Protein AF-0000000083165173 (afdb_homodimer)

Organism: Aspergillus parasiticus (NCBI:txid5067)

Solvent-accessible surface area (backbone atoms only — not comparable to full-atom values): 37902 Å² total; per-residue (Å²): 128,80,76,74,56,54,58,57,53,42,34,51,52,38,44,52,26,43,47,49,41,51,52,52,32,55,74,69,73,43,81,71,60,41,57,46,56,83,42,57,54,66,58,96,63,47,79,84,40,49,71,45,32,52,30,40,51,50,36,34,44,40,23,52,50,49,29,41,43,54,44,14,32,54,49,36,54,54,46,55,51,60,52,63,46,56,47,40,32,52,36,40,40,60,62,34,36,41,48,75,49,42,47,85,90,44,68,39,42,54,70,59,40,44,51,46,16,23,69,74,49,70,48,56,57,44,65,74,61,47,50,54,39,51,54,42,26,32,72,73,57,34,34,42,61,91,43,94,66,25,39,24,50,15,23,34,27,42,43,48,54,72,32,64,30,56,38,19,37,48,44,40,38,47,63,67,41,39,48,9,46,67,26,28,59,57,21,41,64,76,41,57,61,60,52,48,38,37,61,14,1,40,20,61,59,67,70,46,74,49,34,48,68,58,56,37,58,74,36,68,71,49,32,50,28,49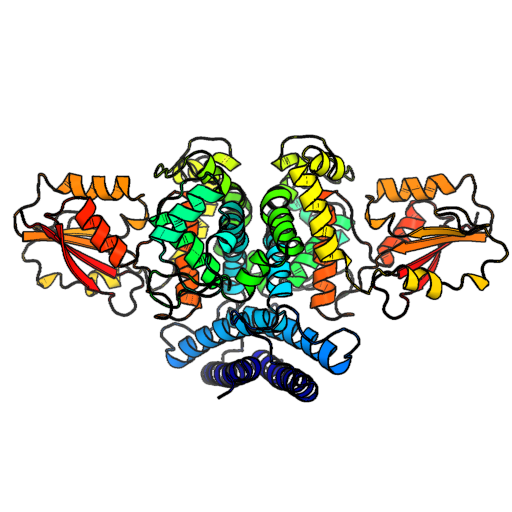,55,36,20,47,52,57,68,57,71,45,78,31,70,42,64,65,41,59,68,69,51,43,74,59,82,75,48,61,99,38,48,79,39,96,43,61,12,66,56,34,36,44,39,67,67,51,57,54,71,28,16,68,68,55,40,27,46,56,57,44,67,44,54,88,74,57,46,82,65,16,29,42,36,36,37,32,62,56,49,74,61,89,87,74,55,59,58,61,62,52,44,51,52,39,49,51,26,52,45,29,35,24,45,35,24,15,36,69,31,35,64,69,51,51,50,48,44,36,41,70,42,36,74,36,36,36,74,73,49,70,50,61,35,84,77,33,67,40,22,42,38,33,27,32,33,53,122,127,79,78,72,57,53,57,57,53,41,33,51,52,39,44,52,26,42,48,50,41,52,52,51,32,54,75,70,73,44,81,70,60,42,58,46,56,83,40,55,53,64,58,96,64,47,79,86,40,49,69,46,31,53,29,40,52,50,35,32,43,38,23,51,50,48,28,41,42,53,44,13,31,54,49,36,55,53,46,54,50,59,52,64,46,56,45,42,31,53,35,41,39,60,62,34,37,42,50,76,51,43,47,85,92,42,68,39,42,55,69,59,39,44,52,45,15,23,70,73,47,71,46,56,59,44,66,73,61,47,51,53,38,49,56,42,26,33,72,72,55,34,34,41,60,92,43,94,66,24,38,25,50,14,22,35,27,42,43,47,54,71,32,66,30,56,37,21,36,49,46,40,38,45,63,67,41,40,49,10,45,66,26,26,60,56,20,41,63,75,41,55,62,60,52,48,39,37,60,14,1,39,22,60,60,68,70,50,76,50,34,49,68,58,55,37,58,74,35,70,70,49,33,50,27,49,55,36,21,49,53,57,69,58,70,45,80,30,72,42,64,64,43,60,67,69,50,43,75,59,81,76,49,62,99,36,48,80,39,95,41,59,13,64,54,33,35,42,38,66,68,51,57,54,72,28,17,68,70,56,39,28,47,56,56,45,68,43,53,88,74,58,48,81,66,17,29,41,37,36,38,32,62,56,50,73,60,89,85,75,55,60,60,60,60,51,44,51,53,39,50,51,27,51,47,28,33,24,44,34,26,16,36,69,35,34,64,67,51,51,50,47,45,37,38,70,41,35,75,38,37,36,75,71,48,70,49,62,35,86,78,34,66,41,22,42,38,32,29,30,34,52,124

Secondary structure (DSSP, 8-state):
-----HHHHHHHHHHHHHHHHHHHHHHTT-PPP--STTS-SS-S--TTSHHHHHHHHHHHHHHHHHHHHHH-HHHHHHHHHHGGGHHHHHHHHHHTTHHHHS-TTS-EEHHHHHHHHHHHHS----HHHHHHHHHHHHHTTSSEEEETTEEE--HHHHHHHH-HHHHHHHIIIIIIIHHHHHTHHHHHHHSTT---TTSSHHHHHHT----HHHHHHTSHHHHHHHHHHHHHHH--GGG-HHHHHHHS-GGGS-S----SS-BTTEEEEES-GGGS-HHHHHHHHHHTGGGPPTT-EEEEEE-EEPPTTSS-HHHHHHHHHHHHHHHHHHS---EEHHHHHHHHHHH-TTEEEEEEE--TT-SSEEEEEEE--/-----HHHHHHHHHHHHHHHHHHHHHHHT-PPP--STTS-SS-S--TTSHHHHHHHHHHHHHHHHHHHHHH-HHHHHHHHHHGGGHHHHHHHHHHTTHHHHS-TTS-EEHHHHHHHHHHHHS----HHHHHHHHHHHHHTTSSEEEETTEEE--HHHHHHHH-HHHHHHHIIIIIIIHHHHHTHHHHHHHSTT---TTSSHHHHHHT----HHHHHHTSHHHHHHHHHHHHHHH--GGG-HHHHHHHS-GGGS-S----SS-BTTEEEEES-GGGS-HHHHHHHHHHTGGGPPTT-EEEEEE-EEPPTTSS-HHHHHHHHHHHHHHHHHHS---EEHHHHHHHHHHH-TTEEEEEEE--TT-SSEEEEEEE--

InterPro domains:
  IPR029063 S-adenosyl-L-methionine-dependent methyltransferase superfamily [G3DSA:3.40.50.150] (169-261)
  IPR029063 S-adenosyl-L-methionine-dependent methyltransferase superfamily [G3DSA:3.40.50.150] (262-369)
  IPR029063 S-adenosyl-L-methionine-dependent methyltransferase superfamily [SSF53335] (174-367)
  IPR036388 Winged helix-like DNA-binding domain superfamily [G3DSA:1.10.10.10] (68-160)
  IPR036390 Winged helix DNA-binding domain superfamily [SSF46785] (69-163)

Foldseek 3Di:
DPPPPLLVVLVVLLVVLVVVLVVVCVVVVADQDDQALPHDLDHPDDVVNPSNVVSVLSNVVSVVVNVLVVLPDVSSVVVVVVCLCLLVLVQVCLQLVLLVQADSPDKDFLVSSQVSSCVVNVDHDDSVRSVVSVVSNVVVPAWDCPDVRITHGTNVSNCCVVQVLVSLLSCCCSPQQVQLVVCQVVLCVVPPPDFFQQSASNCVSVVHRDGQQCVQPVDPVSVVSVVSNCCVVPPDPQADCVCVVPVDPVVVVPQFDPDCATGDLEGEAEAPQQQGALVVLLVVVLVCVVPHDAFRKYKYWFAAQDDPPPDRPVLNVVQVVVQVSSCSRGNGGHHHPVRVQVSQVVSPVQWAWDDKDAGPSHRIMITMTGGHD/DPPPPLLVVLVVLLVVLVVVLVVVCVVVVADQDDQALPHDLDHPDDVVNPSNVVSVLSNVVSVVVNVLVVLPDVSSVVVVVVCLCLLVLVQVCLQLVLLVQADSPDKDFLVSSQVSSCVVNVDHDDSVRSVVSVVSNVVVPAWDCPDVRITHGTNVSNCCVVQVLVSLLSCCCSPQQVQLVVCQVVLCVVPPPDFFQQSASNCVSVVHRDGQQCVQPVDPVSVVSVVSNCCVVPPDPQADCVCVVPVDPVVVVPCFDPDCATGDLEGEAEAPQQQGGLVVLLVVLLVCVVPHDAFRKYKYWFAAQDDPPPDRPVLNVVQVVVQVSSCSRGNGGHHHPVRVQVSQVVSPVQWAWDDKDAGPSHRIMITMTGGHD

Radius of gyration: 27.86 Å; Cα contacts (8 Å, |Δi|>4): 1342; chains: 2; bounding box: 59×90×69 Å

pLDDT: mean 90.45, std 11.88, range [34.06, 98.81]

Nearest PDB structures (foldseek):
  7v6j-assembly1_A  TM=5.572E-01  e=6.951E-11  Ligusticum chuanxiong
  4e70-assembly1_A  TM=5.667E-01  e=2.837E-10  Linum nodiflorum
  4ems-assembly1_A  TM=5.651E-01  e=2.165E-10  Linum nodiflorum
  7v6j-assembly1_B  TM=5.379E-01  e=5.731E-10  Ligusticum chuanxiong
  7vb8-assembly1_A  TM=5.378E-01  e=7.928E-10  Sorghum bicolor

Structure (mmCIF, N/CA/C/O backbone):
data_AF-0000000083165173-model_v1
#
loop_
_entity.id
_entity.type
_entity.pdbx_description
1 polymer O-methyltransferase
#
loop_
_atom_site.group_PDB
_atom_site.id
_atom_site.type_symbol
_atom_site.label_atom_id
_atom_site.label_alt_id
_atom_site.label_comp_id
_atom_site.label_asym_id
_atom_site.label_entity_id
_atom_site.label_seq_id
_atom_site.pdbx_PDB_ins_code
_atom_site.Cartn_x
_atom_site.Cartn_y
_atom_site.Cartn_z
_atom_site.occupancy
_atom_site.B_iso_or_equiv
_atom_site.auth_seq_id
_atom_site.auth_comp_id
_atom_site.auth_asym_id
_atom_site.auth_atom_id
_atom_site.pdbx_PDB_model_num
ATOM 1 N N . MET A 1 1 ? -6.891 24.484 -27 1 34.59 1 MET A N 1
ATOM 2 C CA . MET A 1 1 ? -5.727 23.656 -27.312 1 34.59 1 MET A CA 1
ATOM 3 C C . MET A 1 1 ? -5.75 22.359 -26.5 1 34.59 1 MET A C 1
ATOM 5 O O . MET A 1 1 ? -6.145 22.359 -25.344 1 34.59 1 MET A O 1
ATOM 9 N N . ALA A 1 2 ? -5.707 21.344 -27.234 1 49.31 2 ALA A N 1
ATOM 10 C CA . ALA A 1 2 ? -5.832 20.016 -26.609 1 49.31 2 ALA A CA 1
ATOM 11 C C . ALA A 1 2 ? -4.824 19.844 -25.484 1 49.31 2 ALA A C 1
ATOM 13 O O . ALA A 1 2 ? -3.684 20.312 -25.594 1 49.31 2 ALA A O 1
ATOM 14 N N . SER A 1 3 ? -5.215 19.562 -24.234 1 66.25 3 SER A N 1
ATOM 15 C CA . SER A 1 3 ? -4.301 19.297 -23.125 1 66.25 3 SER A CA 1
ATOM 16 C C . SER A 1 3 ? -3.123 18.438 -23.578 1 66.25 3 SER A C 1
ATOM 18 O O . SER A 1 3 ? -3.295 17.484 -24.359 1 66.25 3 SER A O 1
ATOM 20 N N . PRO A 1 4 ? -1.885 19 -23.359 1 78.62 4 PRO A N 1
ATOM 21 C CA . PRO A 1 4 ? -0.711 18.234 -23.812 1 78.62 4 PRO A CA 1
ATOM 22 C C . PRO A 1 4 ? -0.745 16.781 -23.359 1 78.62 4 PRO A C 1
ATOM 24 O O . PRO A 1 4 ? -1.356 16.453 -22.328 1 78.62 4 PRO A O 1
ATOM 27 N N . ASN A 1 5 ? -0.344 15.977 -24.25 1 92.75 5 ASN A N 1
ATOM 28 C CA . ASN A 1 5 ? -0.153 14.57 -23.922 1 92.75 5 ASN A CA 1
ATOM 29 C C . ASN A 1 5 ? 0.734 14.398 -22.688 1 92.75 5 ASN A C 1
ATOM 31 O O . ASN A 1 5 ? 1.945 14.617 -22.766 1 92.75 5 ASN A O 1
ATOM 35 N N . ARG A 1 6 ? 0.114 14.102 -21.594 1 95.5 6 ARG A N 1
ATOM 36 C CA . ARG A 1 6 ? 0.8 14.062 -20.312 1 95.5 6 ARG A CA 1
ATOM 37 C C . ARG A 1 6 ? 1.888 12.992 -20.297 1 95.5 6 ARG A C 1
ATOM 39 O O . ARG A 1 6 ? 2.918 13.156 -19.641 1 95.5 6 ARG A O 1
ATOM 46 N N . LEU A 1 7 ? 1.731 11.891 -21.078 1 96.69 7 LEU A N 1
ATOM 47 C CA . LEU A 1 7 ? 2.773 10.875 -21.203 1 96.69 7 LEU A CA 1
ATOM 48 C C . LEU A 1 7 ? 4.066 11.484 -21.734 1 96.69 7 LEU A C 1
ATOM 50 O O . LEU A 1 7 ? 5.145 11.227 -21.188 1 96.69 7 LEU A O 1
ATOM 54 N N . THR A 1 8 ? 3.922 12.289 -22.719 1 96.44 8 THR A N 1
ATOM 55 C CA . THR A 1 8 ? 5.082 12.914 -23.344 1 96.44 8 THR A CA 1
ATOM 56 C C . THR A 1 8 ? 5.734 13.922 -22.406 1 96.44 8 THR A C 1
ATOM 58 O O . THR A 1 8 ? 6.961 13.992 -22.312 1 96.44 8 THR A O 1
ATOM 61 N N . VAL A 1 9 ? 4.902 14.672 -21.75 1 97.62 9 VAL A N 1
ATOM 62 C CA . VAL A 1 9 ? 5.418 15.664 -20.812 1 97.62 9 VAL A CA 1
ATOM 63 C C . VAL A 1 9 ? 6.234 14.969 -19.719 1 97.62 9 VAL A C 1
ATOM 65 O O . VAL A 1 9 ? 7.352 15.391 -19.406 1 97.62 9 VAL A O 1
ATOM 68 N N . LEU A 1 10 ? 5.68 13.922 -19.156 1 98.38 10 LEU A N 1
ATOM 69 C CA . LEU A 1 10 ? 6.359 13.188 -18.078 1 98.38 10 LEU A CA 1
ATOM 70 C C . LEU A 1 10 ? 7.629 12.531 -18.609 1 98.38 10 LEU A C 1
ATOM 72 O O . LEU A 1 10 ? 8.648 12.492 -17.906 1 98.38 10 LEU A O 1
ATOM 76 N N . SER A 1 11 ? 7.566 11.977 -19.812 1 98.38 11 SER A N 1
ATOM 77 C CA . SER A 1 11 ? 8.75 11.391 -20.438 1 98.38 11 SER A CA 1
ATOM 78 C C . SER A 1 11 ? 9.875 12.414 -20.547 1 98.38 11 SER A C 1
ATOM 80 O O . SER A 1 11 ? 11.031 12.094 -20.25 1 98.38 11 SER A O 1
ATOM 82 N N . ASN A 1 12 ? 9.547 13.641 -20.938 1 98.31 12 ASN A N 1
ATOM 83 C CA . ASN A 1 12 ? 10.539 14.695 -21.062 1 98.31 12 ASN A CA 1
ATOM 84 C C . ASN A 1 12 ? 11.125 15.094 -19.719 1 98.31 12 ASN A C 1
ATOM 86 O O . ASN A 1 12 ? 12.336 15.312 -19.594 1 98.31 12 ASN A O 1
ATOM 90 N N . VAL A 1 13 ? 10.273 15.211 -18.719 1 98.56 13 VAL A N 1
ATOM 91 C CA . VAL A 1 13 ? 10.727 15.539 -17.359 1 98.56 13 VAL A CA 1
ATOM 92 C C . VAL A 1 13 ? 11.68 14.461 -16.859 1 98.56 13 VAL A C 1
ATOM 94 O O . VAL A 1 13 ? 12.734 14.766 -16.297 1 98.56 13 VAL A O 1
ATOM 97 N N . ILE A 1 14 ? 11.344 13.219 -17.094 1 98.81 14 ILE A N 1
ATOM 98 C CA . ILE A 1 14 ? 12.141 12.086 -16.625 1 98.81 14 ILE A CA 1
ATOM 99 C C . ILE A 1 14 ? 13.5 12.086 -17.328 1 98.81 14 ILE A C 1
ATOM 101 O O . ILE A 1 14 ? 14.531 11.898 -16.688 1 98.81 14 ILE A O 1
ATOM 105 N N . ALA A 1 15 ? 13.516 12.359 -18.641 1 98.69 15 ALA A N 1
ATOM 106 C CA . ALA A 1 15 ? 14.766 12.43 -19.375 1 98.69 15 ALA A CA 1
ATOM 107 C C . ALA A 1 15 ? 15.664 13.539 -18.828 1 98.69 15 ALA A C 1
ATOM 109 O O . ALA A 1 15 ? 16.859 13.336 -18.625 1 98.69 15 ALA A O 1
ATOM 110 N N . GLU A 1 16 ? 15.102 14.633 -18.594 1 98.62 16 GLU A N 1
ATOM 111 C CA . GLU A 1 16 ? 15.844 15.789 -18.094 1 98.62 16 GLU A CA 1
ATOM 112 C C . GLU A 1 16 ? 16.391 15.531 -16.703 1 98.62 16 GLU A C 1
ATOM 114 O O . GLU A 1 16 ? 17.578 15.758 -16.453 1 98.62 16 GLU A O 1
ATOM 119 N N . LYS A 1 17 ? 15.516 15.062 -15.781 1 98.56 17 LYS A N 1
ATOM 120 C CA . LYS A 1 17 ? 15.914 14.953 -14.383 1 98.56 17 LYS A CA 1
ATOM 121 C C . LYS A 1 17 ? 16.891 13.797 -14.18 1 98.56 17 LYS A C 1
ATOM 123 O O . LYS A 1 17 ? 17.797 13.875 -13.352 1 98.56 17 LYS A O 1
ATOM 128 N N . THR A 1 18 ? 16.734 12.703 -14.945 1 98.25 18 THR A N 1
ATOM 129 C CA . THR A 1 18 ? 17.703 11.617 -14.859 1 98.25 18 THR A CA 1
ATOM 130 C C . THR A 1 18 ? 19.094 12.078 -15.297 1 98.25 18 THR A C 1
ATOM 132 O O . THR A 1 18 ? 20.094 11.656 -14.727 1 98.25 18 THR A O 1
ATOM 135 N N . LYS A 1 19 ? 19.109 12.961 -16.297 1 97.94 19 LYS A N 1
ATOM 136 C CA . LYS A 1 19 ? 20.391 13.492 -16.75 1 97.94 19 LYS A CA 1
ATOM 137 C C . LYS A 1 19 ? 21.047 14.367 -15.68 1 97.94 19 LYS A C 1
ATOM 139 O O . LYS A 1 19 ? 22.234 14.25 -15.414 1 97.94 19 LYS A O 1
ATOM 144 N N . VAL A 1 20 ? 20.281 15.227 -15.062 1 98.25 20 VAL A N 1
ATOM 145 C CA . VAL A 1 20 ? 20.781 16.109 -14.016 1 98.25 20 VAL A CA 1
ATOM 146 C C . VAL A 1 20 ? 21.359 15.281 -12.875 1 98.25 20 VAL A C 1
ATOM 148 O O . VAL A 1 20 ? 22.469 15.562 -12.391 1 98.25 20 VAL A O 1
ATOM 151 N N . ILE A 1 21 ? 20.672 14.258 -12.461 1 97.88 21 ILE A N 1
ATOM 152 C CA . ILE A 1 21 ? 21.078 13.414 -11.344 1 97.88 21 ILE A CA 1
ATOM 153 C C . ILE A 1 21 ? 22.328 12.633 -11.719 1 97.88 21 ILE A C 1
ATOM 155 O O . ILE A 1 21 ? 23.297 12.602 -10.953 1 97.88 21 ILE A O 1
ATOM 159 N N . SER A 1 22 ? 22.312 12.047 -12.914 1 97.06 22 SER A N 1
ATOM 160 C CA . SER A 1 22 ? 23.438 11.25 -13.359 1 97.06 22 SER A CA 1
ATOM 161 C C . SER A 1 22 ? 24.703 12.102 -13.5 1 97.06 22 SER A C 1
ATOM 163 O O . SER A 1 22 ? 25.781 11.68 -13.102 1 97.06 22 SER A O 1
ATOM 165 N N . ASP A 1 23 ? 24.562 13.289 -14.062 1 97.06 23 ASP A N 1
ATOM 166 C CA . ASP A 1 23 ? 25.688 14.195 -14.219 1 97.06 23 ASP A CA 1
ATOM 167 C C . ASP A 1 23 ? 26.25 14.609 -12.859 1 97.06 23 ASP A C 1
ATOM 169 O O . ASP A 1 23 ? 27.469 14.664 -12.68 1 97.06 23 ASP A O 1
ATOM 173 N N . PHE A 1 24 ? 25.438 14.922 -11.938 1 97.5 24 PHE A N 1
ATOM 174 C CA . PHE A 1 24 ? 25.859 15.32 -10.602 1 97.5 24 PHE A CA 1
ATOM 175 C C . PHE A 1 24 ? 26.641 14.195 -9.922 1 97.5 24 PHE A C 1
ATOM 177 O O . PHE A 1 24 ? 27.734 14.414 -9.391 1 97.5 24 PHE A O 1
ATOM 184 N N . LEU A 1 25 ? 26.031 12.992 -9.961 1 96.06 25 LEU A N 1
ATOM 185 C CA . LEU A 1 25 ? 26.688 11.852 -9.312 1 96.06 25 LEU A CA 1
ATOM 186 C C . LEU A 1 25 ? 28.031 11.555 -9.961 1 96.06 25 LEU A C 1
ATOM 188 O O . LEU A 1 25 ? 29 11.258 -9.266 1 96.06 25 LEU A O 1
ATOM 192 N N . ALA A 1 26 ? 28.078 11.656 -11.25 1 95.31 26 ALA A N 1
ATOM 193 C CA . ALA A 1 26 ? 29.344 11.469 -11.969 1 95.31 26 ALA A CA 1
ATOM 194 C C . ALA A 1 26 ? 30.375 12.508 -11.547 1 95.31 26 ALA A C 1
ATOM 196 O O . ALA A 1 26 ? 31.562 12.188 -11.398 1 95.31 26 ALA A O 1
ATOM 197 N N . SER A 1 27 ? 29.922 13.695 -11.352 1 96.56 27 SER A N 1
ATOM 198 C CA . SER A 1 27 ? 30.828 14.773 -10.969 1 96.56 27 SER A CA 1
ATOM 199 C C . SER A 1 27 ? 31.406 14.539 -9.578 1 96.56 27 SER A C 1
ATOM 201 O O . SER A 1 27 ? 32.5 15.031 -9.266 1 96.56 27 SER A O 1
ATOM 203 N N . LYS A 1 28 ? 30.719 13.766 -8.773 1 94.62 28 LYS A N 1
ATOM 204 C CA . LYS A 1 28 ? 31.172 13.469 -7.422 1 94.62 28 LYS A CA 1
ATOM 205 C C . LYS A 1 28 ? 31.875 12.117 -7.371 1 94.62 28 LYS A C 1
ATOM 207 O O . LYS A 1 28 ? 32.344 11.695 -6.312 1 94.62 28 LYS A O 1
ATOM 212 N N . GLY A 1 29 ? 31.875 11.391 -8.5 1 93.94 29 GLY A N 1
ATOM 213 C CA . GLY A 1 29 ? 32.5 10.07 -8.547 1 93.94 29 GLY A CA 1
ATOM 214 C C . GLY A 1 29 ? 31.688 9.023 -7.793 1 93.94 29 GLY A C 1
ATOM 215 O O . GLY A 1 29 ? 32.281 8.07 -7.254 1 93.94 29 GLY A O 1
ATOM 216 N N . VAL A 1 30 ? 30.422 9.25 -7.699 1 93.5 30 VAL A N 1
ATOM 217 C CA . VAL A 1 30 ? 29.547 8.344 -6.973 1 93.5 30 VAL A CA 1
ATOM 218 C C . VAL A 1 30 ? 28.734 7.504 -7.961 1 93.5 30 VAL A C 1
ATOM 220 O O . VAL A 1 30 ? 28.281 8.016 -8.984 1 93.5 30 VAL A O 1
ATOM 223 N N . GLU A 1 31 ? 28.578 6.262 -7.703 1 92.19 31 GLU A N 1
ATOM 224 C CA . GLU A 1 31 ? 27.797 5.371 -8.555 1 92.19 31 GLU A CA 1
ATOM 225 C C . GLU A 1 31 ? 26.312 5.734 -8.508 1 92.19 31 GLU A C 1
ATOM 227 O O . GLU A 1 31 ? 25.797 6.125 -7.457 1 92.19 31 GLU A O 1
ATOM 232 N N . PRO A 1 32 ? 25.625 5.566 -9.609 1 93.19 32 PRO A N 1
ATOM 233 C CA . PRO A 1 32 ? 24.172 5.777 -9.609 1 93.19 32 PRO A CA 1
ATOM 234 C C . PRO A 1 32 ? 23.438 4.773 -8.719 1 93.19 32 PRO A C 1
ATOM 236 O O . PRO A 1 32 ? 23.984 3.725 -8.375 1 93.19 32 PRO A O 1
ATOM 239 N N . PRO A 1 33 ? 22.234 5.172 -8.367 1 93.69 33 PRO A N 1
ATOM 240 C CA . PRO A 1 33 ? 21.453 4.262 -7.516 1 93.69 33 PRO A CA 1
ATOM 241 C C . PRO A 1 33 ? 21.156 2.932 -8.195 1 93.69 33 PRO A C 1
ATOM 243 O O . PRO A 1 33 ? 20.891 2.898 -9.406 1 93.69 33 PRO A O 1
ATOM 246 N N . SER A 1 34 ? 21.188 1.872 -7.465 1 94.94 34 SER A N 1
ATOM 247 C CA . SER A 1 34 ? 20.891 0.529 -7.949 1 94.94 34 SER A CA 1
ATOM 248 C C . SER A 1 34 ? 20.438 -0.379 -6.812 1 94.94 34 SER A C 1
ATOM 250 O O . SER A 1 34 ? 20.609 -0.045 -5.637 1 94.94 34 SER A O 1
ATOM 252 N N . PHE A 1 35 ? 19.875 -1.49 -7.18 1 95.69 35 PHE A N 1
ATOM 253 C CA . PHE A 1 35 ? 19.5 -2.502 -6.195 1 95.69 35 PHE A CA 1
ATOM 254 C C . PHE A 1 35 ? 20.5 -3.664 -6.215 1 95.69 35 PHE A C 1
ATOM 256 O O . PHE A 1 35 ? 20.203 -4.734 -5.672 1 95.69 35 PHE A O 1
ATOM 263 N N . ASP A 1 36 ? 21.609 -3.375 -6.871 1 94.81 36 ASP A N 1
ATOM 264 C CA . ASP A 1 36 ? 22.672 -4.363 -6.781 1 94.81 36 ASP A CA 1
ATOM 265 C C . ASP A 1 36 ? 23.141 -4.539 -5.34 1 94.81 36 ASP A C 1
ATOM 267 O O . ASP A 1 36 ? 23.266 -3.562 -4.594 1 94.81 36 ASP A O 1
ATOM 271 N N . VAL A 1 37 ? 23.469 -5.715 -5.004 1 96.06 37 VAL A N 1
ATOM 272 C CA . VAL A 1 37 ? 23.719 -6.086 -3.615 1 96.06 37 VAL A CA 1
ATOM 273 C C . VAL A 1 37 ? 24.828 -5.207 -3.041 1 96.06 37 VAL A C 1
ATOM 275 O O . VAL A 1 37 ? 24.828 -4.883 -1.852 1 96.06 37 VAL A O 1
ATOM 278 N N . ASP A 1 38 ? 25.734 -4.727 -3.857 1 94 38 ASP A N 1
ATOM 279 C CA . ASP A 1 38 ? 26.875 -3.955 -3.375 1 94 38 ASP A CA 1
ATOM 280 C C . ASP A 1 38 ? 26.703 -2.467 -3.664 1 94 38 ASP A C 1
ATOM 282 O O . ASP A 1 38 ? 27.641 -1.678 -3.49 1 94 38 ASP A O 1
ATOM 286 N N . GLY A 1 39 ? 25.516 -2.088 -4.168 1 92.75 39 GLY A N 1
ATOM 287 C CA . GLY A 1 39 ? 25.25 -0.682 -4.414 1 92.75 39 GLY A CA 1
ATOM 288 C C . GLY A 1 39 ? 25.141 0.14 -3.146 1 92.75 39 GLY A C 1
ATOM 289 O O . GLY A 1 39 ? 25.141 -0.41 -2.041 1 92.75 39 GLY A O 1
ATOM 290 N N . GLN A 1 40 ? 25 1.401 -3.316 1 91.75 40 GLN A N 1
ATOM 291 C CA . GLN A 1 40 ? 24.891 2.312 -2.182 1 91.75 40 GLN A CA 1
ATOM 292 C C . GLN A 1 40 ? 23.516 2.205 -1.525 1 91.75 40 GLN A C 1
ATOM 294 O O . GLN A 1 40 ? 22.5 2.1 -2.213 1 91.75 40 GLN A O 1
ATOM 299 N N . ALA A 1 41 ? 23.531 2.26 -0.192 1 91.75 41 ALA A N 1
ATOM 300 C CA . ALA A 1 41 ? 22.281 2.186 0.549 1 91.75 41 ALA A CA 1
ATOM 301 C C . ALA A 1 41 ? 21.547 3.525 0.529 1 91.75 41 ALA A C 1
ATOM 303 O O . ALA A 1 41 ? 20.328 3.574 0.341 1 91.75 41 ALA A O 1
ATOM 304 N N . ASP A 1 42 ? 22.344 4.602 0.705 1 88.62 42 ASP A N 1
ATOM 305 C CA . ASP A 1 42 ? 21.797 5.953 0.693 1 88.62 42 ASP A CA 1
ATOM 306 C C . ASP A 1 42 ? 21.891 6.57 -0.7 1 88.62 42 ASP A C 1
ATOM 308 O O . ASP A 1 42 ? 22.812 6.285 -1.452 1 88.62 42 ASP A O 1
ATOM 312 N N . TYR A 1 43 ? 20.859 7.414 -0.9 1 88.19 43 TYR A N 1
ATOM 313 C CA . TYR A 1 43 ? 20.969 8.211 -2.115 1 88.19 43 TYR A CA 1
ATOM 314 C C . TYR A 1 43 ? 22.047 9.289 -1.97 1 88.19 43 TYR A C 1
ATOM 316 O O . TYR A 1 43 ? 22.062 10.023 -0.983 1 88.19 43 TYR A O 1
ATOM 324 N N . ALA A 1 44 ? 23.125 9.344 -2.658 1 89.81 44 ALA A N 1
ATOM 325 C CA . ALA A 1 44 ? 24.266 10.234 -2.516 1 89.81 44 ALA A CA 1
ATOM 326 C C . ALA A 1 44 ? 23.906 11.656 -2.939 1 89.81 44 ALA A C 1
ATOM 328 O O . ALA A 1 44 ? 24.703 12.328 -3.611 1 89.81 44 ALA A O 1
ATOM 329 N N . ILE A 1 45 ? 22.719 12.125 -2.678 1 93.19 45 ILE A N 1
ATOM 330 C CA . ILE A 1 45 ? 22.234 13.477 -2.908 1 93.19 45 ILE A CA 1
ATOM 331 C C . ILE A 1 45 ? 21.5 13.984 -1.668 1 93.19 45 ILE A C 1
ATOM 333 O O . ILE A 1 45 ? 20.578 13.328 -1.175 1 93.19 45 ILE A O 1
ATOM 337 N N . SER A 1 46 ? 21.953 15.109 -1.113 1 86.69 46 SER A N 1
ATOM 338 C CA . SER A 1 46 ? 21.312 15.695 0.06 1 86.69 46 SER A CA 1
ATOM 339 C C . SER A 1 46 ? 20.609 17 -0.293 1 86.69 46 SER A C 1
ATOM 341 O O . SER A 1 46 ? 20.734 17.5 -1.418 1 86.69 46 SER A O 1
ATOM 343 N N . ALA A 1 47 ? 19.875 17.547 0.64 1 82.44 47 ALA A N 1
ATOM 344 C CA . ALA A 1 47 ? 19.156 18.797 0.437 1 82.44 47 ALA A CA 1
ATOM 345 C C . ALA A 1 47 ? 20.109 19.953 0.145 1 82.44 47 ALA A C 1
ATOM 347 O O . ALA A 1 47 ? 19.719 20.953 -0.448 1 82.44 47 ALA A O 1
ATOM 348 N N . ASP A 1 48 ? 21.344 19.766 0.532 1 85.12 48 ASP A N 1
ATOM 349 C CA . ASP A 1 48 ? 22.359 20.781 0.287 1 85.12 48 ASP A CA 1
ATOM 350 C C . ASP A 1 48 ? 22.75 20.828 -1.188 1 85.12 48 ASP A C 1
ATOM 352 O O . ASP A 1 48 ? 23.312 21.812 -1.659 1 85.12 48 ASP A O 1
ATOM 356 N N . ASP A 1 49 ? 22.5 19.688 -1.902 1 92.19 49 ASP A N 1
ATOM 357 C CA . ASP A 1 49 ? 22.734 19.609 -3.342 1 92.19 49 ASP A CA 1
ATOM 358 C C . ASP A 1 49 ? 21.516 20.094 -4.121 1 92.19 49 ASP A C 1
ATOM 360 O O . ASP A 1 49 ? 20.875 19.312 -4.828 1 92.19 49 ASP A O 1
ATOM 364 N N . LYS A 1 50 ? 21.25 21.359 -3.994 1 89.19 50 LYS A N 1
ATOM 365 C CA . LYS A 1 50 ? 19.969 21.969 -4.316 1 89.19 50 LYS A CA 1
ATOM 366 C C . LYS A 1 50 ? 19.438 21.469 -5.656 1 89.19 50 LYS A C 1
ATOM 368 O O . LYS A 1 50 ? 18.406 20.781 -5.703 1 89.19 50 LYS A O 1
ATOM 373 N N . GLU A 1 51 ? 20.234 21.688 -6.77 1 95.62 51 GLU A N 1
ATOM 374 C CA . GLU A 1 51 ? 19.734 21.344 -8.102 1 95.62 51 GLU A CA 1
ATOM 375 C C . GLU A 1 51 ? 19.484 19.844 -8.227 1 95.62 51 GLU A C 1
ATOM 377 O O . GLU A 1 51 ? 18.422 19.422 -8.703 1 95.62 51 GLU A O 1
ATOM 382 N N . ALA A 1 52 ? 20.438 19.047 -7.77 1 97 52 ALA A N 1
ATOM 383 C CA . ALA A 1 52 ? 20.312 17.594 -7.848 1 97 52 ALA A CA 1
ATOM 384 C C . ALA A 1 52 ? 19.188 17.078 -6.949 1 97 52 ALA A C 1
ATOM 386 O O . ALA A 1 52 ? 18.469 16.156 -7.312 1 97 52 ALA A O 1
ATOM 387 N N . TYR A 1 53 ? 19.094 17.703 -5.816 1 94.25 53 TYR A N 1
ATOM 388 C CA . TYR A 1 53 ? 18.062 17.312 -4.867 1 94.25 53 TYR A CA 1
ATOM 389 C C . TYR A 1 53 ? 16.672 17.609 -5.422 1 94.25 53 TYR A C 1
ATOM 391 O O . TYR A 1 53 ? 15.789 16.75 -5.352 1 94.25 53 TYR A O 1
ATOM 399 N N . GLU A 1 54 ? 16.484 18.766 -5.988 1 95.12 54 GLU A N 1
ATOM 400 C CA . GLU A 1 54 ? 15.211 19.125 -6.594 1 95.12 54 GLU A CA 1
ATOM 401 C C . GLU A 1 54 ? 14.883 18.203 -7.773 1 95.12 54 GLU A C 1
ATOM 403 O O . GLU A 1 54 ? 13.734 17.812 -7.965 1 95.12 54 GLU A O 1
ATOM 408 N N . ALA A 1 55 ? 15.898 17.922 -8.539 1 98.06 55 ALA A N 1
ATOM 409 C CA . ALA A 1 55 ? 15.711 17 -9.656 1 98.06 55 ALA A CA 1
ATOM 410 C C . ALA A 1 55 ? 15.25 15.625 -9.172 1 98.06 55 ALA A C 1
ATOM 412 O O . ALA A 1 55 ? 14.383 15 -9.797 1 98.06 55 ALA A O 1
ATOM 413 N N . ARG A 1 56 ? 15.82 15.18 -8.094 1 97.31 56 ARG A N 1
ATOM 414 C CA . ARG A 1 56 ? 15.445 13.891 -7.52 1 97.31 56 ARG A CA 1
ATOM 415 C C . ARG A 1 56 ? 13.984 13.891 -7.086 1 97.31 56 ARG A C 1
ATOM 417 O O . ARG A 1 56 ? 13.242 12.953 -7.375 1 97.31 56 ARG A O 1
ATOM 424 N N . LEU A 1 57 ? 13.547 14.961 -6.449 1 95.88 57 LEU A N 1
ATOM 425 C CA . LEU A 1 57 ? 12.164 15.055 -6.004 1 95.88 57 LEU A CA 1
ATOM 426 C C . LEU A 1 57 ? 11.211 15.078 -7.191 1 95.88 57 LEU A C 1
ATOM 428 O O . LEU A 1 57 ? 10.156 14.438 -7.156 1 95.88 57 LEU A O 1
ATOM 432 N N . GLU A 1 58 ? 11.562 15.773 -8.227 1 97.81 58 GLU A N 1
ATOM 433 C CA . GLU A 1 58 ? 10.734 15.828 -9.422 1 97.81 58 GLU A CA 1
ATOM 434 C C . GLU A 1 58 ? 10.68 14.477 -10.117 1 97.81 58 GLU A C 1
ATOM 436 O O . GLU A 1 58 ? 9.648 14.102 -10.68 1 97.81 58 GLU A O 1
ATOM 441 N N . LEU A 1 59 ? 11.844 13.797 -10.102 1 98.44 59 LEU A N 1
ATOM 442 C CA . LEU A 1 59 ? 11.898 12.469 -10.703 1 98.44 59 LEU A CA 1
ATOM 443 C C . LEU A 1 59 ? 10.977 11.5 -9.969 1 98.44 59 LEU A C 1
ATOM 445 O O . LEU A 1 59 ? 10.266 10.711 -10.594 1 98.44 59 LEU A O 1
ATOM 449 N N . ILE A 1 60 ? 10.953 11.578 -8.633 1 97.69 60 ILE A N 1
ATOM 450 C CA . ILE A 1 60 ? 10.086 10.742 -7.816 1 97.69 60 ILE A CA 1
ATOM 451 C C . ILE A 1 60 ? 8.625 11.016 -8.172 1 97.69 60 ILE A C 1
ATOM 453 O O . ILE A 1 60 ? 7.855 10.094 -8.438 1 97.69 60 ILE A O 1
ATOM 457 N N . ALA A 1 61 ? 8.289 12.281 -8.25 1 97.81 61 ALA A N 1
ATOM 458 C CA . ALA A 1 61 ? 6.914 12.664 -8.562 1 97.81 61 ALA A CA 1
ATOM 459 C C . ALA A 1 61 ? 6.523 12.219 -9.969 1 97.81 61 ALA A C 1
ATOM 461 O O . ALA A 1 61 ? 5.441 11.656 -10.164 1 97.81 61 ALA A O 1
ATOM 462 N N . ALA A 1 62 ? 7.398 12.422 -10.914 1 98.56 62 ALA A N 1
ATOM 463 C CA . ALA A 1 62 ? 7.109 12.117 -12.312 1 98.56 62 ALA A CA 1
ATOM 464 C C . ALA A 1 62 ? 6.973 10.617 -12.523 1 98.56 62 ALA A C 1
ATOM 466 O O . ALA A 1 62 ? 6.086 10.164 -13.25 1 98.56 62 ALA A O 1
ATOM 467 N N . SER A 1 63 ? 7.867 9.82 -11.953 1 98.56 63 SER A N 1
ATOM 468 C CA . SER A 1 63 ? 7.824 8.367 -12.125 1 98.56 63 SER A CA 1
ATOM 469 C C . SER A 1 63 ? 6.574 7.773 -11.477 1 98.56 63 SER A C 1
ATOM 471 O O . SER A 1 63 ? 5.961 6.859 -12.031 1 98.56 63 SER A O 1
ATOM 473 N N . LYS A 1 64 ? 6.176 8.312 -10.305 1 98.06 64 LYS A N 1
ATOM 474 C CA . LYS A 1 64 ? 4.953 7.859 -9.648 1 98.06 64 LYS A CA 1
ATOM 475 C C . LYS A 1 64 ? 3.727 8.164 -10.508 1 98.06 64 LYS A C 1
ATOM 477 O O . LYS A 1 64 ? 2.844 7.316 -10.656 1 98.06 64 LYS A O 1
ATOM 482 N N . GLU A 1 65 ? 3.68 9.367 -11.023 1 97.94 65 GLU A N 1
ATOM 483 C CA . GLU A 1 65 ? 2.551 9.742 -11.867 1 97.94 65 GLU A CA 1
ATOM 484 C C . GLU A 1 65 ? 2.516 8.914 -13.148 1 97.94 65 GLU A C 1
ATOM 486 O O . GLU A 1 65 ? 1.448 8.477 -13.578 1 97.94 65 GLU A O 1
ATOM 491 N N . LEU A 1 66 ? 3.678 8.727 -13.773 1 98.44 66 LEU A N 1
ATOM 492 C CA . LEU A 1 66 ? 3.738 7.957 -15.008 1 98.44 66 LEU A CA 1
ATOM 493 C C . LEU A 1 66 ? 3.256 6.527 -14.781 1 98.44 66 LEU A C 1
ATOM 495 O O . LEU A 1 66 ? 2.557 5.961 -15.625 1 98.44 66 LEU A O 1
ATOM 499 N N . TYR A 1 67 ? 3.648 5.941 -13.688 1 98.12 67 TYR A N 1
ATOM 500 C CA . TYR A 1 67 ? 3.199 4.598 -13.336 1 98.12 67 TYR A CA 1
ATOM 501 C C . TYR A 1 67 ? 1.677 4.531 -13.281 1 98.12 67 TYR A C 1
ATOM 503 O O . TYR A 1 67 ? 1.066 3.621 -13.844 1 98.12 67 TYR A O 1
ATOM 511 N N . ALA A 1 68 ? 1.06 5.52 -12.633 1 97.25 68 ALA A N 1
ATOM 512 C CA . ALA A 1 68 ? -0.396 5.57 -12.531 1 97.25 68 ALA A CA 1
ATOM 513 C C . ALA A 1 68 ? -1.038 5.75 -13.906 1 97.25 68 ALA A C 1
ATOM 515 O O . ALA A 1 68 ? -2.008 5.062 -14.234 1 97.25 68 ALA A O 1
ATOM 516 N N . LEU A 1 69 ? -0.46 6.609 -14.695 1 96.75 69 LEU A N 1
ATOM 517 C CA . LEU A 1 69 ? -1.021 6.906 -16.016 1 96.75 69 LEU A CA 1
ATOM 518 C C . LEU A 1 69 ? -0.871 5.711 -16.953 1 96.75 69 LEU A C 1
ATOM 520 O O . LEU A 1 69 ? -1.724 5.48 -17.812 1 96.75 69 LEU A O 1
ATOM 524 N N . SER A 1 70 ? 0.232 4.996 -16.75 1 96.62 70 SER A N 1
ATOM 525 C CA . SER A 1 70 ? 0.467 3.824 -17.594 1 96.62 70 SER A CA 1
ATOM 526 C C . SER A 1 70 ? -0.583 2.746 -17.344 1 96.62 70 SER A C 1
ATOM 528 O O . SER A 1 70 ? -0.862 1.927 -18.219 1 96.62 70 SER A O 1
ATOM 530 N N . HIS A 1 71 ? -1.154 2.729 -16.188 1 94.38 71 HIS A N 1
ATOM 531 C CA . HIS A 1 71 ? -2.248 1.815 -15.875 1 94.38 71 HIS A CA 1
ATOM 532 C C . HIS A 1 71 ? -3.58 2.355 -16.375 1 94.38 71 HIS A C 1
ATOM 534 O O . HIS A 1 71 ? -4.391 1.607 -16.938 1 94.38 71 HIS A O 1
ATOM 540 N N . GLY A 1 72 ? -3.727 3.707 -16.312 1 94.62 72 GLY A N 1
ATOM 541 C CA . GLY A 1 72 ? -5.035 4.312 -16.516 1 94.62 72 GLY A CA 1
ATOM 542 C C . GLY A 1 72 ? -5.906 4.281 -15.273 1 94.62 72 GLY A C 1
ATOM 543 O O . GLY A 1 72 ? -5.609 3.564 -14.32 1 94.62 72 GLY A O 1
ATOM 544 N N . PRO A 1 73 ? -6.973 5.051 -15.266 1 95.44 73 PRO A N 1
ATOM 545 C CA . PRO A 1 73 ? -7.762 5.27 -14.047 1 95.44 73 PRO A CA 1
ATOM 546 C C . PRO A 1 73 ? 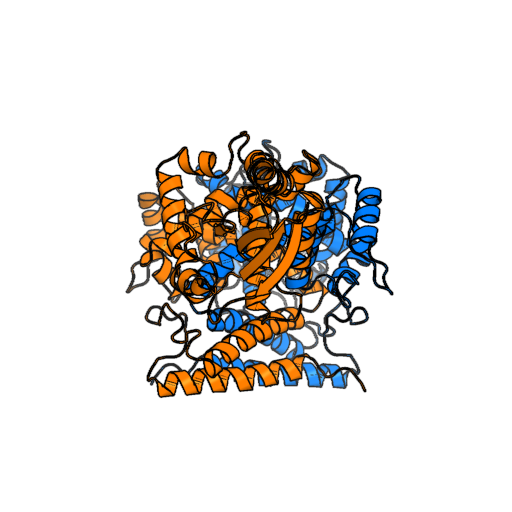-8.336 3.977 -13.477 1 95.44 73 PRO A C 1
ATOM 548 O O . PRO A 1 73 ? -8.227 3.729 -12.273 1 95.44 73 PRO A O 1
ATOM 551 N N . LYS A 1 74 ? -8.906 3.061 -14.258 1 94.19 74 LYS A N 1
ATOM 552 C CA . LYS A 1 74 ? -9.523 1.841 -13.742 1 94.19 74 LYS A CA 1
ATOM 553 C C . LYS A 1 74 ? -8.477 0.908 -13.141 1 94.19 74 LYS A C 1
ATOM 555 O O . LYS A 1 74 ? -8.617 0.469 -12 1 94.19 74 LYS A O 1
ATOM 560 N N . ASP A 1 75 ? -7.426 0.708 -13.906 1 93.12 75 ASP A N 1
ATOM 561 C CA . ASP A 1 75 ? -6.398 -0.214 -13.422 1 93.12 75 ASP A CA 1
ATOM 562 C C . ASP A 1 75 ? -5.605 0.395 -12.266 1 93.12 75 ASP A C 1
ATOM 564 O O . ASP A 1 75 ? -5.074 -0.329 -11.43 1 93.12 75 ASP A O 1
ATOM 568 N N . HIS A 1 76 ? -5.555 1.755 -12.281 1 95.88 76 HIS A N 1
ATOM 569 C CA . HIS A 1 76 ? -4.957 2.41 -11.125 1 95.88 76 HIS A CA 1
ATOM 570 C C . HIS A 1 76 ? -5.695 2.045 -9.844 1 95.88 76 HIS A C 1
ATOM 572 O O . HIS A 1 76 ? -5.07 1.699 -8.836 1 95.88 76 HIS A O 1
ATOM 578 N N . ILE A 1 77 ? -7.043 2.061 -9.883 1 96.06 77 ILE A N 1
ATOM 579 C CA . ILE A 1 77 ? -7.859 1.709 -8.727 1 96.06 77 ILE A CA 1
ATOM 580 C C . ILE A 1 77 ? -7.613 0.25 -8.352 1 96.06 77 ILE A C 1
ATOM 582 O O . ILE A 1 77 ? -7.352 -0.06 -7.188 1 96.06 77 ILE A O 1
ATOM 586 N N . ARG A 1 78 ? -7.617 -0.623 -9.328 1 93.62 78 ARG A N 1
ATOM 587 C CA . ARG A 1 78 ? -7.422 -2.049 -9.086 1 93.62 78 ARG A CA 1
ATOM 588 C C . ARG A 1 78 ? -6.066 -2.314 -8.438 1 93.62 78 ARG A C 1
ATOM 590 O O . ARG A 1 78 ? -5.973 -3.07 -7.469 1 93.62 78 ARG A O 1
ATOM 597 N N . ASN A 1 79 ? -5.113 -1.648 -8.953 1 93.38 79 ASN A N 1
ATOM 598 C CA . ASN A 1 79 ? -3.752 -1.931 -8.516 1 93.38 79 ASN A CA 1
ATOM 599 C C . ASN A 1 79 ? -3.488 -1.378 -7.117 1 93.38 79 ASN A C 1
ATOM 601 O O . ASN A 1 79 ? -2.723 -1.963 -6.348 1 93.38 79 ASN A O 1
ATOM 605 N N . LEU A 1 80 ? -4.07 -0.236 -6.805 1 96.19 80 LEU A N 1
ATOM 606 C CA . LEU A 1 80 ? -3.916 0.266 -5.441 1 96.19 80 LEU A CA 1
ATOM 607 C C . LEU A 1 80 ? -4.504 -0.713 -4.434 1 96.19 80 LEU A C 1
ATOM 609 O O . LEU A 1 80 ? -3.959 -0.887 -3.34 1 96.19 80 LEU A O 1
ATOM 613 N N . CYS A 1 81 ? -5.566 -1.39 -4.805 1 95.81 81 CYS A N 1
ATOM 614 C CA . CYS A 1 81 ? -6.152 -2.422 -3.959 1 95.81 81 CYS A CA 1
ATOM 615 C C . CYS A 1 81 ? -5.234 -3.631 -3.854 1 95.81 81 CYS A C 1
ATOM 617 O O . CYS A 1 81 ? -5.004 -4.148 -2.76 1 95.81 81 CYS A O 1
ATOM 619 N N . TRP A 1 82 ? -4.664 -4.066 -4.973 1 93.81 82 TRP A N 1
ATOM 620 C CA . TRP A 1 82 ? -3.707 -5.172 -4.961 1 93.81 82 TRP A CA 1
ATOM 621 C C . TRP A 1 82 ? -2.496 -4.832 -4.098 1 93.81 82 TRP A C 1
ATOM 623 O O . TRP A 1 82 ? -1.99 -5.688 -3.367 1 93.81 82 TRP A O 1
ATOM 633 N N . ASP A 1 83 ? -2.074 -3.574 -4.16 1 95 83 ASP A N 1
ATOM 634 C CA . ASP A 1 83 ? -0.891 -3.127 -3.434 1 95 83 ASP A CA 1
ATOM 635 C C . ASP A 1 83 ? -1.119 -3.186 -1.926 1 95 83 ASP A C 1
ATOM 637 O O . ASP A 1 83 ? -0.166 -3.125 -1.146 1 95 83 ASP A O 1
ATOM 641 N N . ALA A 1 84 ? -2.375 -3.322 -1.516 1 95.88 84 ALA A N 1
ATOM 642 C CA . ALA A 1 84 ? -2.682 -3.477 -0.096 1 95.88 84 ALA A CA 1
ATOM 643 C C . ALA A 1 84 ? -2.012 -4.723 0.477 1 95.88 84 ALA A C 1
ATOM 645 O O . ALA A 1 84 ? -1.866 -4.852 1.695 1 95.88 84 ALA A O 1
ATOM 646 N N . MET A 1 85 ? -1.516 -5.609 -0.348 1 96.06 85 MET A N 1
ATOM 647 C CA . MET A 1 85 ? -0.893 -6.852 0.094 1 96.06 85 MET A CA 1
ATOM 648 C C . MET A 1 85 ? 0.621 -6.695 0.201 1 96.06 85 MET A C 1
ATOM 650 O O . MET A 1 85 ? 1.302 -7.566 0.746 1 96.06 85 MET A O 1
ATOM 654 N N . ASP A 1 86 ? 1.178 -5.629 -0.336 1 97.25 86 ASP A N 1
ATOM 655 C CA . ASP A 1 86 ? 2.627 -5.477 -0.406 1 97.25 86 ASP A CA 1
ATOM 656 C C . ASP A 1 86 ? 3.262 -5.609 0.977 1 97.25 86 ASP A C 1
ATOM 658 O O . ASP A 1 86 ? 4.273 -6.293 1.139 1 97.25 86 ASP A O 1
ATOM 662 N N . PRO A 1 87 ? 2.613 -5.031 2.041 1 97.81 87 PRO A N 1
ATOM 663 C CA . PRO A 1 87 ? 3.246 -5.168 3.355 1 97.81 87 PRO A CA 1
ATOM 664 C C . PRO A 1 87 ? 3.229 -6.605 3.871 1 97.81 87 PRO A C 1
ATOM 666 O O . PRO A 1 87 ? 3.953 -6.938 4.812 1 97.81 87 PRO A O 1
ATOM 669 N N . LEU A 1 88 ? 2.393 -7.445 3.293 1 98.19 88 LEU A N 1
ATOM 670 C CA . LEU A 1 88 ? 2.242 -8.812 3.785 1 98.19 88 LEU A CA 1
ATOM 671 C C . LEU A 1 88 ? 3.539 -9.594 3.611 1 98.19 88 LEU A C 1
ATOM 673 O O . LEU A 1 88 ? 4.047 -10.18 4.57 1 98.19 88 LEU A O 1
ATOM 677 N N . SER A 1 89 ? 4.078 -9.57 2.398 1 98.25 89 SER A N 1
ATOM 678 C CA . SER A 1 89 ? 5.316 -10.312 2.184 1 98.25 89 SER A CA 1
ATOM 679 C C . SER A 1 89 ? 6.48 -9.68 2.938 1 98.25 89 SER A C 1
ATOM 681 O O . SER A 1 89 ? 7.375 -10.383 3.41 1 98.25 89 SER A O 1
ATOM 683 N N . LEU A 1 90 ? 6.492 -8.344 3.051 1 98.62 90 LEU A N 1
ATOM 684 C CA . LEU A 1 90 ? 7.523 -7.672 3.828 1 98.62 90 LEU A CA 1
ATOM 685 C C . LEU A 1 90 ? 7.441 -8.062 5.301 1 98.62 90 LEU A C 1
ATOM 687 O O . LEU A 1 90 ? 8.469 -8.336 5.93 1 98.62 90 LEU A O 1
ATOM 691 N N . HIS A 1 91 ? 6.258 -8.125 5.824 1 98.62 91 HIS A N 1
ATOM 692 C CA . HIS A 1 91 ? 6.02 -8.57 7.191 1 98.62 91 HIS A CA 1
ATOM 693 C C . HIS A 1 91 ? 6.516 -10 7.398 1 98.62 91 HIS A C 1
ATOM 695 O O . HIS A 1 91 ? 7.156 -10.297 8.414 1 98.62 91 HIS A O 1
ATOM 701 N N . ALA A 1 92 ? 6.242 -10.828 6.473 1 98.69 92 ALA A N 1
ATOM 702 C CA . ALA A 1 92 ? 6.621 -12.234 6.574 1 98.69 92 ALA A CA 1
ATOM 703 C C . ALA A 1 92 ? 8.141 -12.398 6.551 1 98.69 92 ALA A C 1
ATOM 705 O O . ALA A 1 92 ? 8.703 -13.102 7.391 1 98.69 92 ALA A O 1
ATOM 706 N N . ILE A 1 93 ? 8.789 -11.727 5.562 1 98.62 93 ILE A N 1
ATOM 707 C CA . ILE A 1 93 ? 10.234 -11.93 5.469 1 98.62 93 ILE A CA 1
ATOM 708 C C . ILE A 1 93 ? 10.922 -11.336 6.699 1 98.62 93 ILE A C 1
ATOM 710 O O . ILE A 1 93 ? 11.961 -11.836 7.141 1 98.62 93 ILE A O 1
ATOM 714 N N . TRP A 1 94 ? 10.344 -10.273 7.273 1 98.56 94 TRP A N 1
ATOM 715 C CA . TRP A 1 94 ? 10.852 -9.695 8.516 1 98.56 94 TRP A CA 1
ATOM 716 C C . TRP A 1 94 ? 10.641 -10.656 9.688 1 98.56 94 TRP A C 1
ATOM 718 O O . TRP A 1 94 ? 11.57 -10.914 10.461 1 98.56 94 TRP A O 1
ATOM 728 N N . THR A 1 95 ? 9.461 -11.266 9.805 1 98.44 95 THR A N 1
ATOM 729 C CA . THR A 1 95 ? 9.086 -12.148 10.906 1 98.44 95 THR A CA 1
ATOM 730 C C . THR A 1 95 ? 9.906 -13.438 10.859 1 98.44 95 THR A C 1
ATOM 732 O O . THR A 1 95 ? 10.359 -13.93 11.898 1 98.44 95 THR A O 1
ATOM 735 N N . PHE A 1 96 ? 10.117 -13.922 9.656 1 98.38 96 PHE A N 1
ATOM 736 C CA . PHE A 1 96 ? 10.789 -15.203 9.516 1 98.38 96 PHE A CA 1
ATOM 737 C C . PHE A 1 96 ? 12.305 -15.016 9.445 1 98.38 96 PHE A C 1
ATOM 739 O O . PHE A 1 96 ? 13.047 -15.984 9.297 1 98.38 96 PHE A O 1
ATOM 746 N N . ARG A 1 97 ? 12.75 -13.758 9.453 1 98.44 97 ARG A N 1
ATOM 747 C CA . ARG A 1 97 ? 14.156 -13.375 9.516 1 98.44 97 ARG A CA 1
ATOM 748 C C . ARG A 1 97 ? 14.898 -13.82 8.266 1 98.44 97 ARG A C 1
ATOM 750 O O . ARG A 1 97 ? 16 -14.352 8.352 1 98.44 97 ARG A O 1
ATOM 757 N N . VAL A 1 98 ? 14.266 -13.617 7.152 1 98.81 98 VAL A N 1
ATOM 758 C CA . VAL A 1 98 ? 14.82 -14.047 5.875 1 98.81 98 VAL A CA 1
ATOM 759 C C . VAL A 1 98 ? 16.109 -13.281 5.586 1 98.81 98 VAL A C 1
ATOM 761 O O . VAL A 1 98 ? 17.094 -13.852 5.121 1 98.81 98 VAL A O 1
ATOM 764 N N . PRO A 1 99 ? 16.172 -11.906 5.844 1 98.75 99 PRO A N 1
ATOM 765 C CA . PRO A 1 99 ? 17.438 -11.195 5.59 1 98.75 99 PRO A CA 1
ATOM 766 C C . PRO A 1 99 ? 18.609 -11.789 6.352 1 98.75 99 PRO A C 1
ATOM 768 O O . PRO A 1 99 ? 19.734 -11.836 5.832 1 98.75 99 PRO A O 1
ATOM 771 N N . GLN A 1 100 ? 18.406 -12.305 7.492 1 98.38 100 GLN A N 1
ATOM 772 C CA . GLN A 1 100 ? 19.453 -12.883 8.32 1 98.38 100 GLN A CA 1
ATOM 773 C C . GLN A 1 100 ? 19.812 -14.289 7.848 1 98.38 100 GLN A C 1
ATOM 775 O O . GLN A 1 100 ? 20.938 -14.758 8.078 1 98.38 100 GLN A O 1
ATOM 780 N N . ALA A 1 101 ? 18.891 -14.914 7.207 1 98.75 101 ALA A N 1
ATOM 781 C CA . ALA A 1 101 ? 19.078 -16.297 6.801 1 98.75 101 ALA A CA 1
ATOM 782 C C . ALA A 1 101 ? 19.812 -16.391 5.461 1 98.75 101 ALA A C 1
ATOM 784 O O . ALA A 1 101 ? 20.469 -17.391 5.164 1 98.75 101 ALA A O 1
ATOM 785 N N . VAL A 1 102 ? 19.641 -15.383 4.59 1 98.81 102 VAL A N 1
ATOM 786 C CA . VAL A 1 102 ? 20.297 -15.375 3.285 1 98.81 102 VAL A CA 1
ATOM 787 C C . VAL A 1 102 ? 21.75 -14.93 3.436 1 98.81 102 VAL A C 1
ATOM 789 O O . VAL A 1 102 ? 22.031 -13.898 4.055 1 98.81 102 VAL A O 1
ATOM 792 N N . PRO A 1 103 ? 22.672 -15.688 2.926 1 97.81 103 PRO A N 1
ATOM 793 C CA . PRO A 1 103 ? 24.062 -15.266 3.01 1 97.81 103 PRO A CA 1
ATOM 794 C C . PRO A 1 103 ? 24.359 -14.016 2.184 1 97.81 103 PRO A C 1
ATOM 796 O O . PRO A 1 103 ? 23.797 -13.844 1.095 1 97.81 103 PRO A O 1
ATOM 799 N N . LEU A 1 104 ? 25.172 -13.125 2.625 1 94.62 104 LEU A N 1
ATOM 800 C CA . LEU A 1 104 ? 25.453 -11.828 2.008 1 94.62 104 LEU A CA 1
ATOM 801 C C . LEU A 1 104 ? 26.125 -12.008 0.651 1 94.62 104 LEU A C 1
ATOM 803 O O . LEU A 1 104 ? 25.812 -11.289 -0.301 1 94.62 104 LEU A O 1
ATOM 807 N N . ASN A 1 105 ? 27.031 -12.961 0.51 1 90.19 105 ASN A N 1
ATOM 808 C CA . ASN A 1 105 ? 27.859 -13.031 -0.686 1 90.19 105 ASN A CA 1
ATOM 809 C C . ASN A 1 105 ? 27.562 -14.281 -1.505 1 90.19 105 ASN A C 1
ATOM 811 O O . ASN A 1 105 ? 28.422 -14.75 -2.266 1 90.19 105 ASN A O 1
ATOM 815 N N . SER A 1 106 ? 26.422 -14.844 -1.263 1 96 106 SER A N 1
ATOM 816 C CA . SER A 1 106 ? 26.078 -16.047 -2.018 1 96 106 SER A CA 1
ATOM 817 C C . SER A 1 106 ? 24.578 -16.281 -2.053 1 96 106 SER A C 1
ATOM 819 O O . SER A 1 106 ? 23.812 -15.484 -1.505 1 96 106 SER A O 1
ATOM 821 N N . LYS A 1 107 ? 24.188 -17.219 -2.846 1 98.12 107 LYS A N 1
ATOM 822 C CA . LYS A 1 107 ? 22.781 -17.625 -2.951 1 98.12 107 LYS A CA 1
ATOM 823 C C . LYS A 1 107 ? 22.5 -18.828 -2.045 1 98.12 107 LYS A C 1
ATOM 825 O O . LYS A 1 107 ? 23.422 -19.5 -1.59 1 98.12 107 LYS A O 1
ATOM 830 N N . ILE A 1 108 ? 21.344 -19.078 -1.744 1 98.69 108 ILE A N 1
ATOM 831 C CA . ILE A 1 108 ? 20.875 -20.188 -0.931 1 98.69 108 ILE A CA 1
ATOM 832 C C . ILE A 1 108 ? 19.609 -20.797 -1.555 1 98.69 108 ILE A C 1
ATOM 834 O O . ILE A 1 108 ? 18.781 -20.078 -2.098 1 98.69 108 ILE A O 1
ATOM 838 N N . SER A 1 109 ? 19.469 -22.062 -1.521 1 98.38 109 SER A N 1
ATOM 839 C CA . SER A 1 109 ? 18.266 -22.703 -2.061 1 98.38 109 SER A CA 1
ATOM 840 C C . SER A 1 109 ? 17.031 -22.391 -1.221 1 98.38 109 SER A C 1
ATOM 842 O O . SER A 1 109 ? 17.156 -22.109 -0.025 1 98.38 109 SER A O 1
ATOM 844 N N . TYR A 1 110 ? 15.898 -22.453 -1.781 1 97.31 110 TYR A N 1
ATOM 845 C CA . TYR A 1 110 ? 14.664 -22.234 -1.038 1 97.31 110 TYR A CA 1
ATOM 846 C C . TYR A 1 110 ? 14.523 -23.234 0.099 1 97.31 110 TYR A C 1
ATOM 848 O O . TYR A 1 110 ? 14.055 -22.891 1.185 1 97.31 110 TYR A O 1
ATOM 856 N N . GLU A 1 111 ? 14.93 -24.5 -0.12 1 97.5 111 GLU A N 1
ATOM 857 C CA . GLU A 1 111 ? 14.852 -25.547 0.896 1 97.5 111 GLU A CA 1
ATOM 858 C C . GLU A 1 111 ? 15.719 -25.203 2.107 1 97.5 111 GLU A C 1
ATOM 860 O O . GLU A 1 111 ? 15.234 -25.219 3.242 1 97.5 111 GLU A O 1
ATOM 865 N N . ASP A 1 112 ? 16.938 -24.844 1.837 1 98.62 112 ASP A N 1
ATOM 866 C CA . ASP A 1 112 ? 17.859 -24.484 2.914 1 98.62 112 ASP A CA 1
ATOM 867 C C . ASP A 1 112 ? 17.422 -23.203 3.619 1 98.62 112 ASP A C 1
ATOM 869 O O . ASP A 1 112 ? 17.547 -23.078 4.84 1 98.62 112 ASP A O 1
ATOM 873 N N . LEU A 1 113 ? 16.953 -22.312 2.838 1 98.75 113 LEU A N 1
ATOM 874 C CA . LEU A 1 113 ? 16.5 -21.031 3.379 1 98.75 113 LEU A CA 1
ATOM 875 C C . LEU A 1 113 ? 15.312 -21.234 4.32 1 98.75 113 LEU A C 1
ATOM 877 O O . LEU A 1 113 ? 15.281 -20.656 5.41 1 98.75 113 LEU A O 1
ATOM 881 N N . ALA A 1 114 ? 14.352 -22.016 3.887 1 98.12 114 ALA A N 1
ATOM 882 C CA . ALA A 1 114 ? 13.18 -22.297 4.715 1 98.12 114 ALA A CA 1
ATOM 883 C C . ALA A 1 114 ? 13.586 -22.922 6.043 1 98.12 114 ALA A C 1
ATOM 885 O O . ALA A 1 114 ? 13.055 -22.578 7.094 1 98.12 114 ALA A O 1
ATOM 886 N N . GLU A 1 115 ? 14.508 -23.844 5.996 1 98.31 115 GLU A N 1
ATOM 887 C CA . GLU A 1 115 ? 15 -24.516 7.199 1 98.31 115 GLU A CA 1
ATOM 888 C C . GLU A 1 115 ? 15.688 -23.516 8.133 1 98.31 115 GLU A C 1
ATOM 890 O O . GLU A 1 115 ? 15.43 -23.516 9.344 1 98.31 115 GLU A O 1
ATOM 895 N N . LYS A 1 116 ? 16.531 -22.75 7.578 1 98.5 116 LYS A N 1
ATOM 896 C CA . LYS A 1 116 ? 17.25 -21.766 8.383 1 98.5 116 LYS A CA 1
ATOM 897 C C . LYS A 1 116 ? 16.281 -20.766 9.016 1 98.5 116 LYS A C 1
ATOM 899 O O . LYS A 1 116 ? 16.453 -20.375 10.172 1 98.5 116 LYS A O 1
ATOM 904 N N . CYS A 1 117 ? 15.32 -20.328 8.266 1 98.5 117 CYS A N 1
ATOM 905 C CA . CYS A 1 117 ? 14.32 -19.391 8.781 1 98.5 117 CYS A CA 1
ATOM 906 C C . CYS A 1 117 ? 13.523 -20.031 9.914 1 98.5 117 CYS A C 1
ATOM 908 O O . CYS A 1 117 ? 13.18 -19.359 10.891 1 98.5 117 CYS A O 1
ATOM 910 N N . HIS A 1 118 ? 13.234 -21.328 9.758 1 98.25 118 HIS A N 1
ATOM 911 C CA . HIS A 1 118 ? 12.562 -22.031 10.836 1 98.25 118 HIS A CA 1
ATOM 912 C C . HIS A 1 118 ? 13.398 -22.016 12.109 1 98.25 118 HIS A C 1
ATOM 914 O O . HIS A 1 118 ? 12.875 -21.797 13.203 1 98.25 118 HIS A O 1
ATOM 920 N N . GLN A 1 119 ? 14.633 -22.188 11.977 1 98.19 119 GLN A N 1
ATOM 921 C CA . GLN A 1 119 ? 15.539 -22.203 13.117 1 98.19 119 GLN A CA 1
ATOM 922 C C . GLN A 1 119 ? 15.625 -20.812 13.766 1 98.19 119 GLN A C 1
ATOM 924 O O . GLN A 1 119 ? 15.648 -20.703 14.992 1 98.19 119 GLN A O 1
ATOM 929 N N . LEU A 1 120 ? 15.648 -19.797 12.984 1 97.69 120 LEU A N 1
ATOM 930 C CA . LEU A 1 120 ? 15.852 -18.438 13.469 1 97.69 120 LEU A CA 1
ATOM 931 C C . LEU A 1 120 ? 14.57 -17.891 14.094 1 97.69 120 LEU A C 1
ATOM 933 O O . LEU A 1 120 ? 14.617 -17.219 15.125 1 97.69 120 LEU A O 1
ATOM 937 N N . SER A 1 121 ? 13.438 -18.172 13.5 1 96.56 121 SER A N 1
ATOM 938 C CA . SER A 1 121 ? 12.188 -17.531 13.906 1 96.56 121 SER A CA 1
ATOM 939 C C . SER A 1 121 ? 11.375 -18.453 14.812 1 96.56 121 SER A C 1
ATOM 941 O O . SER A 1 121 ? 10.461 -18 15.508 1 96.56 121 SER A O 1
ATOM 943 N N . GLY A 1 122 ? 11.586 -19.766 14.703 1 96.62 122 GLY A N 1
ATOM 944 C CA . GLY A 1 122 ? 10.805 -20.75 15.43 1 96.62 122 GLY A CA 1
ATOM 945 C C . GLY A 1 122 ? 9.477 -21.062 14.773 1 96.62 122 GLY A C 1
ATOM 946 O O . GLY A 1 122 ? 8.672 -21.828 15.312 1 96.62 122 GLY A O 1
ATOM 947 N N . ILE A 1 123 ? 9.25 -20.547 13.562 1 95.62 123 ILE A N 1
ATOM 948 C CA . ILE A 1 123 ? 7.992 -20.734 12.859 1 95.62 123 ILE A CA 1
ATOM 949 C C . ILE A 1 123 ? 8.219 -21.609 11.633 1 95.62 123 ILE A C 1
ATOM 951 O O . ILE A 1 123 ? 9.016 -21.266 10.758 1 95.62 123 ILE A O 1
ATOM 955 N N . PHE A 1 124 ? 7.531 -22.719 11.586 1 96.75 124 PHE A N 1
ATOM 956 C CA . PHE A 1 124 ? 7.621 -23.594 10.43 1 96.75 124 PHE A CA 1
ATOM 957 C C . PHE A 1 124 ? 6.73 -23.109 9.297 1 96.75 124 PHE A C 1
ATOM 959 O O . PHE A 1 124 ? 5.527 -22.906 9.484 1 96.75 124 PHE A O 1
ATOM 966 N N . VAL A 1 125 ? 7.312 -22.891 8.148 1 94.69 125 VAL A N 1
ATOM 967 C CA . VAL A 1 125 ? 6.602 -22.516 6.93 1 94.69 125 VAL A CA 1
ATOM 968 C C . VAL A 1 125 ? 6.898 -23.516 5.828 1 94.69 125 VAL A C 1
ATOM 970 O O . VAL A 1 125 ? 8.055 -23.719 5.445 1 94.69 125 VAL A O 1
ATOM 973 N N . PRO A 1 126 ? 5.859 -24.156 5.32 1 92.25 126 PRO A N 1
ATOM 974 C CA . PRO A 1 126 ? 6.09 -25.094 4.219 1 92.25 126 PRO A CA 1
ATOM 975 C C . PRO A 1 126 ? 6.75 -24.438 3.01 1 92.25 126 PRO A C 1
ATOM 977 O O . PRO A 1 126 ? 6.461 -23.281 2.699 1 92.25 126 PRO A O 1
ATOM 980 N N . LEU A 1 127 ? 7.52 -25.266 2.305 1 91.69 127 LEU A N 1
ATOM 981 C CA . LEU A 1 127 ? 8.336 -24.766 1.201 1 91.69 127 LEU A CA 1
ATOM 982 C C . LEU A 1 127 ? 7.465 -24.078 0.152 1 91.69 127 LEU A C 1
ATOM 984 O O . LEU A 1 127 ? 7.832 -23.016 -0.365 1 91.69 127 LEU A O 1
ATOM 988 N N . PHE A 1 128 ? 6.34 -24.641 -0.177 1 88 128 PHE A N 1
ATOM 989 C CA . PHE A 1 128 ? 5.434 -24.094 -1.177 1 88 128 PHE A CA 1
ATOM 990 C C . PHE A 1 128 ? 4.992 -22.688 -0.792 1 88 128 PHE A C 1
ATOM 992 O O . PHE A 1 128 ? 5.051 -21.766 -1.611 1 88 128 PHE A O 1
ATOM 999 N N . THR A 1 129 ? 4.602 -22.516 0.459 1 92.25 129 THR A N 1
ATOM 1000 C CA . THR A 1 129 ? 4.172 -21.234 0.99 1 92.25 129 THR A CA 1
ATOM 1001 C C . THR A 1 129 ? 5.348 -20.266 1.071 1 92.25 129 THR A C 1
ATOM 1003 O O . THR A 1 129 ? 5.211 -19.078 0.744 1 92.25 129 THR A O 1
ATOM 1006 N N . PHE A 1 130 ? 6.461 -20.781 1.464 1 95.38 130 PHE A N 1
ATOM 1007 C CA . PHE A 1 130 ? 7.668 -19.984 1.624 1 95.38 130 PHE A CA 1
ATOM 1008 C C . PHE A 1 130 ? 8.102 -19.375 0.293 1 95.38 130 PHE A C 1
ATOM 1010 O O . PHE A 1 130 ? 8.406 -18.188 0.216 1 95.38 130 PHE A O 1
ATOM 1017 N N . ARG A 1 131 ? 8.07 -20.094 -0.759 1 94.25 131 ARG A N 1
ATOM 1018 C CA . ARG A 1 131 ? 8.461 -19.641 -2.09 1 94.25 131 ARG A CA 1
ATOM 1019 C C . ARG A 1 131 ? 7.547 -18.516 -2.568 1 94.25 131 ARG A C 1
ATOM 1021 O O . ARG A 1 131 ? 8.016 -17.531 -3.143 1 94.25 131 ARG A O 1
ATOM 1028 N N . ARG A 1 132 ? 6.301 -18.703 -2.344 1 92.94 132 ARG A N 1
ATOM 1029 C CA . ARG A 1 132 ? 5.32 -17.703 -2.77 1 92.94 132 ARG A CA 1
ATOM 1030 C C . ARG A 1 132 ? 5.574 -16.359 -2.094 1 92.94 132 ARG A C 1
ATOM 1032 O O . ARG A 1 132 ? 5.504 -15.312 -2.738 1 92.94 132 ARG A O 1
ATOM 1039 N N . ILE A 1 133 ? 5.852 -16.406 -0.811 1 96.94 133 ILE A N 1
ATOM 1040 C CA . ILE A 1 133 ? 6.105 -15.195 -0.04 1 96.94 133 ILE A CA 1
ATOM 1041 C C . ILE A 1 133 ? 7.352 -14.492 -0.576 1 96.94 133 ILE A C 1
ATOM 1043 O O . ILE A 1 133 ? 7.328 -13.289 -0.838 1 96.94 133 ILE A O 1
ATOM 1047 N N . ILE A 1 134 ? 8.406 -15.242 -0.799 1 98 134 ILE A N 1
ATOM 1048 C CA . ILE A 1 134 ? 9.68 -14.68 -1.228 1 98 134 ILE A CA 1
ATOM 1049 C C . ILE A 1 134 ? 9.547 -14.102 -2.637 1 98 134 ILE A C 1
ATOM 1051 O O . ILE A 1 134 ? 10.031 -13.008 -2.918 1 98 134 ILE A O 1
ATOM 1055 N N . ARG A 1 135 ? 8.867 -14.82 -3.479 1 96.75 135 ARG A N 1
ATOM 1056 C CA . ARG A 1 135 ? 8.742 -14.375 -4.863 1 96.75 135 ARG A CA 1
ATOM 1057 C C . ARG A 1 135 ? 7.879 -13.125 -4.961 1 96.75 135 ARG A C 1
ATOM 1059 O O . ARG A 1 135 ? 8.117 -12.266 -5.809 1 96.75 135 ARG A O 1
ATOM 1066 N N . HIS A 1 136 ? 6.848 -13.055 -4.137 1 97.06 136 HIS A N 1
ATOM 1067 C CA . HIS A 1 136 ? 6.121 -11.789 -4.078 1 97.06 136 HIS A CA 1
ATOM 1068 C C . HIS A 1 136 ? 7.016 -10.664 -3.578 1 97.06 136 HIS A C 1
ATOM 1070 O O . HIS A 1 136 ? 6.977 -9.547 -4.109 1 97.06 136 HIS A O 1
ATOM 1076 N N . ALA A 1 137 ? 7.855 -10.922 -2.504 1 98.38 137 ALA A N 1
ATOM 1077 C CA . ALA A 1 137 ? 8.789 -9.922 -1.988 1 98.38 137 ALA A CA 1
ATOM 1078 C C . ALA A 1 137 ? 9.758 -9.461 -3.074 1 98.38 137 ALA A C 1
ATOM 1080 O O . ALA A 1 137 ? 10.133 -8.289 -3.123 1 98.38 137 ALA A O 1
ATOM 1081 N N . ILE A 1 138 ? 10.109 -10.375 -3.967 1 97.88 138 ILE A N 1
ATOM 1082 C CA . ILE A 1 138 ? 11.031 -10.062 -5.055 1 97.88 138 ILE A CA 1
ATOM 1083 C C . ILE A 1 138 ? 10.375 -9.07 -6.016 1 97.88 138 ILE A C 1
ATOM 1085 O O . ILE A 1 138 ? 11.031 -8.156 -6.516 1 97.88 138 ILE A O 1
ATOM 1089 N N . THR A 1 139 ? 9.062 -9.211 -6.25 1 96.75 139 THR A N 1
ATOM 1090 C CA . THR A 1 139 ? 8.375 -8.258 -7.117 1 96.75 139 THR A CA 1
ATOM 1091 C C . THR A 1 139 ? 8.391 -6.863 -6.508 1 96.75 139 THR A C 1
ATOM 1093 O O . THR A 1 139 ? 8.156 -5.871 -7.203 1 96.75 139 THR A O 1
ATOM 1096 N N . ASN A 1 140 ? 8.602 -6.762 -5.18 1 97.56 140 ASN A N 1
ATOM 1097 C CA . ASN A 1 140 ? 8.719 -5.492 -4.473 1 97.56 140 ASN A CA 1
ATOM 1098 C C . ASN A 1 140 ? 10.18 -5.102 -4.258 1 97.56 140 ASN A C 1
ATOM 1100 O O . ASN A 1 140 ? 10.477 -4.23 -3.438 1 97.56 140 ASN A O 1
ATOM 1104 N N . ARG A 1 141 ? 11.062 -5.824 -4.824 1 97.44 141 ARG A N 1
ATOM 1105 C CA . ARG A 1 141 ? 12.484 -5.492 -4.91 1 97.44 141 ARG A CA 1
ATOM 1106 C C . ARG A 1 141 ? 13.195 -5.812 -3.602 1 97.44 141 ARG A C 1
ATOM 1108 O O . ARG A 1 141 ? 14.117 -5.098 -3.199 1 97.44 141 ARG A O 1
ATOM 1115 N N . PHE A 1 142 ? 12.781 -6.902 -2.957 1 98.5 142 PHE A N 1
ATOM 1116 C CA . PHE A 1 142 ? 13.539 -7.527 -1.884 1 98.5 142 PHE A CA 1
ATOM 1117 C C . PHE A 1 142 ? 14.109 -8.867 -2.334 1 98.5 142 PHE A C 1
ATOM 1119 O O . PHE A 1 142 ? 13.367 -9.758 -2.754 1 98.5 142 PHE A O 1
ATOM 1126 N N . PHE A 1 143 ? 15.406 -9.039 -2.246 1 98.56 143 PHE A N 1
ATOM 1127 C CA . PHE A 1 143 ? 16.109 -10.234 -2.688 1 98.56 143 PHE A CA 1
ATOM 1128 C C . PHE A 1 143 ? 16.047 -10.375 -4.203 1 98.56 143 PHE A C 1
ATOM 1130 O O . PHE A 1 143 ? 15.508 -9.5 -4.891 1 98.56 143 PHE A O 1
ATOM 1137 N N . CYS A 1 144 ? 16.688 -11.289 -4.734 1 97.44 144 CYS A N 1
ATOM 1138 C CA . CYS A 1 144 ? 16.594 -11.727 -6.125 1 97.44 144 CYS A CA 1
ATOM 1139 C C . CYS A 1 144 ? 16.734 -13.242 -6.23 1 97.44 144 CYS A C 1
ATOM 1141 O O . CYS A 1 144 ? 17.078 -13.906 -5.25 1 97.44 144 CYS A O 1
ATOM 1143 N N . GLU A 1 145 ? 16.297 -13.75 -7.27 1 96.81 145 GLU A N 1
ATOM 1144 C CA . GLU A 1 145 ? 16.469 -15.156 -7.629 1 96.81 145 GLU A CA 1
ATOM 1145 C C . GLU A 1 145 ? 17.406 -15.312 -8.828 1 96.81 145 GLU A C 1
ATOM 1147 O O . GLU A 1 145 ? 16.953 -15.539 -9.945 1 96.81 145 GLU A O 1
ATOM 1152 N N . PRO A 1 146 ? 18.719 -15.219 -8.578 1 95.75 146 PRO A N 1
ATOM 1153 C CA . PRO A 1 146 ? 19.688 -15.219 -9.68 1 95.75 146 PRO A CA 1
ATOM 1154 C C . PRO A 1 146 ? 19.688 -16.531 -10.469 1 95.75 146 PRO A C 1
ATOM 1156 O O . PRO A 1 146 ? 20.078 -16.547 -11.633 1 95.75 146 PRO A O 1
ATOM 1159 N N . GLU A 1 147 ? 19.328 -17.578 -9.766 1 95.25 147 GLU A N 1
ATOM 1160 C CA . GLU A 1 147 ? 19.109 -18.906 -10.305 1 95.25 147 GLU A CA 1
ATOM 1161 C C . GLU A 1 147 ? 17.797 -19.5 -9.797 1 95.25 147 GLU A C 1
ATOM 1163 O O . GLU A 1 147 ? 17.438 -19.312 -8.633 1 95.25 147 GLU A O 1
ATOM 1168 N N . LEU A 1 148 ? 17.109 -20.125 -10.781 1 93.62 148 LEU A N 1
ATOM 1169 C CA . LEU A 1 148 ? 15.836 -20.688 -10.383 1 93.62 148 LEU A CA 1
ATOM 1170 C C . LEU A 1 148 ? 15.992 -21.562 -9.141 1 93.62 148 LEU A C 1
ATOM 1172 O O . LEU A 1 148 ? 16.844 -22.453 -9.109 1 93.62 148 LEU A O 1
ATOM 1176 N N . GLY A 1 149 ? 15.273 -21.203 -8.094 1 94.69 149 GLY A N 1
ATOM 1177 C CA . GLY A 1 149 ? 15.281 -22 -6.879 1 94.69 149 GLY A CA 1
ATOM 1178 C C . GLY A 1 149 ? 16.234 -21.484 -5.824 1 94.69 149 GLY A C 1
ATOM 1179 O O . GLY A 1 149 ? 16.312 -22.031 -4.719 1 94.69 149 GLY A O 1
ATOM 1180 N N . PHE A 1 150 ? 16.953 -20.391 -6.176 1 98 150 PHE A N 1
ATOM 1181 C CA . PHE A 1 150 ? 17.922 -19.859 -5.23 1 98 150 PHE A CA 1
ATOM 1182 C C . PHE A 1 150 ? 17.672 -18.391 -4.965 1 98 150 PHE A C 1
ATOM 1184 O O . PHE A 1 150 ? 17.328 -17.641 -5.879 1 98 150 PHE A O 1
ATOM 1191 N N . VAL A 1 151 ? 17.875 -17.969 -3.744 1 98.56 151 VAL A N 1
ATOM 1192 C CA . VAL A 1 151 ? 17.609 -16.609 -3.305 1 98.56 151 VAL A CA 1
ATOM 1193 C C . VAL A 1 151 ? 18.938 -15.938 -2.91 1 98.56 151 VAL A C 1
ATOM 1195 O O . VAL A 1 151 ? 19.812 -16.578 -2.33 1 98.56 151 VAL A O 1
ATOM 1198 N N . ALA A 1 152 ? 19.094 -14.75 -3.281 1 98.75 152 ALA A N 1
ATOM 1199 C CA . ALA A 1 152 ? 20.219 -13.938 -2.871 1 98.75 152 ALA A CA 1
ATOM 1200 C C . ALA A 1 152 ? 19.781 -12.539 -2.453 1 98.75 152 ALA A C 1
ATOM 1202 O O . ALA A 1 152 ? 18.641 -12.133 -2.738 1 98.75 152 ALA A O 1
ATOM 1203 N N . HIS A 1 153 ? 20.672 -11.875 -1.746 1 98.62 153 HIS A N 1
ATOM 1204 C CA . HIS A 1 153 ? 20.391 -10.492 -1.356 1 98.62 153 HIS A CA 1
ATOM 1205 C C . HIS A 1 153 ? 20.422 -9.562 -2.562 1 98.62 153 HIS A C 1
ATOM 1207 O O . HIS A 1 153 ? 21.25 -9.742 -3.463 1 98.62 153 HIS A O 1
ATOM 1213 N N . ASN A 1 154 ? 19.562 -8.688 -2.65 1 97.75 154 ASN A N 1
ATOM 1214 C CA . ASN A 1 154 ? 19.828 -7.426 -3.334 1 97.75 154 ASN A CA 1
ATOM 1215 C C . ASN A 1 154 ? 20.125 -6.301 -2.346 1 97.75 154 ASN A C 1
ATOM 1217 O O . ASN A 1 154 ? 20.297 -6.547 -1.152 1 97.75 154 ASN A O 1
ATOM 1221 N N . ARG A 1 155 ? 20.141 -5.09 -2.773 1 97.12 155 ARG A N 1
ATOM 1222 C CA . ARG A 1 155 ? 20.578 -4.031 -1.875 1 97.12 155 ARG A CA 1
ATOM 1223 C C . ARG A 1 155 ? 19.547 -3.75 -0.8 1 97.12 155 ARG A C 1
ATOM 1225 O O . ARG A 1 155 ? 19.891 -3.482 0.353 1 97.12 155 ARG A O 1
ATOM 1232 N N . ALA A 1 156 ? 18.281 -3.781 -1.158 1 97.81 156 ALA A N 1
ATOM 1233 C CA . ALA A 1 156 ? 17.219 -3.514 -0.199 1 97.81 156 ALA A CA 1
ATOM 1234 C C . ALA A 1 156 ? 17.203 -4.555 0.917 1 97.81 156 ALA A C 1
ATOM 1236 O O . ALA A 1 156 ? 17.125 -4.207 2.098 1 97.81 156 ALA A O 1
ATOM 1237 N N . SER A 1 157 ? 17.281 -5.844 0.529 1 98.56 157 SER A N 1
ATOM 1238 C CA . SER A 1 157 ? 17.297 -6.887 1.548 1 98.56 157 SER A CA 1
ATOM 1239 C C . SER A 1 157 ? 18.578 -6.84 2.373 1 98.56 157 SER A C 1
ATOM 1241 O O . SER A 1 157 ? 18.562 -7.141 3.568 1 98.56 157 SER A O 1
ATOM 1243 N N . ARG A 1 158 ? 19.641 -6.457 1.757 1 98.25 158 ARG A N 1
ATOM 1244 C CA . ARG A 1 158 ? 20.891 -6.293 2.5 1 98.25 158 ARG A CA 1
ATOM 1245 C C . ARG A 1 158 ? 20.781 -5.164 3.52 1 98.25 158 ARG A C 1
ATOM 1247 O O . ARG A 1 158 ? 21.312 -5.266 4.629 1 98.25 158 ARG A O 1
ATOM 1254 N N . VAL A 1 159 ? 20.156 -4.102 3.164 1 97 159 VAL A N 1
ATOM 1255 C CA . VAL A 1 159 ? 19.922 -2.988 4.082 1 97 159 VAL A CA 1
ATOM 1256 C C . VAL A 1 159 ? 19.172 -3.475 5.312 1 97 159 VAL A C 1
ATOM 1258 O O . VAL A 1 159 ? 19.484 -3.09 6.438 1 97 159 VAL A O 1
ATOM 1261 N N . LEU A 1 160 ? 18.203 -4.344 5.152 1 97.44 160 LEU A N 1
ATOM 1262 C CA . LEU A 1 160 ? 17.422 -4.875 6.266 1 97.44 160 LEU A CA 1
ATOM 1263 C C . LEU A 1 160 ? 18.297 -5.715 7.188 1 97.44 160 LEU A C 1
ATOM 1265 O O . LEU A 1 160 ? 18.047 -5.809 8.391 1 97.44 160 LEU A O 1
ATOM 1269 N N . LEU A 1 161 ? 19.281 -6.297 6.574 1 97.31 161 LEU A N 1
ATOM 1270 C CA . LEU A 1 161 ? 20.234 -7.09 7.344 1 97.31 161 LEU A CA 1
ATOM 1271 C C . LEU A 1 161 ? 21.188 -6.188 8.117 1 97.31 161 LEU A C 1
ATOM 1273 O O . LEU A 1 161 ? 21.469 -6.438 9.297 1 97.31 161 LEU A O 1
ATOM 1277 N N . GLU A 1 162 ? 21.594 -5.078 7.512 1 96.06 162 GLU A N 1
ATOM 1278 C CA . GLU A 1 162 ? 22.703 -4.281 8.031 1 96.06 162 GLU A CA 1
ATOM 1279 C C . GLU A 1 162 ? 22.188 -3.148 8.922 1 96.06 162 GLU A C 1
ATOM 1281 O O . GLU A 1 162 ? 22.906 -2.701 9.828 1 96.06 162 GLU A O 1
ATOM 1286 N N . GLU A 1 163 ? 21.047 -2.641 8.656 1 94.62 163 GLU A N 1
ATOM 1287 C CA . GLU A 1 163 ? 20.562 -1.441 9.336 1 94.62 163 GLU A CA 1
ATOM 1288 C C . GLU A 1 163 ? 19.469 -1.781 10.344 1 94.62 163 GLU A C 1
ATOM 1290 O O . GLU A 1 163 ? 18.297 -1.86 9.984 1 94.62 163 GLU A O 1
ATOM 1295 N N . GLU A 1 164 ? 19.844 -1.745 11.539 1 95.25 164 GLU A N 1
ATOM 1296 C CA . GLU A 1 164 ? 18.938 -2.148 12.602 1 95.25 164 GLU A CA 1
ATOM 1297 C C . GLU A 1 164 ? 17.734 -1.203 12.695 1 95.25 164 GLU A C 1
ATOM 1299 O O . GLU A 1 164 ? 16.625 -1.628 13.023 1 95.25 164 GLU A O 1
ATOM 1304 N N . THR A 1 165 ? 17.922 0.076 12.43 1 93.94 165 THR A N 1
ATOM 1305 C CA . THR A 1 165 ? 16.859 1.054 12.562 1 93.94 165 THR A CA 1
ATOM 1306 C C . THR A 1 165 ? 15.797 0.839 11.477 1 93.94 165 THR A C 1
ATOM 1308 O O . THR A 1 165 ? 14.602 1 11.734 1 93.94 165 THR A O 1
ATOM 1311 N N . LEU A 1 166 ? 16.234 0.447 10.305 1 95.12 166 LEU A N 1
ATOM 1312 C CA . LEU A 1 166 ? 15.273 0.187 9.234 1 95.12 166 LEU A CA 1
ATOM 1313 C C . LEU A 1 166 ? 14.578 -1.152 9.438 1 95.12 166 LEU A C 1
ATOM 1315 O O . LEU A 1 166 ? 13.398 -1.306 9.094 1 95.12 166 LEU A O 1
ATOM 1319 N N . ASP A 1 167 ? 15.367 -2.115 9.992 1 96.94 167 ASP A N 1
ATOM 1320 C CA . ASP A 1 167 ? 14.734 -3.363 10.406 1 96.94 167 ASP A CA 1
ATOM 1321 C C . ASP A 1 167 ? 13.625 -3.102 11.422 1 96.94 167 ASP A C 1
ATOM 1323 O O . ASP A 1 167 ? 12.523 -3.652 11.305 1 96.94 167 ASP A O 1
ATOM 1327 N N . ALA A 1 168 ? 13.859 -2.262 12.391 1 96.56 168 ALA A N 1
ATOM 1328 C CA . ALA A 1 168 ? 12.883 -1.88 13.398 1 96.56 168 ALA A CA 1
ATOM 1329 C C . ALA A 1 168 ? 11.703 -1.135 12.781 1 96.56 168 ALA A C 1
ATOM 1331 O O . ALA A 1 168 ? 10.562 -1.311 13.195 1 96.56 168 ALA A O 1
ATOM 1332 N N . TRP A 1 169 ? 12.023 -0.317 11.789 1 95.81 169 TRP A N 1
ATOM 1333 C CA . TRP A 1 169 ? 11 0.435 11.078 1 95.81 169 TRP A CA 1
ATOM 1334 C C . TRP A 1 169 ? 9.992 -0.505 10.414 1 95.81 169 TRP A C 1
ATOM 1336 O O . TRP A 1 169 ? 8.781 -0.312 10.531 1 95.81 169 TRP A O 1
ATOM 1346 N N . VAL A 1 170 ? 10.516 -1.532 9.781 1 97.62 170 VAL A N 1
ATOM 1347 C CA . VAL A 1 170 ? 9.648 -2.514 9.141 1 97.62 170 VAL A CA 1
ATOM 1348 C C . VAL A 1 170 ? 8.789 -3.205 10.188 1 97.62 170 VAL A C 1
ATOM 1350 O O . VAL A 1 170 ? 7.578 -3.359 10.008 1 97.62 170 VAL A O 1
ATOM 1353 N N . GLY A 1 171 ? 9.359 -3.578 11.297 1 97.12 171 GLY A N 1
ATOM 1354 C CA . GLY A 1 171 ? 8.609 -4.195 12.383 1 97.12 171 GLY A CA 1
ATOM 1355 C C . GLY A 1 171 ? 7.527 -3.287 12.945 1 97.12 171 GLY A C 1
ATOM 1356 O O . GLY A 1 171 ? 6.406 -3.732 13.195 1 97.12 171 GLY A O 1
ATOM 1357 N N . LEU A 1 172 ? 7.875 -2.049 13.109 1 96.12 172 LEU A N 1
ATOM 1358 C CA . LEU A 1 172 ? 6.926 -1.091 13.664 1 96.12 172 LEU A CA 1
ATOM 1359 C C . LEU A 1 172 ? 5.719 -0.925 12.75 1 96.12 172 LEU A C 1
ATOM 1361 O O . LEU A 1 172 ? 4.574 -0.993 13.203 1 96.12 172 LEU A O 1
ATOM 1365 N N . PHE A 1 173 ? 5.949 -0.796 11.477 1 96.69 173 PHE A N 1
ATOM 1366 C CA . PHE A 1 173 ? 4.867 -0.494 10.547 1 96.69 173 PHE A CA 1
ATOM 1367 C C . PHE A 1 173 ? 4.086 -1.755 10.195 1 96.69 173 PHE A C 1
ATOM 1369 O O . PHE A 1 173 ? 2.854 -1.762 10.242 1 96.69 173 PHE A O 1
ATOM 1376 N N . CYS A 1 174 ? 4.805 -2.848 9.891 1 97.12 174 CYS A N 1
ATOM 1377 C CA . CYS A 1 174 ? 4.152 -4.02 9.32 1 97.12 174 CYS A CA 1
ATOM 1378 C C . CYS A 1 174 ? 3.641 -4.945 10.422 1 97.12 174 CYS A C 1
ATOM 1380 O O . CYS A 1 174 ? 2.709 -5.719 10.203 1 97.12 174 CYS A O 1
ATOM 1382 N N . ASN A 1 175 ? 4.254 -4.875 11.555 1 96.12 175 ASN A N 1
ATOM 1383 C CA . ASN A 1 175 ? 3.838 -5.758 12.641 1 96.12 175 ASN A CA 1
ATOM 1384 C C . ASN A 1 175 ? 3.008 -5.016 13.68 1 96.12 175 ASN A C 1
ATOM 1386 O O . ASN A 1 175 ? 1.938 -5.484 14.078 1 96.12 175 ASN A O 1
ATOM 1390 N N . ASP A 1 176 ? 3.432 -3.865 14.125 1 95.88 176 ASP A N 1
ATOM 1391 C CA . ASP A 1 176 ? 2.842 -3.215 15.297 1 95.88 176 ASP A CA 1
ATOM 1392 C C . ASP A 1 176 ? 1.69 -2.297 14.891 1 95.88 176 ASP A C 1
ATOM 1394 O O . ASP A 1 176 ? 0.665 -2.242 15.57 1 95.88 176 ASP A O 1
ATOM 1398 N N . MET A 1 177 ? 1.863 -1.545 13.781 1 96.94 177 MET A N 1
ATOM 1399 C CA . MET A 1 177 ? 0.926 -0.464 13.492 1 96.94 177 MET A CA 1
ATOM 1400 C C . MET A 1 177 ? -0.082 -0.887 12.43 1 96.94 177 MET A C 1
ATOM 1402 O O . MET A 1 177 ? -1.206 -0.381 12.398 1 96.94 177 MET A O 1
ATOM 1406 N N . TRP A 1 178 ? 0.293 -1.82 11.531 1 97.62 178 TRP A N 1
ATOM 1407 C CA . TRP A 1 178 ? -0.517 -2.186 10.375 1 97.62 178 TRP A CA 1
ATOM 1408 C C . TRP A 1 178 ? -1.925 -2.588 10.797 1 97.62 178 TRP A C 1
ATOM 1410 O O . TRP A 1 178 ? -2.908 -2.184 10.172 1 97.62 178 TRP A O 1
ATOM 1420 N N . PRO A 1 179 ? -2.121 -3.385 11.898 1 97.06 179 PRO A N 1
ATOM 1421 C CA . PRO A 1 179 ? -3.482 -3.686 12.344 1 97.06 179 PRO A CA 1
ATOM 1422 C C . PRO A 1 179 ? -4.289 -2.428 12.664 1 97.06 179 PRO A C 1
ATOM 1424 O O . PRO A 1 179 ? -5.496 -2.383 12.398 1 97.06 179 PRO A O 1
ATOM 1427 N N . GLY A 1 180 ? -3.635 -1.446 13.219 1 97.06 180 GLY A N 1
ATOM 1428 C CA . GLY A 1 180 ? -4.309 -0.195 13.523 1 97.06 180 GLY A CA 1
ATOM 1429 C C . GLY A 1 180 ? -4.789 0.543 12.289 1 97.06 180 GLY A C 1
ATOM 1430 O O . GLY A 1 180 ? -5.859 1.154 12.305 1 97.06 180 GLY A O 1
ATOM 1431 N N . PHE A 1 181 ? -3.99 0.541 11.18 1 97.94 181 PHE A N 1
ATOM 1432 C CA . PHE A 1 181 ? -4.395 1.182 9.938 1 97.94 181 PHE A CA 1
ATOM 1433 C C . PHE A 1 181 ? -5.707 0.603 9.43 1 97.94 181 PHE A C 1
ATOM 1435 O O . PHE A 1 181 ? -6.621 1.348 9.062 1 97.94 181 PHE A O 1
ATOM 1442 N N . VAL A 1 182 ? -5.797 -0.709 9.5 1 97.38 182 VAL A N 1
ATOM 1443 C CA . VAL A 1 182 ? -6.926 -1.459 8.961 1 97.38 182 VAL A CA 1
ATOM 1444 C C . VAL A 1 182 ? -8.203 -1.093 9.719 1 97.38 182 VAL A C 1
ATOM 1446 O O . VAL A 1 182 ? -9.281 -1.04 9.133 1 97.38 182 VAL A O 1
ATOM 1449 N N . TYR A 1 183 ? -8.086 -0.757 10.984 1 97.88 183 TYR A N 1
ATOM 1450 C CA . TYR A 1 183 ? -9.273 -0.587 11.812 1 97.88 183 TYR A CA 1
ATOM 1451 C C . TYR A 1 183 ? -9.516 0.885 12.125 1 97.88 183 TYR A C 1
ATOM 1453 O O . TYR A 1 183 ? -10.305 1.217 13.016 1 97.88 183 TYR A O 1
ATOM 1461 N N . THR A 1 184 ? -8.859 1.743 11.453 1 97.94 184 THR A N 1
ATOM 1462 C CA . THR A 1 184 ? -9.023 3.172 11.695 1 97.94 184 THR A CA 1
ATOM 1463 C C . THR A 1 184 ? -10.445 3.617 11.375 1 97.94 184 THR A C 1
ATOM 1465 O O . THR A 1 184 ? -11.062 4.348 12.156 1 97.94 184 THR A O 1
ATOM 1468 N N . VAL A 1 185 ? -11.008 3.188 10.258 1 97.88 185 VAL A N 1
ATOM 1469 C CA . VAL A 1 185 ? -12.359 3.57 9.867 1 97.88 185 VAL A CA 1
ATOM 1470 C C . VAL A 1 185 ? -13.367 2.994 10.859 1 97.88 185 VAL A C 1
ATOM 1472 O O . VAL A 1 185 ? -14.336 3.66 11.227 1 97.88 185 VAL A O 1
ATOM 1475 N N . GLU A 1 186 ? -13.094 1.761 11.312 1 97.44 186 GLU A N 1
ATOM 1476 C CA . GLU A 1 186 ? -13.945 1.179 12.344 1 97.44 186 GLU A CA 1
ATOM 1477 C C . GLU A 1 186 ? -13.906 2.012 13.625 1 97.44 186 GLU A C 1
ATOM 1479 O O . GLU A 1 186 ? -14.93 2.178 14.289 1 97.44 186 GLU A O 1
ATOM 1484 N N . ALA A 1 187 ? -12.766 2.473 14 1 97.56 187 ALA A N 1
ATOM 1485 C CA . ALA A 1 187 ? -12.641 3.334 15.172 1 97.56 187 ALA A CA 1
ATOM 1486 C C . ALA A 1 187 ? -13.477 4.602 15.016 1 97.56 187 ALA A C 1
ATOM 1488 O O . ALA A 1 187 ? -14.141 5.039 15.953 1 97.56 187 ALA A O 1
ATOM 1489 N N . MET A 1 188 ? -13.484 5.191 13.82 1 96.44 188 MET A N 1
ATOM 1490 C CA . MET A 1 188 ? -14.258 6.398 13.555 1 96.44 188 MET A CA 1
ATOM 1491 C C . MET A 1 188 ? -15.758 6.125 13.672 1 96.44 188 MET A C 1
ATOM 1493 O O . MET A 1 188 ? -16.531 7 14.07 1 96.44 188 MET A O 1
ATOM 1497 N N . ARG A 1 189 ? -16.141 4.93 13.32 1 96.25 189 ARG A N 1
ATOM 1498 C CA . ARG A 1 189 ? -17.547 4.535 13.453 1 96.25 189 ARG A CA 1
ATOM 1499 C C . ARG A 1 189 ? -17.922 4.336 14.914 1 96.25 189 ARG A C 1
ATOM 1501 O O . ARG A 1 189 ? -19 4.754 15.352 1 96.25 189 ARG A O 1
ATOM 1508 N N . ARG A 1 190 ? -17.031 3.752 15.664 1 96.69 190 ARG A N 1
ATOM 1509 C CA . ARG A 1 190 ? -17.281 3.404 17.062 1 96.69 190 ARG A CA 1
ATOM 1510 C C . ARG A 1 190 ? -17.266 4.648 17.938 1 96.69 190 ARG A C 1
ATOM 1512 O O . ARG A 1 190 ? -18.016 4.734 18.906 1 96.69 190 ARG A O 1
ATOM 1519 N N . TRP A 1 191 ? -16.344 5.527 17.578 1 96.44 191 TRP A N 1
ATOM 1520 C CA . TRP A 1 191 ? -16.188 6.746 18.359 1 96.44 191 TRP A CA 1
ATOM 1521 C C . TRP A 1 191 ? -16.219 7.98 17.469 1 96.44 191 TRP A C 1
ATOM 1523 O O . TRP A 1 191 ? -15.203 8.664 17.312 1 96.44 191 TRP A O 1
ATOM 1533 N N . PRO A 1 192 ? -17.438 8.312 16.953 1 93.94 192 PRO A N 1
ATOM 1534 C CA . PRO A 1 192 ? -17.547 9.43 16 1 93.94 192 PRO A CA 1
ATOM 1535 C C . PRO A 1 192 ? -17.047 10.742 16.594 1 93.94 192 PRO A C 1
ATOM 1537 O O . PRO A 1 192 ? -17.484 11.156 17.672 1 93.94 192 PRO A O 1
ATOM 1540 N N . GLY A 1 193 ? -16.047 11.281 15.945 1 89.44 193 GLY A N 1
ATOM 1541 C CA . GLY A 1 193 ? -15.562 12.594 16.312 1 89.44 193 GLY A CA 1
ATOM 1542 C C . GLY A 1 193 ? -14.656 12.57 17.531 1 89.44 193 GLY A C 1
ATOM 1543 O O . GLY A 1 193 ? -14.32 13.617 18.094 1 89.44 193 GLY A O 1
ATOM 1544 N N . SER A 1 194 ? -14.234 11.414 17.906 1 91.94 194 SER A N 1
ATOM 1545 C CA . SER A 1 194 ? -13.43 11.289 19.109 1 91.94 194 SER A CA 1
ATOM 1546 C C . SER A 1 194 ? -12.078 11.977 18.953 1 91.94 194 SER A C 1
ATOM 1548 O O . SER A 1 194 ? -11.477 11.93 17.875 1 91.94 194 SER A O 1
ATOM 1550 N N . GLY A 1 195 ? -11.625 12.625 20 1 90.12 195 GLY A N 1
ATOM 1551 C CA . GLY A 1 195 ? -10.273 13.156 20.141 1 90.12 195 GLY A CA 1
ATOM 1552 C C . GLY A 1 195 ? -9.453 12.453 21.203 1 90.12 195 GLY A C 1
ATOM 1553 O O . GLY A 1 195 ? -8.375 12.922 21.562 1 90.12 195 GLY A O 1
ATOM 1554 N N . GLU A 1 196 ? -9.992 11.273 21.703 1 94.69 196 GLU A N 1
ATOM 1555 C CA . GLU A 1 196 ? -9.305 10.531 22.75 1 94.69 196 GLU A CA 1
ATOM 1556 C C . GLU A 1 196 ? -8.148 9.711 22.188 1 94.69 196 GLU A C 1
ATOM 1558 O O . GLU A 1 196 ? -8.312 9.023 21.172 1 94.69 196 GLU A O 1
ATOM 1563 N N . PRO A 1 197 ? -6.992 9.789 22.797 1 93.12 197 PRO A N 1
ATOM 1564 C CA . PRO A 1 197 ? -5.805 9.117 22.281 1 93.12 197 PRO A CA 1
ATOM 1565 C C . PRO A 1 197 ? -5.934 7.594 22.297 1 93.12 197 PRO A C 1
ATOM 1567 O O . PRO A 1 197 ? -5.141 6.898 21.656 1 93.12 197 PRO A O 1
ATOM 1570 N N . ASN A 1 198 ? -6.941 7.047 23.062 1 95.81 198 ASN A N 1
ATOM 1571 C CA . ASN A 1 198 ? -7.109 5.602 23.172 1 95.81 198 ASN A CA 1
ATOM 1572 C C . ASN A 1 198 ? -8.352 5.133 22.406 1 95.81 198 ASN A C 1
ATOM 1574 O O . ASN A 1 198 ? -8.898 4.066 22.703 1 95.81 198 ASN A O 1
ATOM 1578 N N . GLU A 1 199 ? -8.852 5.957 21.578 1 96.69 199 GLU A N 1
ATOM 1579 C CA . GLU A 1 199 ? -9.977 5.602 20.719 1 96.69 199 GLU A CA 1
ATOM 1580 C C . GLU A 1 199 ? -9.57 5.66 19.25 1 96.69 199 GLU A C 1
ATOM 1582 O O . GLU A 1 199 ? -10.102 6.477 18.484 1 96.69 199 GLU A O 1
ATOM 1587 N N . THR A 1 200 ? -8.625 4.805 18.875 1 96.88 200 THR A N 1
ATOM 1588 C CA . THR A 1 200 ? -8.031 4.762 17.547 1 96.88 200 THR A CA 1
ATOM 1589 C C . THR A 1 200 ? -8.109 3.355 16.953 1 96.88 200 THR A C 1
ATOM 1591 O O . THR A 1 200 ? -8.633 2.439 17.594 1 96.88 200 THR A O 1
ATOM 1594 N N . GLY A 1 201 ? -7.617 3.24 15.734 1 97.31 201 GLY A N 1
ATOM 1595 C CA . GLY A 1 201 ? -7.535 1.935 15.102 1 97.31 201 GLY A CA 1
ATOM 1596 C C . GLY A 1 201 ? -6.699 0.941 15.891 1 97.31 201 GLY A C 1
ATOM 1597 O O . GLY A 1 201 ? -6.992 -0.257 15.891 1 97.31 201 GLY A O 1
ATOM 1598 N N . ILE A 1 202 ? -5.703 1.402 16.625 1 97.25 202 ILE A N 1
ATOM 1599 C CA . ILE A 1 202 ? -4.852 0.558 17.453 1 97.25 202 ILE A CA 1
ATOM 1600 C C . ILE A 1 202 ? -5.684 -0.087 18.547 1 97.25 202 ILE A C 1
ATOM 1602 O O . ILE A 1 202 ? -5.57 -1.289 18.812 1 97.25 202 ILE A O 1
ATOM 1606 N N . ASN A 1 203 ? -6.551 0.704 19.156 1 97.88 203 ASN A N 1
ATOM 1607 C CA . ASN A 1 203 ? -7.363 0.208 20.25 1 97.88 203 ASN A CA 1
ATOM 1608 C C . ASN A 1 203 ? -8.383 -0.826 19.781 1 97.88 203 ASN A C 1
ATOM 1610 O O . ASN A 1 203 ? -8.664 -1.792 20.484 1 97.88 203 ASN A O 1
ATOM 1614 N N . VAL A 1 204 ? -8.875 -0.616 18.609 1 97.56 204 VAL A N 1
ATOM 1615 C CA . VAL A 1 204 ? -9.789 -1.604 18.047 1 97.56 204 VAL A CA 1
ATOM 1616 C C . VAL A 1 204 ? -9.023 -2.891 17.734 1 97.56 204 VAL A C 1
ATOM 1618 O O . VAL A 1 204 ? -9.461 -3.984 18.094 1 97.56 204 VAL A O 1
ATOM 1621 N N . ALA A 1 205 ? -7.902 -2.814 17.109 1 96.94 205 ALA A N 1
ATOM 1622 C CA . ALA A 1 205 ? -7.125 -3.957 16.641 1 96.94 205 ALA A CA 1
ATOM 1623 C C . ALA A 1 205 ? -6.633 -4.809 17.812 1 96.94 205 ALA A C 1
ATOM 1625 O O . ALA A 1 205 ? -6.672 -6.039 17.75 1 96.94 205 ALA A O 1
ATOM 1626 N N . TYR A 1 206 ? -6.238 -4.152 18.859 1 95.88 206 TYR A N 1
ATOM 1627 C CA . TYR A 1 206 ? -5.59 -4.887 19.953 1 95.88 206 TYR A CA 1
ATOM 1628 C C . TYR A 1 206 ? -6.543 -5.09 21.125 1 95.88 206 TYR A C 1
ATOM 1630 O O . TYR A 1 206 ? -6.219 -5.797 22.078 1 95.88 206 TYR A O 1
ATOM 1638 N N . GLY A 1 207 ? -7.664 -4.48 21.078 1 95.75 207 GLY A N 1
ATOM 1639 C CA . GLY A 1 207 ? -8.711 -4.738 22.062 1 95.75 207 GLY A CA 1
ATOM 1640 C C . GLY A 1 207 ? -8.367 -4.238 23.453 1 95.75 207 GLY A C 1
ATOM 1641 O O . GLY A 1 207 ? -8.57 -4.941 24.438 1 95.75 207 GLY A O 1
ATOM 1642 N N . HIS A 1 208 ? -7.719 -3.086 23.5 1 95 208 HIS A N 1
ATOM 1643 C CA . HIS A 1 208 ? -7.398 -2.494 24.781 1 95 208 HIS A CA 1
ATOM 1644 C C . HIS A 1 208 ? -7.66 -0.992 24.781 1 95 208 HIS A C 1
ATOM 1646 O O . HIS A 1 208 ? -8.07 -0.431 23.766 1 95 208 HIS A O 1
ATOM 1652 N N . ASN A 1 209 ? -7.465 -0.365 25.938 1 95.62 209 ASN A N 1
ATOM 1653 C CA . ASN A 1 209 ? -7.746 1.06 26.078 1 95.62 209 ASN A CA 1
ATOM 1654 C C . ASN A 1 209 ? -6.48 1.854 26.391 1 95.62 209 ASN A C 1
ATOM 1656 O O . ASN A 1 209 ? -6.547 2.908 27.031 1 95.62 209 ASN A O 1
ATOM 1660 N N . LEU A 1 210 ? -5.406 1.375 25.953 1 95.06 210 LEU A N 1
ATOM 1661 C CA . LEU A 1 210 ? -4.141 2.061 26.188 1 95.06 210 LEU A CA 1
ATOM 1662 C C . LEU A 1 210 ? -3.885 3.115 25.109 1 95.06 210 LEU A C 1
ATOM 1664 O O . LEU A 1 210 ? -4.262 2.932 23.953 1 95.06 210 LEU A O 1
ATOM 1668 N N . ASN A 1 211 ? -3.289 4.164 25.531 1 92.69 211 ASN A N 1
ATOM 1669 C CA . ASN A 1 211 ? -2.773 5.051 24.484 1 92.69 211 ASN A CA 1
ATOM 1670 C C . ASN A 1 211 ? -1.552 4.457 23.797 1 92.69 211 ASN A C 1
ATOM 1672 O O . ASN A 1 211 ? -1.012 3.443 24.25 1 92.69 211 ASN A O 1
ATOM 1676 N N . TRP A 1 212 ? -1.122 5.059 22.781 1 91.69 212 TRP A N 1
ATOM 1677 C CA . TRP A 1 212 ? -0.085 4.5 21.922 1 91.69 212 TRP A CA 1
ATOM 1678 C C . TRP A 1 212 ? 1.206 4.27 22.703 1 91.69 212 TRP A C 1
ATOM 1680 O O . TRP A 1 212 ? 1.814 3.203 22.609 1 91.69 212 TRP A O 1
ATOM 1690 N N . PHE A 1 213 ? 1.585 5.242 23.5 1 88 213 PHE A N 1
ATOM 1691 C CA . PHE A 1 213 ? 2.852 5.145 24.203 1 88 213 PHE A CA 1
ATOM 1692 C C . PHE A 1 213 ? 2.801 4.023 25.25 1 88 213 PHE A C 1
ATOM 1694 O O . PHE A 1 213 ? 3.766 3.27 25.391 1 88 213 PHE A O 1
ATOM 1701 N N . ASP A 1 214 ? 1.695 3.975 25.922 1 92.19 214 ASP A N 1
ATOM 1702 C CA . ASP A 1 214 ? 1.521 2.873 26.875 1 92.19 214 ASP A CA 1
ATOM 1703 C C . ASP A 1 214 ? 1.487 1.529 26.141 1 92.19 214 ASP A C 1
ATOM 1705 O O . ASP A 1 214 ? 2.027 0.537 26.641 1 92.19 214 ASP A O 1
ATOM 1709 N N . HIS A 1 215 ? 0.858 1.547 25 1 93.06 215 HIS A N 1
ATOM 1710 C CA . HIS A 1 215 ? 0.797 0.34 24.172 1 93.06 215 HIS A CA 1
ATOM 1711 C C . HIS A 1 215 ? 2.193 -0.117 23.766 1 93.06 215 HIS A C 1
ATOM 1713 O O . HIS A 1 215 ? 2.518 -1.302 23.875 1 93.06 215 HIS A O 1
ATOM 1719 N N . THR A 1 216 ? 3.072 0.769 23.344 1 92.31 216 THR A N 1
ATOM 1720 C CA . THR A 1 216 ? 4.402 0.408 22.859 1 92.31 216 THR A CA 1
ATOM 1721 C C . THR A 1 216 ? 5.328 0.087 24.031 1 92.31 216 THR A C 1
ATOM 1723 O O . THR A 1 216 ? 6.312 -0.64 23.875 1 92.31 216 THR A O 1
ATOM 1726 N N . SER A 1 217 ? 4.992 0.522 25.25 1 90.88 217 SER A N 1
ATOM 1727 C CA . SER A 1 217 ? 5.859 0.327 26.391 1 90.88 217 SER A CA 1
ATOM 1728 C C . SER A 1 217 ? 5.48 -0.932 27.172 1 90.88 217 SER A C 1
ATOM 1730 O O . SER A 1 217 ? 6.148 -1.299 28.141 1 90.88 217 SER A O 1
ATOM 1732 N N . ARG A 1 218 ? 4.473 -1.556 26.797 1 86.56 218 ARG A N 1
ATOM 1733 C CA . ARG A 1 218 ? 3.98 -2.711 27.547 1 86.56 218 ARG A CA 1
ATOM 1734 C C . ARG A 1 218 ? 4.926 -3.898 27.406 1 86.56 218 ARG A C 1
ATOM 1736 O O . ARG A 1 218 ? 4.887 -4.832 28.203 1 86.56 218 ARG A O 1
ATOM 1743 N N . ASN A 1 219 ? 5.688 -3.828 26.375 1 88.44 219 ASN A N 1
ATOM 1744 C CA . ASN A 1 219 ? 6.625 -4.863 25.953 1 88.44 219 ASN A CA 1
ATOM 1745 C C . ASN A 1 219 ? 7.973 -4.27 25.547 1 88.44 219 ASN A C 1
ATOM 1747 O O . ASN A 1 219 ? 8.039 -3.43 24.656 1 88.44 219 ASN A O 1
ATOM 1751 N N . ASP A 1 220 ? 9.023 -4.742 26.25 1 92.56 220 ASP A N 1
ATOM 1752 C CA . ASP A 1 220 ? 10.352 -4.18 26.016 1 92.56 220 ASP A CA 1
ATOM 1753 C C . ASP A 1 220 ? 10.766 -4.328 24.562 1 92.56 220 ASP A C 1
ATOM 1755 O O . ASP A 1 220 ? 11.453 -3.461 24.016 1 92.56 220 ASP A O 1
ATOM 1759 N N . VAL A 1 221 ? 10.367 -5.422 24.016 1 94 221 VAL A N 1
ATOM 1760 C CA . VAL A 1 221 ? 10.734 -5.688 22.625 1 94 221 VAL A CA 1
ATOM 1761 C C . VAL A 1 221 ? 10.078 -4.648 21.719 1 94 221 VAL A C 1
ATOM 1763 O O . VAL A 1 221 ? 10.727 -4.105 20.812 1 94 221 VAL A O 1
ATOM 1766 N N . VAL A 1 222 ? 8.859 -4.324 22.016 1 93.94 222 VAL A N 1
ATOM 1767 C CA . VAL A 1 222 ? 8.117 -3.354 21.219 1 93.94 222 VAL A CA 1
ATOM 1768 C C . VAL A 1 222 ? 8.648 -1.947 21.484 1 93.94 222 VAL A C 1
ATOM 1770 O O . VAL A 1 222 ? 8.797 -1.144 20.562 1 93.94 222 VAL A O 1
ATOM 1773 N N . ALA A 1 223 ? 8.938 -1.669 22.719 1 93.62 223 ALA A N 1
ATOM 1774 C CA . ALA A 1 223 ? 9.477 -0.363 23.094 1 93.62 223 ALA A CA 1
ATOM 1775 C C . ALA A 1 223 ? 10.805 -0.094 22.391 1 93.62 223 ALA A C 1
ATOM 1777 O O . ALA A 1 223 ? 11.039 1.01 21.906 1 93.62 223 ALA A O 1
ATOM 1778 N N . ASP A 1 224 ? 11.633 -1.103 22.422 1 94.56 224 ASP A N 1
ATOM 1779 C CA . ASP A 1 224 ? 12.938 -0.984 21.766 1 94.56 224 ASP A CA 1
ATOM 1780 C C . ASP A 1 224 ? 12.781 -0.765 20.266 1 94.56 224 ASP A C 1
ATOM 1782 O O . ASP A 1 224 ? 13.477 0.059 19.672 1 94.56 224 ASP A O 1
ATOM 1786 N N . ARG A 1 225 ? 11.883 -1.477 19.656 1 95.06 225 ARG A N 1
ATOM 1787 C CA . ARG A 1 225 ? 11.617 -1.33 18.234 1 95.06 225 ARG A CA 1
ATOM 1788 C C . ARG A 1 225 ? 11.125 0.076 17.906 1 95.06 225 ARG A C 1
ATOM 1790 O O . ARG A 1 225 ? 11.562 0.681 16.922 1 95.06 225 ARG A O 1
ATOM 1797 N N . TYR A 1 226 ? 10.211 0.545 18.75 1 93.12 226 TYR A N 1
ATOM 1798 C CA . TYR A 1 226 ? 9.703 1.899 18.562 1 93.12 226 TYR A CA 1
ATOM 1799 C C . TYR A 1 226 ? 10.836 2.92 18.641 1 93.12 226 TYR A C 1
ATOM 1801 O O . TYR A 1 226 ? 10.953 3.797 17.797 1 93.12 226 TYR A O 1
ATOM 1809 N N . SER A 1 227 ? 11.641 2.791 19.625 1 87.94 227 SER A N 1
ATOM 1810 C CA . SER A 1 227 ? 12.766 3.703 19.828 1 87.94 227 SER A CA 1
ATOM 1811 C C . SER A 1 227 ? 13.727 3.686 18.641 1 87.94 227 SER A C 1
ATOM 1813 O O . SER A 1 227 ? 14.133 4.738 18.156 1 87.94 227 SER A O 1
ATOM 1815 N N . LYS A 1 228 ? 14.078 2.529 18.188 1 91.38 228 LYS A N 1
ATOM 1816 C CA . LYS A 1 228 ? 14.984 2.385 17.047 1 91.38 228 LYS A CA 1
ATOM 1817 C C . LYS A 1 228 ? 14.375 2.967 15.781 1 91.38 228 LYS A C 1
ATOM 1819 O O . LYS A 1 228 ? 15.07 3.588 14.977 1 91.38 228 LYS A O 1
ATOM 1824 N N . SER A 1 229 ? 13.062 2.742 15.648 1 90.69 229 SER A N 1
ATOM 1825 C CA . SER A 1 229 ? 12.367 3.238 14.461 1 90.69 229 SER A CA 1
ATOM 1826 C C . SER A 1 229 ? 12.367 4.762 14.422 1 90.69 229 SER A C 1
ATOM 1828 O O . SER A 1 229 ? 12.477 5.359 13.352 1 90.69 229 SER A O 1
ATOM 1830 N N . MET A 1 230 ? 12.172 5.402 15.555 1 82.19 230 MET A N 1
ATOM 1831 C CA . MET A 1 230 ? 12.164 6.859 15.617 1 82.19 230 MET A CA 1
ATOM 1832 C C . MET A 1 230 ? 13.508 7.434 15.18 1 82.19 230 MET A C 1
ATOM 1834 O O . MET A 1 230 ? 13.555 8.5 14.57 1 82.19 230 MET A O 1
ATOM 1838 N N . LYS A 1 231 ? 14.531 6.707 15.391 1 75.56 231 LYS A N 1
ATOM 1839 C CA . LYS A 1 231 ? 15.852 7.121 14.93 1 75.56 231 LYS A CA 1
ATOM 1840 C C . LYS A 1 231 ? 15.961 7.027 13.414 1 75.56 231 LYS A C 1
ATOM 1842 O O . LYS A 1 231 ? 16.656 7.82 12.781 1 75.56 231 LYS A O 1
ATOM 1847 N N . ALA A 1 232 ? 15.297 6.039 12.922 1 70.38 232 ALA A N 1
ATOM 1848 C CA . ALA A 1 232 ? 15.289 5.875 11.469 1 70.38 232 ALA A CA 1
ATOM 1849 C C . ALA A 1 232 ? 14.562 7.039 10.797 1 70.38 232 ALA A C 1
ATOM 1851 O O . ALA A 1 232 ? 14.945 7.461 9.695 1 70.38 232 ALA A O 1
ATOM 1852 N N . HIS A 1 233 ? 13.43 7.508 11.398 1 66.62 233 HIS A N 1
ATOM 1853 C CA . HIS A 1 233 ? 12.609 8.578 10.852 1 66.62 233 HIS A CA 1
ATOM 1854 C C . HIS A 1 233 ? 13.234 9.945 11.117 1 66.62 233 HIS A C 1
ATOM 1856 O O . HIS A 1 233 ? 13.203 10.82 10.25 1 66.62 233 HIS A O 1
ATOM 1862 N N . GLY A 1 234 ? 13.547 10.297 12.469 1 57.97 234 GLY A N 1
ATOM 1863 C CA . GLY A 1 234 ? 13.93 11.586 13.016 1 57.97 234 GLY A CA 1
ATOM 1864 C C . GLY A 1 234 ? 15.312 12.039 12.562 1 57.97 234 GLY A C 1
ATOM 1865 O O . GLY A 1 234 ? 15.68 13.195 12.758 1 57.97 234 GLY A O 1
ATOM 1866 N N . GLY A 1 235 ? 16.078 11.211 12.148 1 49.25 235 GLY A N 1
ATOM 1867 C CA . GLY A 1 235 ? 17.438 11.719 11.945 1 49.25 235 GLY A CA 1
ATOM 1868 C C . GLY A 1 235 ? 17.516 12.758 10.844 1 49.25 235 GLY A C 1
ATOM 1869 O O . GLY A 1 235 ? 18.609 13.023 10.32 1 49.25 235 GLY A O 1
ATOM 1870 N N . GLY A 1 236 ? 16.219 13.398 10.648 1 50.53 236 GLY A N 1
ATOM 1871 C CA . GLY A 1 236 ? 16.469 14.281 9.523 1 50.53 236 GLY A CA 1
ATOM 1872 C C . GLY A 1 236 ? 16.969 15.656 9.938 1 50.53 236 GLY A C 1
ATOM 1873 O O . GLY A 1 236 ? 16.734 16.078 11.078 1 50.53 236 GLY A O 1
ATOM 1874 N N . VAL A 1 237 ? 17.906 16.188 9.375 1 49.31 237 VAL A N 1
ATOM 1875 C CA . VAL A 1 237 ? 18.609 17.469 9.477 1 49.31 237 VAL A CA 1
ATOM 1876 C C . VAL A 1 237 ? 17.594 18.594 9.703 1 49.31 237 VAL A C 1
ATOM 1878 O O . VAL A 1 237 ? 17.859 19.531 10.453 1 49.31 237 VAL A O 1
ATOM 1881 N N . GLY A 1 238 ? 16.328 18.312 9.438 1 57.41 238 GLY A N 1
ATOM 1882 C CA . GLY A 1 238 ? 15.359 19.391 9.484 1 57.41 238 GLY A CA 1
ATOM 1883 C C . GLY A 1 238 ? 14.75 19.578 10.867 1 57.41 238 GLY A C 1
ATOM 1884 O O . GLY A 1 238 ? 14.164 20.625 11.148 1 57.41 238 GLY A O 1
ATOM 1885 N N . PHE A 1 239 ? 15 18.656 11.758 1 60.34 239 PHE A N 1
ATOM 1886 C CA . PHE A 1 239 ? 14.414 18.75 13.094 1 60.34 239 PHE A CA 1
ATOM 1887 C C . PHE A 1 239 ? 15.453 19.188 14.117 1 60.34 239 PHE A C 1
ATOM 1889 O O . PHE A 1 239 ? 15.164 19.266 15.312 1 60.34 239 PHE A O 1
ATOM 1896 N N . ASP A 1 240 ? 16.516 19.547 13.586 1 63.28 240 ASP A N 1
ATOM 1897 C CA . ASP A 1 240 ? 17.625 19.938 14.461 1 63.28 240 ASP A CA 1
ATOM 1898 C C . ASP A 1 24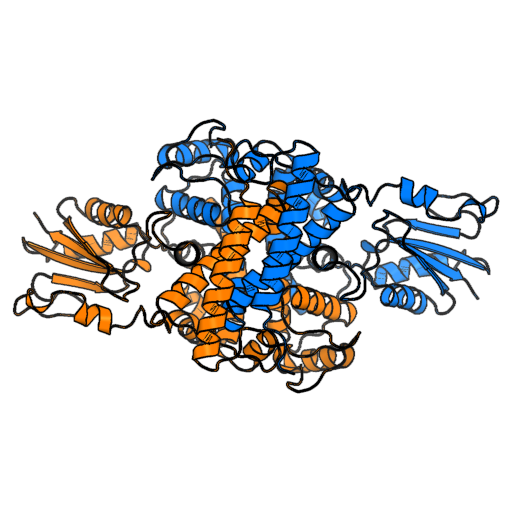0 ? 17.25 21.156 15.289 1 63.28 240 ASP A C 1
ATOM 1900 O O . ASP A 1 240 ? 16.672 22.125 14.766 1 63.28 240 ASP A O 1
ATOM 1904 N N . VAL A 1 241 ? 17.531 21.109 16.594 1 70 241 VAL A N 1
ATOM 1905 C CA . VAL A 1 241 ? 17.219 22.188 17.547 1 70 241 VAL A CA 1
ATOM 1906 C C . VAL A 1 241 ? 17.922 23.469 17.125 1 70 241 VAL A C 1
ATOM 1908 O O . VAL A 1 241 ? 17.5 24.562 17.484 1 70 241 VAL A O 1
ATOM 1911 N N . SER A 1 242 ? 18.969 23.297 16.344 1 71.19 242 SER A N 1
ATOM 1912 C CA . SER A 1 242 ? 19.703 24.469 15.891 1 71.19 242 SER A CA 1
ATOM 1913 C C . SER A 1 242 ? 18.812 25.422 15.109 1 71.19 242 SER A C 1
ATOM 1915 O O . SER A 1 242 ? 18.953 26.641 15.195 1 71.19 242 SER A O 1
ATOM 1917 N N . HIS A 1 243 ? 17.844 24.828 14.414 1 74.31 243 HIS A N 1
ATOM 1918 C CA . HIS A 1 243 ? 16.922 25.656 13.656 1 74.31 243 HIS A CA 1
ATOM 1919 C C . HIS A 1 243 ? 16.016 26.469 14.578 1 74.31 243 HIS A C 1
ATOM 1921 O O . HIS A 1 243 ? 15.594 27.578 14.227 1 74.31 243 HIS A O 1
ATOM 1927 N N . THR A 1 244 ? 15.719 25.922 15.719 1 74.38 244 THR A N 1
ATOM 1928 C CA . THR A 1 244 ? 14.906 26.609 16.719 1 74.38 244 THR A CA 1
ATOM 1929 C C . THR A 1 244 ? 15.695 27.75 17.344 1 74.38 244 THR A C 1
ATOM 1931 O O . THR A 1 244 ? 15.18 28.859 17.516 1 74.38 244 THR A O 1
ATOM 1934 N N . VAL A 1 245 ? 16.891 27.469 17.609 1 73.31 245 VAL A N 1
ATOM 1935 C CA . VAL A 1 245 ? 17.75 28.422 18.312 1 73.31 245 VAL A CA 1
ATOM 1936 C C . VAL A 1 245 ? 18.047 29.609 17.391 1 73.31 245 VAL A C 1
ATOM 1938 O O . VAL A 1 245 ? 18.016 30.766 17.828 1 73.31 245 VAL A O 1
ATOM 1941 N N . THR A 1 246 ? 18.203 29.297 16.125 1 76.56 246 THR A N 1
ATOM 1942 C CA . THR A 1 246 ? 18.641 30.359 15.219 1 76.56 246 THR A CA 1
ATOM 1943 C C . THR A 1 246 ? 17.453 30.938 14.453 1 76.56 246 THR A C 1
ATOM 1945 O O . THR A 1 246 ? 17.531 32.031 13.883 1 76.56 246 THR A O 1
ATOM 1948 N N . GLY A 1 247 ? 16.375 30.25 14.453 1 77.56 247 GLY A N 1
ATOM 1949 C CA . GLY A 1 247 ? 15.273 30.594 13.57 1 77.56 247 GLY A CA 1
ATOM 1950 C C . GLY A 1 247 ? 14.266 31.531 14.211 1 77.56 247 GLY A C 1
ATOM 1951 O O . GLY A 1 247 ? 13.336 32 13.547 1 77.56 247 GLY A O 1
ATOM 1952 N N . TYR A 1 248 ? 14.383 31.766 15.367 1 80.44 248 TYR A N 1
ATOM 1953 C CA . TYR A 1 248 ? 13.508 32.688 16.094 1 80.44 248 TYR A CA 1
ATOM 1954 C C . TYR A 1 248 ? 14.297 33.875 16.641 1 80.44 248 TYR A C 1
ATOM 1956 O O . TYR A 1 248 ? 15.438 33.719 17.078 1 80.44 248 TYR A O 1
ATOM 1964 N N . PRO A 1 249 ? 13.719 35.125 16.484 1 80.19 249 PRO A N 1
ATOM 1965 C CA . PRO A 1 249 ? 14.43 36.281 17.016 1 80.19 249 PRO A CA 1
ATOM 1966 C C . PRO A 1 249 ? 14.383 36.375 18.531 1 80.19 249 PRO A C 1
ATOM 1968 O O . PRO A 1 249 ? 13.789 37.312 19.094 1 80.19 249 PRO A O 1
ATOM 1971 N N . TRP A 1 250 ? 15.078 35.5 19.125 1 76.44 250 TRP A N 1
ATOM 1972 C CA . TRP A 1 250 ? 15.086 35.375 20.578 1 76.44 250 TRP A CA 1
ATOM 1973 C C . TRP A 1 250 ? 15.578 36.688 21.219 1 76.44 250 TRP A C 1
ATOM 1975 O O . TRP A 1 250 ? 15.156 37.031 22.328 1 76.44 250 TRP A O 1
ATOM 1985 N N . ALA A 1 251 ? 16.516 37.375 20.531 1 73.44 251 ALA A N 1
ATOM 1986 C CA . ALA A 1 251 ? 17.109 38.625 21.047 1 73.44 251 ALA A CA 1
ATOM 1987 C C . ALA A 1 251 ? 16.047 39.688 21.266 1 73.44 251 ALA A C 1
ATOM 1989 O O . ALA A 1 251 ? 16.203 40.562 22.109 1 73.44 251 ALA A O 1
ATOM 1990 N N . ASP A 1 252 ? 15.07 39.562 20.516 1 72.62 252 ASP A N 1
ATOM 1991 C CA . ASP A 1 252 ? 14.016 40.562 20.594 1 72.62 252 ASP A CA 1
ATOM 1992 C C . ASP A 1 252 ? 13.133 40.344 21.812 1 72.62 252 ASP A C 1
ATOM 1994 O O . ASP A 1 252 ? 12.336 41.219 22.172 1 72.62 252 ASP A O 1
ATOM 1998 N N . ILE A 1 253 ? 13.344 39.125 22.375 1 69.81 253 ILE A N 1
ATOM 1999 C CA . ILE A 1 253 ? 12.523 38.781 23.547 1 69.81 253 ILE A CA 1
ATOM 2000 C C . ILE A 1 253 ? 13.234 39.281 24.812 1 69.81 253 ILE A C 1
ATOM 2002 O O . ILE A 1 253 ? 14.453 39.125 24.938 1 69.81 253 ILE A O 1
ATOM 2006 N N . GLY A 1 254 ? 13.25 40.531 25.141 1 57.12 254 GLY A N 1
ATOM 2007 C CA . GLY A 1 254 ? 13.906 41 26.328 1 57.12 254 GLY A CA 1
ATOM 2008 C C . GLY A 1 254 ? 14.32 39.906 27.281 1 57.12 254 GLY A C 1
ATOM 2009 O O . GLY A 1 254 ? 14.312 38.719 26.922 1 57.12 254 GLY A O 1
ATOM 2010 N N . GLU A 1 255 ? 14.945 40.188 28.453 1 51.5 255 GLU A N 1
ATOM 2011 C CA . GLU A 1 255 ? 15.445 39.281 29.5 1 51.5 255 GLU A CA 1
ATOM 2012 C C . GLU A 1 255 ? 14.406 38.25 29.906 1 51.5 255 GLU A C 1
ATOM 2014 O O . GLU A 1 255 ? 13.328 38.594 30.391 1 51.5 255 GLU A O 1
ATOM 2019 N N . GLY A 1 256 ? 13.883 37.469 28.984 1 48.84 256 GLY A N 1
ATOM 2020 C CA . GLY A 1 256 ? 12.891 36.5 29.406 1 48.84 256 GLY A CA 1
ATOM 2021 C C . GLY A 1 256 ? 13.438 35.094 29.484 1 48.84 256 GLY A C 1
ATOM 2022 O O . GLY A 1 256 ? 14.539 34.812 29 1 48.84 256 GLY A O 1
ATOM 2023 N N . THR A 1 257 ? 13.188 34.344 30.469 1 41.44 257 THR A N 1
ATOM 2024 C CA . THR A 1 257 ? 13.586 32.969 30.719 1 41.44 257 THR A CA 1
ATOM 2025 C C . THR A 1 257 ? 12.953 32.031 29.703 1 41.44 257 THR A C 1
ATOM 2027 O O . THR A 1 257 ? 11.742 32.062 29.484 1 41.44 257 THR A O 1
ATOM 2030 N N . VAL A 1 258 ? 13.773 31.547 28.797 1 43.59 258 VAL A N 1
ATOM 2031 C CA . VAL A 1 258 ? 13.305 30.516 27.875 1 43.59 258 VAL A CA 1
ATOM 2032 C C . VAL A 1 258 ? 13.039 29.219 28.641 1 43.59 258 VAL A C 1
ATOM 2034 O O . VAL A 1 258 ? 13.961 28.641 29.219 1 43.59 258 VAL A O 1
ATOM 2037 N N . VAL A 1 259 ? 12.125 29.031 29.5 1 36.88 259 VAL A N 1
ATOM 2038 C CA . VAL A 1 259 ? 11.914 27.734 30.109 1 36.88 259 VAL A CA 1
ATOM 2039 C C . VAL A 1 259 ? 11.422 26.734 29.062 1 36.88 259 VAL A C 1
ATOM 2041 O O . VAL A 1 259 ? 10.859 27.141 28.031 1 36.88 259 VAL A O 1
ATOM 2044 N N . ASP A 1 260 ? 11.742 25.453 29.062 1 43.47 260 ASP A N 1
ATOM 2045 C CA . ASP A 1 260 ? 11.047 24.5 28.188 1 43.47 260 ASP A CA 1
ATOM 2046 C C . ASP A 1 260 ? 9.641 25 27.844 1 43.47 260 ASP A C 1
ATOM 2048 O O . ASP A 1 260 ? 8.984 24.469 26.953 1 43.47 260 ASP A O 1
ATOM 2052 N N . THR A 1 261 ? 8.93 26.062 28.781 1 41.03 261 THR A N 1
ATOM 2053 C CA . THR A 1 261 ? 7.812 26.891 29.219 1 41.03 261 THR A CA 1
ATOM 2054 C C . THR A 1 261 ? 8.156 28.375 29.078 1 41.03 261 THR A C 1
ATOM 2056 O O . THR A 1 261 ? 9.312 28.719 28.828 1 41.03 261 THR A O 1
ATOM 2059 N N . VAL A 1 262 ? 7.613 29.359 30.125 1 45 262 VAL A N 1
ATOM 2060 C CA . VAL A 1 262 ? 7.27 30.766 30.141 1 45 262 VAL A CA 1
ATOM 2061 C C . VAL A 1 262 ? 8.547 31.609 30.156 1 45 262 VAL A C 1
ATOM 2063 O O . VAL A 1 262 ? 9.391 31.453 31.031 1 45 262 VAL A O 1
ATOM 2066 N N . VAL A 1 263 ? 9.141 31.859 29.156 1 47.88 263 VAL A N 1
ATOM 2067 C CA . VAL A 1 263 ? 10.125 32.938 29.25 1 47.88 263 VAL A CA 1
ATOM 2068 C C . VAL A 1 263 ? 9.43 34.281 29.141 1 47.88 263 VAL A C 1
ATOM 2070 O O . VAL A 1 263 ? 8.922 34.656 28.078 1 47.88 263 VAL A O 1
ATOM 2073 N N . ALA A 1 264 ? 9.406 35.062 30.172 1 57.44 264 ALA A N 1
ATOM 2074 C CA . ALA A 1 264 ? 8.805 36.406 30.234 1 57.44 264 ALA A CA 1
ATOM 2075 C C . ALA A 1 264 ? 7.355 36.375 29.75 1 57.44 264 ALA A C 1
ATOM 2077 O O . ALA A 1 264 ? 6.523 35.656 30.312 1 57.44 264 ALA A O 1
ATOM 2078 N N . ASP A 1 265 ? 7.207 37.094 28.734 1 78.25 265 ASP A N 1
ATOM 2079 C CA . ASP A 1 265 ? 5.859 37.25 28.188 1 78.25 265 ASP A CA 1
ATOM 2080 C C . ASP A 1 265 ? 5.688 36.438 26.922 1 78.25 265 ASP A C 1
ATOM 2082 O O . ASP A 1 265 ? 4.852 36.75 26.062 1 78.25 265 ASP A O 1
ATOM 2086 N N . VAL A 1 266 ? 6.805 35.281 26.875 1 85.56 266 VAL A N 1
ATOM 2087 C CA . VAL A 1 266 ? 6.668 34.406 25.703 1 85.56 266 VAL A CA 1
ATOM 2088 C C . VAL A 1 266 ? 6.527 32.969 26.172 1 85.56 266 VAL A C 1
ATOM 2090 O O . VAL A 1 266 ? 7.363 32.438 26.922 1 85.56 266 VAL A O 1
ATOM 2093 N N . TYR A 1 267 ? 5.582 32.312 25.828 1 88.94 267 TYR A N 1
ATOM 2094 C CA . TYR A 1 267 ? 5.324 30.906 26.078 1 88.94 267 TYR A CA 1
ATOM 2095 C C . TYR A 1 267 ? 5.617 30.078 24.844 1 88.94 267 TYR A C 1
ATOM 2097 O O . TYR A 1 267 ? 4.906 30.156 23.844 1 88.94 267 TYR A O 1
ATOM 2105 N N . PHE A 1 268 ? 6.703 29.219 24.969 1 88.88 268 PHE A N 1
ATOM 2106 C CA . PHE A 1 268 ? 7.246 28.516 23.812 1 88.88 268 PHE A CA 1
ATOM 2107 C C . PHE A 1 268 ? 6.906 27.031 23.891 1 88.88 268 PHE A C 1
ATOM 2109 O O . PHE A 1 268 ? 7.18 26.375 24.891 1 88.88 268 PHE A O 1
ATOM 2116 N N . PHE A 1 269 ? 6.215 26.562 22.875 1 87.75 269 PHE A N 1
ATOM 2117 C CA . PHE A 1 269 ? 5.898 25.141 22.75 1 87.75 269 PHE A CA 1
ATOM 2118 C C . PHE A 1 269 ? 6.539 24.562 21.5 1 87.75 269 PHE A C 1
ATOM 2120 O O . PHE A 1 269 ? 6.164 24.922 20.375 1 87.75 269 PHE A O 1
ATOM 2127 N N . ARG A 1 270 ? 7.527 23.688 21.688 1 84.44 270 ARG A N 1
ATOM 2128 C CA . ARG A 1 270 ? 8.164 23.016 20.547 1 84.44 270 ARG A CA 1
ATOM 2129 C C . ARG A 1 270 ? 7.723 21.562 20.438 1 84.44 270 ARG A C 1
ATOM 2131 O O . ARG A 1 270 ? 7.965 20.766 21.344 1 84.44 270 ARG A O 1
ATOM 2138 N N . TRP A 1 271 ? 7.09 21.219 19.312 1 79.88 271 TRP A N 1
ATOM 2139 C CA . TRP A 1 271 ? 6.719 19.844 19 1 79.88 271 TRP A CA 1
ATOM 2140 C C . TRP A 1 271 ? 5.816 19.266 20.094 1 79.88 271 TRP A C 1
ATOM 2142 O O . TRP A 1 271 ? 6.047 18.156 20.562 1 79.88 271 TRP A O 1
ATOM 2152 N N . VAL A 1 272 ? 4.848 20.141 20.562 1 79.5 272 VAL A N 1
ATOM 2153 C CA . VAL A 1 272 ? 3.943 19.75 21.625 1 79.5 272 VAL A CA 1
ATOM 2154 C C . VAL A 1 272 ? 2.551 19.484 21.062 1 79.5 272 VAL A C 1
ATOM 2156 O O . VAL A 1 272 ? 1.969 18.422 21.281 1 79.5 272 VAL A O 1
ATOM 2159 N N . PHE A 1 273 ? 2.115 20.344 20.25 1 86.62 273 PHE A N 1
ATOM 2160 C CA . PHE A 1 273 ? 0.705 20.344 19.875 1 86.62 273 PHE A CA 1
ATOM 2161 C C . PHE A 1 273 ? 0.434 19.281 18.812 1 86.62 273 PHE A C 1
ATOM 2163 O O . PHE A 1 273 ? -0.705 18.844 18.625 1 86.62 273 PHE A O 1
ATOM 2170 N N . HIS A 1 274 ? 1.478 18.875 18.016 1 80.94 274 HIS A N 1
ATOM 2171 C CA . HIS A 1 274 ? 1.3 17.828 17.031 1 80.94 274 HIS A CA 1
ATOM 2172 C C . HIS A 1 274 ? 0.893 16.516 17.672 1 80.94 274 HIS A C 1
ATOM 2174 O O . HIS A 1 274 ? 0.343 15.633 17.016 1 80.94 274 HIS A O 1
ATOM 2180 N N . GLY A 1 275 ? 1.051 16.438 18.984 1 80.94 275 GLY A N 1
ATOM 2181 C CA . GLY A 1 275 ? 0.758 15.219 19.719 1 80.94 275 GLY A CA 1
ATOM 2182 C C . GLY A 1 275 ? -0.593 15.25 20.406 1 80.94 275 GLY A C 1
ATOM 2183 O O . GLY A 1 275 ? -0.961 14.305 21.109 1 80.94 275 GLY A O 1
ATOM 2184 N N . PHE A 1 276 ? -1.327 16.375 20.188 1 84.94 276 PHE A N 1
ATOM 2185 C CA . PHE A 1 276 ? -2.617 16.5 20.859 1 84.94 276 PHE A CA 1
ATOM 2186 C C . PHE A 1 276 ? -3.746 16.609 19.844 1 84.94 276 PHE A C 1
ATOM 2188 O O . PHE A 1 276 ? -3.59 17.25 18.797 1 84.94 276 PHE A O 1
ATOM 2195 N N . ALA A 1 277 ? -4.805 15.977 20.25 1 87.06 277 ALA A N 1
ATOM 2196 C CA . ALA A 1 277 ? -6.051 16.281 19.547 1 87.06 277 ALA A CA 1
ATOM 2197 C C . ALA A 1 277 ? -6.48 17.719 19.781 1 87.06 277 ALA A C 1
ATOM 2199 O O . ALA A 1 277 ? -5.961 18.391 20.688 1 87.06 277 ALA A O 1
ATOM 2200 N N . GLU A 1 278 ? -7.371 18.172 19.031 1 85.75 278 GLU A N 1
ATOM 2201 C CA . GLU A 1 278 ? -7.789 19.578 19.078 1 85.75 278 GLU A CA 1
ATOM 2202 C C . GLU A 1 278 ? -8.289 19.953 20.469 1 85.75 278 GLU A C 1
ATOM 2204 O O . GLU A 1 278 ? -7.953 21.016 21 1 85.75 278 GLU A O 1
ATOM 2209 N N . LYS A 1 279 ? -9.062 19.109 21.016 1 88.38 279 LYS A N 1
ATOM 2210 C CA . LYS A 1 279 ? -9.648 19.438 22.312 1 88.38 279 LYS A CA 1
ATOM 2211 C C . LYS A 1 279 ? -8.57 19.625 23.375 1 88.38 279 LYS A C 1
ATOM 2213 O O . LYS A 1 279 ? -8.656 20.531 24.203 1 88.38 279 LYS A O 1
ATOM 2218 N N . TYR A 1 280 ? -7.578 18.766 23.297 1 90.56 280 TYR A N 1
ATOM 2219 C CA . TYR A 1 280 ? -6.52 18.859 24.297 1 90.56 280 TYR A CA 1
ATOM 2220 C C . TYR A 1 280 ? -5.578 20.016 24 1 90.56 280 TYR A C 1
ATOM 2222 O O . TYR A 1 280 ? -5.043 20.656 24.906 1 90.56 280 TYR A O 1
ATOM 2230 N N . ALA A 1 281 ? -5.355 20.266 22.719 1 91.69 281 ALA A N 1
ATOM 2231 C CA . ALA A 1 281 ? -4.578 21.438 22.328 1 91.69 281 ALA A CA 1
ATOM 2232 C C . ALA A 1 281 ? -5.238 22.719 22.844 1 91.69 281 ALA A C 1
ATOM 2234 O O . ALA A 1 281 ? -4.559 23.609 23.359 1 91.69 281 ALA A O 1
ATOM 2235 N N . ILE A 1 282 ? -6.496 22.797 22.719 1 93.69 282 ILE A N 1
ATOM 2236 C CA . ILE A 1 282 ? -7.262 23.938 23.219 1 93.69 282 ILE A CA 1
ATOM 2237 C C . ILE A 1 282 ? -7.121 24.047 24.734 1 93.69 282 ILE A C 1
ATOM 2239 O O . ILE A 1 282 ? -6.918 25.125 25.266 1 93.69 282 ILE A O 1
ATOM 2243 N N . GLN A 1 283 ? -7.168 22.922 25.344 1 93.81 283 GLN A N 1
ATOM 2244 C CA . GLN A 1 283 ? -7.039 22.891 26.797 1 93.81 283 GLN A CA 1
ATOM 2245 C C . GLN A 1 283 ? -5.68 23.422 27.234 1 93.81 283 GLN A C 1
ATOM 2247 O O . GLN A 1 283 ? -5.582 24.141 28.234 1 93.81 283 GLN A O 1
ATOM 2252 N N . VAL A 1 284 ? -4.672 23.016 26.516 1 92.56 284 VAL A N 1
ATOM 2253 C CA . VAL A 1 284 ? -3.322 23.469 26.828 1 92.56 284 VAL A CA 1
ATOM 2254 C C . VAL A 1 284 ? -3.242 24.984 26.703 1 92.56 284 VAL A C 1
ATOM 2256 O O . VAL A 1 284 ? -2.711 25.656 27.578 1 92.56 284 VAL A O 1
ATOM 2259 N N . LEU A 1 285 ? -3.766 25.5 25.609 1 94.12 285 LEU A N 1
ATOM 2260 C CA . LEU A 1 285 ? -3.74 26.938 25.375 1 94.12 285 LEU A CA 1
ATOM 2261 C C . LEU A 1 285 ? -4.559 27.672 26.438 1 94.12 285 LEU A C 1
ATOM 2263 O O . LEU A 1 285 ? -4.129 28.703 26.953 1 94.12 285 LEU A O 1
ATOM 2267 N N . ARG A 1 286 ? -5.66 27.109 26.797 1 95.5 286 ARG A N 1
ATOM 2268 C CA . ARG A 1 286 ? -6.531 27.734 27.797 1 95.5 286 ARG A CA 1
ATOM 2269 C C . ARG A 1 286 ? -5.879 27.734 29.172 1 95.5 286 ARG A C 1
ATOM 2271 O O . ARG A 1 286 ? -6.098 28.641 29.969 1 95.5 286 ARG A O 1
ATOM 2278 N N . ALA A 1 287 ? -5.152 26.734 29.422 1 93.5 287 ALA A N 1
ATOM 2279 C CA . ALA A 1 287 ? -4.477 26.609 30.703 1 93.5 287 ALA A CA 1
ATOM 2280 C C . ALA A 1 287 ? -3.488 27.75 30.922 1 93.5 287 ALA A C 1
ATOM 2282 O O . ALA A 1 287 ? -3.115 28.062 32.062 1 93.5 287 ALA A O 1
ATOM 2283 N N . LEU A 1 288 ? -3.098 28.406 29.844 1 92.19 288 LEU A N 1
ATOM 2284 C CA . LEU A 1 288 ? -2.156 29.516 29.938 1 92.19 288 LEU A CA 1
ATOM 2285 C C . LEU A 1 288 ? -2.869 30.797 30.328 1 92.19 288 LEU A C 1
ATOM 2287 O O . LEU A 1 288 ? -2.232 31.75 30.812 1 92.19 288 LEU A O 1
ATOM 2291 N N . ILE A 1 289 ? -4.113 30.875 30.156 1 93 289 ILE A N 1
ATOM 2292 C CA . ILE A 1 289 ? -4.867 32.125 30.172 1 93 289 ILE A CA 1
ATOM 2293 C C . ILE A 1 289 ? -4.715 32.781 31.547 1 93 289 ILE A C 1
ATOM 2295 O O . ILE A 1 289 ? -4.461 34 31.625 1 93 289 ILE A O 1
ATOM 2299 N N . PRO A 1 290 ? -4.75 32.031 32.625 1 91.75 290 PRO A N 1
ATOM 2300 C CA . PRO A 1 290 ? -4.684 32.656 33.938 1 91.75 290 PRO A CA 1
ATOM 2301 C C . PRO A 1 290 ? -3.355 33.375 34.188 1 91.75 290 PRO A C 1
ATOM 2303 O O . PRO A 1 290 ? -3.275 34.281 35.031 1 91.75 290 PRO A O 1
ATOM 2306 N N . VAL A 1 291 ? -2.338 33.062 33.438 1 89.06 291 VAL A N 1
ATOM 2307 C CA . VAL A 1 291 ? -1.019 33.594 33.75 1 89.06 291 VAL A CA 1
ATOM 2308 C C . VAL A 1 291 ? -0.563 34.531 32.625 1 89.06 291 VAL A C 1
ATOM 2310 O O . VAL A 1 291 ? 0.495 35.156 32.75 1 89.06 291 VAL A O 1
ATOM 2313 N N . LEU A 1 292 ? -1.318 34.719 31.594 1 90.12 292 LEU A N 1
ATOM 2314 C CA . LEU A 1 292 ? -0.928 35.531 30.438 1 90.12 292 LEU A CA 1
ATOM 2315 C C . LEU A 1 292 ? -1.145 37 30.734 1 90.12 292 LEU A C 1
ATOM 2317 O O . LEU A 1 292 ? -2.238 37.406 31.125 1 90.12 292 LEU A O 1
ATOM 2321 N N . LYS A 1 293 ? -0.111 37.75 30.531 1 89.88 293 LYS A N 1
ATOM 2322 C CA . LYS A 1 293 ? -0.219 39.188 30.562 1 89.88 293 LYS A CA 1
ATOM 2323 C C . LYS A 1 293 ? -0.534 39.75 29.172 1 89.88 293 LYS A C 1
ATOM 2325 O O . LYS A 1 293 ? -0.302 39.094 28.172 1 89.88 293 LYS A O 1
ATOM 2330 N N . LYS A 1 294 ? -1.103 40.969 29.266 1 92.25 294 LYS A N 1
ATOM 2331 C CA . LYS A 1 294 ? -1.349 41.625 27.984 1 92.25 294 LYS A CA 1
ATOM 2332 C C . LYS A 1 294 ? -0.072 41.688 27.141 1 92.25 294 LYS A C 1
ATOM 2334 O O . LYS A 1 294 ? 0.981 42.094 27.641 1 92.25 294 LYS A O 1
ATOM 2339 N N . GLY A 1 295 ? -0.191 41.188 25.953 1 90.19 295 GLY A N 1
ATOM 2340 C CA . GLY A 1 295 ? 0.954 41.25 25.062 1 90.19 295 GLY A CA 1
ATOM 2341 C C . GLY A 1 295 ? 1.823 40.031 25.094 1 90.19 295 GLY A C 1
ATOM 2342 O O . GLY A 1 295 ? 2.723 39.875 24.281 1 90.19 295 GLY A O 1
ATOM 2343 N N . ALA A 1 296 ? 1.521 39.156 26.062 1 89.94 296 ALA A N 1
ATOM 2344 C CA . ALA A 1 296 ? 2.27 37.906 26.109 1 89.94 296 ALA A CA 1
ATOM 2345 C C . ALA A 1 296 ? 2.143 37.156 24.797 1 89.94 296 ALA A C 1
ATOM 2347 O O . ALA A 1 296 ? 1.093 37.188 24.141 1 89.94 296 ALA A O 1
ATOM 2348 N N . LYS A 1 297 ? 3.215 36.438 24.359 1 92.19 297 LYS A N 1
ATOM 2349 C CA . LYS A 1 297 ? 3.217 35.688 23.109 1 92.19 297 LYS A CA 1
ATOM 2350 C C . LYS A 1 297 ? 3.24 34.188 23.375 1 92.19 297 LYS A C 1
ATOM 2352 O O . LYS A 1 297 ? 3.908 33.719 24.297 1 92.19 297 LYS A O 1
ATOM 2357 N N . VAL A 1 298 ? 2.434 33.594 22.672 1 92.94 298 VAL A N 1
ATOM 2358 C CA . VAL A 1 298 ? 2.533 32.125 22.562 1 92.94 298 VAL A CA 1
ATOM 2359 C C . VAL A 1 298 ? 3.209 31.75 21.25 1 92.94 298 VAL A C 1
ATOM 2361 O O . VAL A 1 298 ? 2.74 32.125 20.172 1 92.94 298 VAL A O 1
ATOM 2364 N N . VAL A 1 299 ? 4.352 31.047 21.344 1 92.19 299 VAL A N 1
ATOM 2365 C CA . VAL A 1 299 ? 5.125 30.641 20.188 1 92.19 299 VAL A CA 1
ATOM 2366 C C . VAL A 1 299 ? 5.105 29.125 20.062 1 92.19 299 VAL A C 1
ATOM 2368 O O . VAL A 1 299 ? 5.633 28.406 20.922 1 92.19 299 VAL A O 1
ATOM 2371 N N . ILE A 1 300 ? 4.516 28.719 19 1 91.88 300 ILE A N 1
ATOM 2372 C CA . ILE A 1 300 ? 4.453 27.281 18.719 1 91.88 300 ILE A CA 1
ATOM 2373 C C . ILE A 1 300 ? 5.449 26.938 17.609 1 91.88 300 ILE A C 1
ATOM 2375 O O . ILE A 1 300 ? 5.441 27.547 16.547 1 91.88 300 ILE A O 1
ATOM 2379 N N . ASN A 1 301 ? 6.371 26.062 17.922 1 89 301 ASN A N 1
ATOM 2380 C CA . ASN A 1 301 ? 7.332 25.516 16.969 1 89 301 ASN A CA 1
ATOM 2381 C C . ASN A 1 301 ? 6.977 24.078 16.578 1 89 301 ASN A C 1
ATOM 2383 O O . ASN A 1 301 ? 7.453 23.125 17.188 1 89 301 ASN A O 1
ATOM 2387 N N . ASP A 1 302 ? 6.07 23.969 15.617 1 87.5 302 ASP A N 1
ATOM 2388 C CA . ASP A 1 302 ? 5.508 22.703 15.148 1 87.5 302 ASP A CA 1
ATOM 2389 C C . ASP A 1 302 ? 5.414 22.672 13.625 1 87.5 302 ASP A C 1
ATOM 2391 O O . ASP A 1 302 ? 5.863 23.609 12.953 1 87.5 302 ASP A O 1
ATOM 2395 N N . GLY A 1 303 ? 4.98 21.578 13.195 1 84.88 303 GLY A N 1
ATOM 2396 C CA . GLY A 1 303 ? 4.828 21.453 11.758 1 84.88 303 GLY A CA 1
ATOM 2397 C C . GLY A 1 303 ? 3.635 22.203 11.211 1 84.88 303 GLY A C 1
ATOM 2398 O O . GLY A 1 303 ? 2.656 22.438 11.922 1 84.88 303 GLY A O 1
ATOM 2399 N N . VAL A 1 304 ? 3.773 22.734 10.008 1 90 304 VAL A N 1
ATOM 2400 C CA . VAL A 1 304 ? 2.658 23.297 9.25 1 90 304 VAL A CA 1
ATOM 2401 C C . VAL A 1 304 ? 2.494 22.562 7.93 1 90 304 VAL A C 1
ATOM 2403 O O . VAL A 1 304 ? 3.434 22.484 7.133 1 90 304 VAL A O 1
ATOM 2406 N N . ILE A 1 305 ? 1.352 21.984 7.785 1 91.19 305 ILE A N 1
ATOM 2407 C CA . ILE A 1 305 ? 1.094 21.312 6.516 1 91.19 3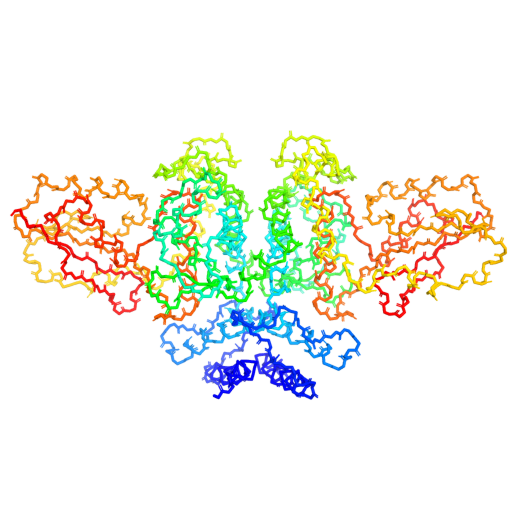05 ILE A CA 1
ATOM 2408 C C . ILE A 1 305 ? 0.987 22.344 5.395 1 91.19 305 ILE A C 1
ATOM 2410 O O . ILE A 1 305 ? 0.178 23.266 5.473 1 91.19 305 ILE A O 1
ATOM 2414 N N . PRO A 1 306 ? 1.806 22.219 4.438 1 89.81 306 PRO A N 1
ATOM 2415 C CA . PRO A 1 306 ? 1.719 23.172 3.322 1 89.81 306 PRO A CA 1
ATOM 2416 C C . PRO A 1 306 ? 0.425 23.031 2.523 1 89.81 306 PRO A C 1
ATOM 2418 O O . PRO A 1 306 ? -0.195 21.953 2.537 1 89.81 306 PRO A O 1
ATOM 2421 N N . ASP A 1 307 ? 0.093 24.125 1.88 1 88.88 307 ASP A N 1
ATOM 2422 C CA . ASP A 1 307 ? -1.037 24.047 0.959 1 88.88 307 ASP A CA 1
ATOM 2423 C C . ASP A 1 307 ? -0.734 23.094 -0.205 1 88.88 307 ASP A C 1
ATOM 2425 O O . ASP A 1 307 ? 0.418 22.969 -0.625 1 88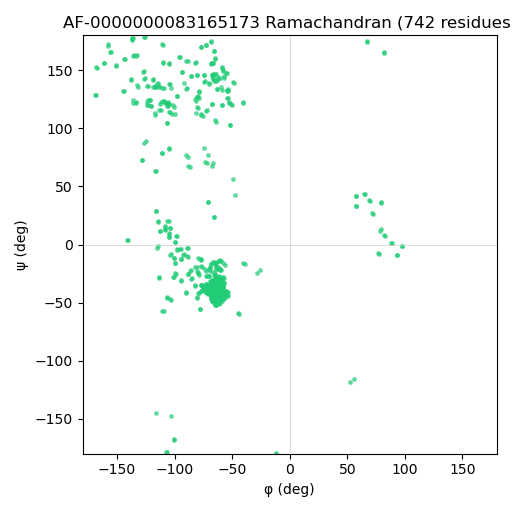.88 307 ASP A O 1
ATOM 2429 N N . PRO A 1 308 ? -1.811 22.438 -0.661 1 88.44 308 PRO A N 1
ATOM 2430 C CA . PRO A 1 308 ? -1.589 21.562 -1.826 1 88.44 308 PRO A CA 1
ATOM 2431 C C . PRO A 1 308 ? -0.948 22.312 -2.996 1 88.44 308 PRO A C 1
ATOM 2433 O O . PRO A 1 308 ? -1.301 23.469 -3.268 1 88.44 308 PRO A O 1
ATOM 2436 N N . GLY A 1 309 ? 0.057 21.734 -3.58 1 88.06 309 GLY A N 1
ATOM 2437 C CA . GLY A 1 309 ? 0.665 22.281 -4.781 1 88.06 309 GLY A CA 1
ATOM 2438 C C . GLY A 1 309 ? 1.776 23.281 -4.488 1 88.06 309 GLY A C 1
ATOM 2439 O O . GLY A 1 309 ? 2.41 23.797 -5.406 1 88.06 309 GLY A O 1
ATOM 2440 N N . THR A 1 310 ? 2.105 23.531 -3.205 1 89.88 310 THR A N 1
ATOM 2441 C CA . THR A 1 310 ? 3.068 24.578 -2.867 1 89.88 310 THR A CA 1
ATOM 2442 C C . THR A 1 310 ? 4.438 23.969 -2.57 1 89.88 310 THR A C 1
ATOM 2444 O O . THR A 1 310 ? 5.422 24.688 -2.422 1 89.88 310 THR A O 1
ATOM 2447 N N . VAL A 1 311 ? 4.508 22.703 -2.432 1 89.06 311 VAL A N 1
ATOM 2448 C CA . VAL A 1 311 ? 5.762 21.984 -2.227 1 89.06 311 VAL A CA 1
ATOM 2449 C C . VAL A 1 311 ? 5.82 20.781 -3.152 1 89.06 311 VAL A C 1
ATOM 2451 O O . VAL A 1 311 ? 4.797 20.359 -3.707 1 89.06 311 VAL A O 1
ATOM 2454 N N . PRO A 1 312 ? 7.012 20.25 -3.336 1 90.5 312 PRO A N 1
ATOM 2455 C CA . PRO A 1 312 ? 7.102 19.031 -4.148 1 90.5 312 PRO A CA 1
ATOM 2456 C C . PRO A 1 312 ? 6.207 17.906 -3.635 1 90.5 312 PRO A C 1
ATOM 2458 O O . PRO A 1 312 ? 5.992 17.781 -2.426 1 90.5 312 PRO A O 1
ATOM 2461 N N . TRP A 1 313 ? 5.715 17.109 -4.512 1 94 313 TRP A N 1
ATOM 2462 C CA . TRP A 1 313 ? 4.715 16.078 -4.219 1 94 313 TRP A CA 1
ATOM 2463 C C . TRP A 1 313 ? 5.184 15.172 -3.092 1 94 313 TRP A C 1
ATOM 2465 O O . TRP A 1 313 ? 4.414 14.859 -2.178 1 94 313 TRP A O 1
ATOM 2475 N N . MET A 1 314 ? 6.406 14.773 -3.131 1 91.44 314 MET A N 1
ATOM 2476 C CA . MET A 1 314 ? 6.902 13.828 -2.141 1 91.44 314 MET A CA 1
ATOM 2477 C C . MET A 1 314 ? 6.898 14.438 -0.745 1 91.44 314 MET A C 1
ATOM 2479 O O . MET A 1 314 ? 6.617 13.758 0.24 1 91.44 314 MET A O 1
ATOM 2483 N N . GLU A 1 315 ? 7.266 15.711 -0.665 1 86.56 315 GLU A N 1
ATOM 2484 C CA . GLU A 1 315 ? 7.211 16.406 0.618 1 86.56 315 GLU A CA 1
ATOM 2485 C C . GLU A 1 315 ? 5.777 16.5 1.139 1 86.56 315 GLU A C 1
ATOM 2487 O O . GLU A 1 315 ? 5.523 16.219 2.312 1 86.56 315 GLU A O 1
ATOM 2492 N N . TYR A 1 316 ? 4.879 16.859 0.237 1 91.75 316 TYR A N 1
ATOM 2493 C CA . TYR A 1 316 ? 3.473 16.953 0.613 1 91.75 316 TYR A CA 1
ATOM 2494 C C . TYR A 1 316 ? 2.934 15.594 1.039 1 91.75 316 TYR A C 1
ATOM 2496 O O . TYR A 1 316 ? 2.277 15.477 2.078 1 91.75 316 TYR A O 1
ATOM 2504 N N . ARG A 1 317 ? 3.232 14.578 0.283 1 92.75 317 ARG A N 1
ATOM 2505 C CA . ARG A 1 317 ? 2.779 13.227 0.58 1 92.75 317 ARG A CA 1
ATOM 2506 C C . ARG A 1 317 ? 3.312 12.75 1.928 1 92.75 317 ARG A C 1
ATOM 2508 O O . ARG A 1 317 ? 2.58 12.141 2.713 1 92.75 317 ARG A O 1
ATOM 2515 N N . SER A 1 318 ? 4.562 13 2.201 1 88.19 318 SER A N 1
ATOM 2516 C CA . SER A 1 318 ? 5.18 12.586 3.459 1 88.19 318 SER A CA 1
ATOM 2517 C C . SER A 1 318 ? 4.465 13.203 4.656 1 88.19 318 SER A C 1
ATOM 2519 O O . SER A 1 318 ? 4.188 12.523 5.641 1 88.19 318 SER A O 1
ATOM 2521 N N . ILE A 1 319 ? 4.176 14.461 4.555 1 87.81 319 ILE A N 1
ATOM 2522 C CA . ILE A 1 319 ? 3.508 15.164 5.645 1 87.81 319 ILE A CA 1
ATOM 2523 C C . ILE A 1 319 ? 2.094 14.617 5.82 1 87.81 319 ILE A C 1
ATOM 2525 O O . ILE A 1 319 ? 1.632 14.422 6.949 1 87.81 319 ILE A O 1
ATOM 2529 N N . ARG A 1 320 ? 1.44 14.344 4.715 1 92.31 320 ARG A N 1
ATOM 2530 C CA . ARG A 1 320 ? 0.082 13.812 4.773 1 92.31 320 ARG A CA 1
ATOM 2531 C C . ARG A 1 320 ? 0.067 12.406 5.371 1 92.31 320 ARG A C 1
ATOM 2533 O O . ARG A 1 320 ? -0.858 12.055 6.105 1 92.31 320 ARG A O 1
ATOM 2540 N N . CYS A 1 321 ? 1.068 11.625 5.047 1 92.56 321 CYS A N 1
ATOM 2541 C CA . CYS A 1 321 ? 1.181 10.297 5.637 1 92.56 321 CYS A CA 1
ATOM 2542 C C . CYS A 1 321 ? 1.394 10.383 7.145 1 92.56 321 CYS A C 1
ATOM 2544 O O . CYS A 1 321 ? 0.768 9.648 7.906 1 92.56 321 CYS A O 1
ATOM 2546 N N . MET A 1 322 ? 2.223 11.305 7.555 1 87.88 322 MET A N 1
ATOM 2547 C CA . MET A 1 322 ? 2.465 11.492 8.984 1 87.88 322 MET A CA 1
ATOM 2548 C C . MET A 1 322 ? 1.192 11.945 9.695 1 87.88 322 MET A C 1
ATOM 2550 O O . MET A 1 322 ? 0.895 11.477 10.797 1 87.88 322 MET A O 1
ATOM 2554 N N . ASP A 1 323 ? 0.54 12.852 9.016 1 91.25 323 ASP A N 1
ATOM 2555 C CA . ASP A 1 323 ? -0.726 13.344 9.555 1 91.25 323 ASP A CA 1
ATOM 2556 C C . ASP A 1 323 ? -1.726 12.203 9.727 1 91.25 323 ASP A C 1
ATOM 2558 O O . ASP A 1 323 ? -2.359 12.078 10.781 1 91.25 323 ASP A O 1
ATOM 2562 N N . LEU A 1 324 ? -1.842 11.367 8.742 1 94.38 324 LEU A N 1
ATOM 2563 C CA . LEU A 1 324 ? -2.766 10.234 8.789 1 94.38 324 LEU A CA 1
ATOM 2564 C C . LEU A 1 324 ? -2.326 9.219 9.836 1 94.38 324 LEU A C 1
ATOM 2566 O O . LEU A 1 324 ? -3.164 8.609 10.508 1 94.38 324 LEU A O 1
ATOM 2570 N N . LEU A 1 325 ? -1.055 9.062 9.945 1 93.25 325 LEU A N 1
ATOM 2571 C CA . LEU A 1 325 ? -0.512 8.164 10.953 1 93.25 325 LEU A CA 1
ATOM 2572 C C . LEU A 1 325 ? -0.896 8.633 12.359 1 93.25 325 LEU A C 1
ATOM 2574 O O . LEU A 1 325 ? -1.309 7.82 13.195 1 93.25 325 LEU A O 1
ATOM 2578 N N . GLY A 1 326 ? -0.744 9.914 12.609 1 90.94 326 GLY A N 1
ATOM 2579 C CA . GLY A 1 326 ? -1.15 10.461 13.898 1 90.94 326 GLY A CA 1
ATOM 2580 C C . GLY A 1 326 ? -2.59 10.141 14.25 1 90.94 326 GLY A C 1
ATOM 2581 O O . GLY A 1 326 ? -2.893 9.805 15.398 1 90.94 326 GLY A O 1
ATOM 2582 N N . MET A 1 327 ? -3.4 10.234 13.266 1 92.38 327 MET A N 1
ATOM 2583 C CA . MET A 1 327 ? -4.812 9.922 13.469 1 92.38 327 MET A CA 1
ATOM 2584 C C . MET A 1 327 ? -5.004 8.445 13.797 1 92.38 327 MET A C 1
ATOM 2586 O O . MET A 1 327 ? -5.715 8.102 14.742 1 92.38 327 MET A O 1
ATOM 2590 N N . ALA A 1 328 ? -4.363 7.562 13.094 1 94.62 328 ALA A N 1
ATOM 2591 C CA . ALA A 1 328 ? -4.574 6.121 13.188 1 94.62 328 ALA A CA 1
ATOM 2592 C C . ALA A 1 328 ? -4.047 5.574 14.508 1 94.62 328 ALA A C 1
ATOM 2594 O O . ALA A 1 328 ? -4.582 4.598 15.047 1 94.62 328 ALA A O 1
ATOM 2595 N N . VAL A 1 329 ? -3.037 6.285 15.062 1 93.56 329 VAL A N 1
ATOM 2596 C CA . VAL A 1 329 ? -2.352 5.637 16.172 1 93.56 329 VAL A CA 1
ATOM 2597 C C . VAL A 1 329 ? -2.615 6.414 17.469 1 93.56 329 VAL A C 1
ATOM 2599 O O . VAL A 1 329 ? -2.609 5.836 18.562 1 93.56 329 VAL A O 1
ATOM 2602 N N . ASN A 1 330 ? -2.859 7.766 17.375 1 91.19 330 ASN A N 1
ATOM 2603 C CA . ASN A 1 330 ? -2.906 8.555 18.594 1 91.19 330 ASN A CA 1
ATOM 2604 C C . ASN A 1 330 ? -4 9.617 18.547 1 91.19 330 ASN A C 1
ATOM 2606 O O . ASN A 1 330 ? -4.117 10.438 19.453 1 91.19 330 ASN A O 1
ATOM 2610 N N . ASN A 1 331 ? -4.754 9.602 17.484 1 91.5 331 ASN A N 1
ATOM 2611 C CA . ASN A 1 331 ? -5.824 10.578 17.297 1 91.5 331 ASN A CA 1
ATOM 2612 C C . ASN A 1 331 ? -5.293 12.008 17.344 1 91.5 331 ASN A C 1
ATOM 2614 O O . ASN A 1 331 ? -5.918 12.891 17.922 1 91.5 331 ASN A O 1
ATOM 2618 N N . THR A 1 332 ? -4.121 12.148 16.875 1 88.56 332 THR A N 1
ATOM 2619 C CA . THR A 1 332 ? -3.521 13.477 16.75 1 88.56 332 THR A CA 1
ATOM 2620 C C . THR A 1 332 ? -3.482 13.914 15.281 1 88.56 332 THR A C 1
ATOM 2622 O O . THR A 1 332 ? -4.016 13.227 14.406 1 88.56 332 THR A O 1
ATOM 2625 N N . GLY A 1 333 ? -2.928 15.094 15.078 1 83.25 333 GLY A N 1
ATOM 2626 C CA . GLY A 1 333 ? -2.846 15.539 13.695 1 83.25 333 GLY A CA 1
ATOM 2627 C C . GLY A 1 333 ? -1.943 16.75 13.516 1 83.25 333 GLY A C 1
ATOM 2628 O O . GLY A 1 333 ? -1.733 17.516 14.453 1 83.25 333 GLY A O 1
ATOM 2629 N N . GLU A 1 334 ? -1.438 16.75 12.305 1 86.38 334 GLU A N 1
ATOM 2630 C CA . GLU A 1 334 ? -0.712 17.953 11.883 1 86.38 334 GLU A CA 1
ATOM 2631 C C . GLU A 1 334 ? -1.668 19.047 11.406 1 86.38 334 GLU A C 1
ATOM 2633 O O . GLU A 1 334 ? -2.832 18.766 11.109 1 86.38 334 GLU A O 1
ATOM 2638 N N . ARG A 1 335 ? -1.175 20.234 11.477 1 90.81 335 ARG A N 1
ATOM 2639 C CA . ARG A 1 335 ? -2.072 21.359 11.219 1 90.81 335 ARG A CA 1
ATOM 2640 C C . ARG A 1 335 ? -1.527 22.25 10.102 1 90.81 335 ARG A C 1
ATOM 2642 O O . ARG A 1 335 ? -0.32 22.484 10.023 1 90.81 335 ARG A O 1
ATOM 2649 N N . ALA A 1 336 ? -2.479 22.609 9.242 1 90.38 336 ALA A N 1
ATOM 2650 C CA . ALA A 1 336 ? -2.16 23.703 8.328 1 90.38 336 ALA A CA 1
ATOM 2651 C C . ALA A 1 336 ? -2.234 25.047 9.031 1 90.38 336 ALA A C 1
ATOM 2653 O O . ALA A 1 336 ? -2.637 25.125 10.195 1 90.38 336 ALA A O 1
ATOM 2654 N N . LEU A 1 337 ? -1.764 26.078 8.336 1 91.06 337 LEU A N 1
ATOM 2655 C CA . LEU A 1 337 ? -1.705 27.391 8.969 1 91.06 337 LEU A CA 1
ATOM 2656 C C . LEU A 1 337 ? -3.092 27.844 9.422 1 91.06 337 LEU A C 1
ATOM 2658 O O . LEU A 1 337 ? -3.254 28.344 10.539 1 91.06 337 LEU A O 1
ATOM 2662 N N . ASP A 1 338 ? -4.051 27.578 8.578 1 88.88 338 ASP A N 1
ATOM 2663 C CA . ASP A 1 338 ? -5.406 27.984 8.938 1 88.88 338 ASP A CA 1
ATOM 2664 C C . ASP A 1 338 ? -5.91 27.203 10.148 1 88.88 338 ASP A C 1
ATOM 2666 O O . ASP A 1 338 ? -6.684 27.719 10.953 1 88.88 338 ASP A O 1
ATOM 2670 N N . ASP A 1 339 ? -5.496 26 10.281 1 90.38 339 ASP A N 1
ATOM 2671 C CA . ASP A 1 339 ? -5.863 25.188 11.445 1 90.38 339 ASP A CA 1
ATOM 2672 C C . ASP A 1 339 ? -5.246 25.766 12.719 1 90.38 339 ASP A C 1
ATOM 2674 O O . ASP A 1 339 ? -5.875 25.75 13.773 1 90.38 339 ASP A O 1
ATOM 2678 N N . TRP A 1 340 ? -3.998 26.203 12.586 1 93.25 340 TRP A N 1
ATOM 2679 C CA . TRP A 1 340 ? -3.332 26.828 13.727 1 93.25 340 TRP A CA 1
ATOM 2680 C C . TRP A 1 340 ? -4.047 28.094 14.148 1 93.25 340 TRP A C 1
ATOM 2682 O O . TRP A 1 340 ? -4.297 28.312 15.336 1 93.25 340 TRP A O 1
ATOM 2692 N N . ILE A 1 341 ? -4.355 28.891 13.18 1 94.19 341 ILE A N 1
ATOM 2693 C CA . ILE A 1 341 ? -5.059 30.141 13.453 1 94.19 341 ILE A CA 1
ATOM 2694 C C . ILE A 1 341 ? -6.402 29.844 14.117 1 94.19 341 ILE A C 1
ATOM 2696 O O . ILE A 1 341 ? -6.754 30.453 15.125 1 94.19 341 ILE A O 1
ATOM 2700 N N . GLY A 1 342 ? -7.09 28.875 13.555 1 92.38 342 GLY A N 1
ATOM 2701 C CA . GLY A 1 342 ? -8.367 28.453 14.125 1 92.38 342 GLY A CA 1
ATOM 2702 C C . GLY A 1 342 ? -8.242 27.906 15.531 1 92.38 342 GLY A C 1
ATOM 2703 O O . GLY A 1 342 ? -9.133 28.094 16.359 1 92.38 342 GLY A O 1
ATOM 2704 N N . LEU A 1 343 ? -7.141 27.25 15.781 1 93.56 343 LEU A N 1
ATOM 2705 C CA . LEU A 1 343 ? -6.898 26.688 17.109 1 93.56 343 LEU A CA 1
ATOM 2706 C C . LEU A 1 343 ? -6.789 27.797 18.156 1 93.56 343 LEU A C 1
ATOM 2708 O O . LEU A 1 343 ? -7.344 27.672 19.25 1 93.56 343 LEU A O 1
ATOM 2712 N N . PHE A 1 344 ? -6.086 28.859 17.844 1 96.12 344 PHE A N 1
ATOM 2713 C CA . PHE A 1 344 ? -5.973 30 18.734 1 96.12 344 PHE A CA 1
ATOM 2714 C C . PHE A 1 344 ? -7.34 30.609 19.031 1 96.12 344 PHE A C 1
ATOM 2716 O O . PHE A 1 344 ? -7.691 30.844 20.188 1 96.12 344 PHE A O 1
ATOM 2723 N N . GLU A 1 345 ? -8.086 30.719 17.969 1 96 345 GLU A N 1
ATOM 2724 C CA . GLU A 1 345 ? -9.414 31.328 18.094 1 96 345 GLU A CA 1
ATOM 2725 C C . GLU A 1 345 ? -10.344 30.438 18.938 1 96 345 GLU A C 1
ATOM 2727 O O . GLU A 1 345 ? -11.117 30.953 19.75 1 96 345 GLU A O 1
ATOM 2732 N N . ALA A 1 346 ? -10.258 29.203 18.703 1 94.25 346 ALA A N 1
ATOM 2733 C CA . ALA A 1 346 ? -11.109 28.25 19.406 1 94.25 346 ALA A CA 1
ATOM 2734 C C . ALA A 1 346 ? -10.758 28.219 20.891 1 94.25 346 ALA A C 1
ATOM 2736 O O . ALA A 1 346 ? -11.625 28.016 21.75 1 94.25 346 ALA A O 1
ATOM 2737 N N . ALA A 1 347 ? -9.469 28.328 21.172 1 96.31 347 ALA A N 1
ATOM 2738 C CA . ALA A 1 347 ? -9.055 28.359 22.562 1 96.31 347 ALA A CA 1
ATOM 2739 C C . ALA A 1 347 ? -9.602 29.594 23.281 1 96.31 347 ALA A C 1
ATOM 2741 O O . ALA A 1 347 ? -10.156 29.484 24.375 1 96.31 347 ALA A O 1
ATOM 2742 N N . ASP A 1 348 ? -9.375 30.688 22.703 1 97.56 348 ASP A N 1
ATOM 2743 C CA . ASP A 1 348 ? -9.898 31.953 23.203 1 97.56 348 ASP A CA 1
ATOM 2744 C C . ASP A 1 348 ? -9.711 33.062 22.188 1 97.56 348 ASP A C 1
ATOM 2746 O O . ASP A 1 348 ? -8.609 33.25 21.641 1 97.56 348 ASP A O 1
ATOM 2750 N N . PRO A 1 349 ? -10.766 33.812 21.859 1 96.56 349 PRO A N 1
ATOM 2751 C CA . PRO A 1 349 ? -10.68 34.844 20.844 1 96.56 349 PRO A CA 1
ATOM 2752 C C . PRO A 1 349 ? -9.602 35.906 21.156 1 96.56 349 PRO A C 1
ATOM 2754 O O . PRO A 1 349 ? -9.219 36.688 20.281 1 96.56 349 PRO A O 1
ATOM 2757 N N . ARG A 1 350 ? -9.125 35.938 22.438 1 96.88 350 ARG A N 1
ATOM 2758 C CA . ARG A 1 350 ? -8.117 36.906 22.844 1 96.88 350 ARG A CA 1
ATOM 2759 C C . ARG A 1 350 ? -6.723 36.469 22.422 1 96.88 350 ARG A C 1
ATOM 2761 O O . ARG A 1 350 ? -5.781 37.25 22.438 1 96.88 350 ARG A O 1
ATOM 2768 N N . PHE A 1 351 ? -6.582 35.219 21.984 1 97.38 351 PHE A N 1
ATOM 2769 C CA . PHE A 1 351 ? -5.375 34.812 21.281 1 97.38 351 PHE A CA 1
ATOM 2770 C C . PHE A 1 351 ? -5.391 35.312 19.844 1 97.38 351 PHE A C 1
ATOM 2772 O O . PHE A 1 351 ? -6.199 34.844 19.031 1 97.38 351 PHE A O 1
ATOM 2779 N N . LYS A 1 352 ? -4.566 36.219 19.516 1 97.56 352 LYS A N 1
ATOM 2780 C CA . LYS A 1 352 ? -4.516 36.781 18.172 1 97.56 352 LYS A CA 1
ATOM 2781 C C . LYS A 1 352 ? -3.293 36.281 17.406 1 97.56 352 LYS A C 1
ATOM 2783 O O . LYS A 1 352 ? -2.156 36.469 17.844 1 97.56 352 LYS A O 1
ATOM 2788 N N . PHE A 1 353 ? -3.566 35.656 16.266 1 97.06 353 PHE A N 1
ATOM 2789 C CA . PHE A 1 353 ? -2.475 35.219 15.406 1 97.06 353 P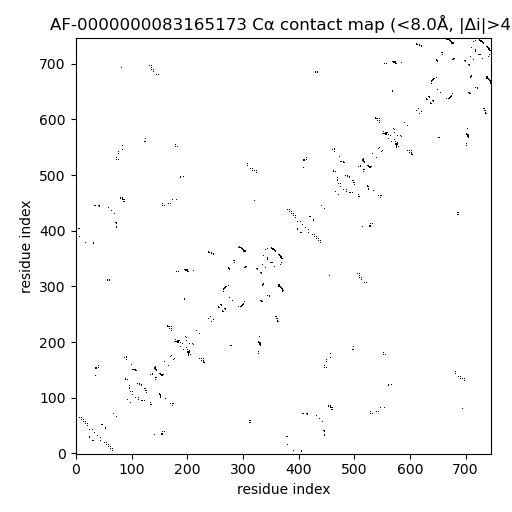HE A CA 1
ATOM 2790 C C . PHE A 1 353 ? -1.599 36.375 14.984 1 97.06 353 PHE A C 1
ATOM 2792 O O . PHE A 1 353 ? -2.107 37.438 14.562 1 97.06 353 PHE A O 1
ATOM 2799 N N . LEU A 1 354 ? -0.338 36.25 15.07 1 95 354 LEU A N 1
ATOM 2800 C CA . LEU A 1 354 ? 0.597 37.312 14.711 1 95 354 LEU A CA 1
ATOM 2801 C C . LEU A 1 354 ? 1.337 36.969 13.422 1 95 354 LEU A C 1
ATOM 2803 O O . LEU A 1 354 ? 1.342 37.781 12.477 1 95 354 LEU A O 1
ATOM 2807 N N . ASN A 1 355 ? 2.004 35.812 13.492 1 93.5 355 ASN A N 1
ATOM 2808 C CA . ASN A 1 355 ? 2.889 35.438 12.383 1 93.5 355 ASN A CA 1
ATOM 2809 C C . ASN A 1 355 ? 3.197 33.969 12.375 1 93.5 355 ASN A C 1
ATOM 2811 O O . ASN A 1 355 ? 2.977 33.25 13.375 1 93.5 355 ASN A O 1
ATOM 2815 N N . ALA A 1 356 ? 3.529 33.531 11.203 1 94.88 356 ALA A N 1
ATOM 2816 C CA . ALA A 1 356 ? 4.035 32.156 11.047 1 94.88 356 ALA A CA 1
ATOM 2817 C C . ALA A 1 356 ? 5.109 32.094 9.969 1 94.88 356 ALA A C 1
ATOM 2819 O O . ALA A 1 356 ? 4.992 32.75 8.93 1 94.88 356 ALA A O 1
ATOM 2820 N N . TRP A 1 357 ? 6.191 31.453 10.281 1 91.25 357 TRP A N 1
ATOM 2821 C CA . TRP A 1 357 ? 7.242 31.312 9.273 1 91.25 357 TRP A CA 1
ATOM 2822 C C . TRP A 1 357 ? 8.047 30.031 9.5 1 91.25 357 TRP A C 1
ATOM 2824 O O . TRP A 1 357 ? 8.062 29.484 10.602 1 91.25 357 TRP A O 1
ATOM 2834 N N . LYS A 1 358 ? 8.602 29.578 8.445 1 86.38 358 LYS A N 1
ATOM 2835 C CA . LYS A 1 358 ? 9.508 28.422 8.477 1 86.38 358 LYS A CA 1
ATOM 2836 C C . LYS A 1 358 ? 10.961 28.875 8.32 1 86.38 358 LYS A C 1
ATOM 2838 O O . LYS A 1 358 ? 11.344 29.391 7.27 1 86.38 358 LYS A O 1
ATOM 2843 N N . PRO A 1 359 ? 11.766 28.688 9.359 1 83.81 359 PRO A N 1
ATOM 2844 C CA . PRO A 1 359 ? 13.18 29.031 9.188 1 83.81 359 PRO A CA 1
ATOM 2845 C C . PRO A 1 359 ? 13.836 28.234 8.055 1 83.81 359 PRO A C 1
ATOM 2847 O O . PRO A 1 359 ? 13.422 27.109 7.766 1 83.81 359 PRO A O 1
ATOM 2850 N N . PRO A 1 360 ? 14.859 28.844 7.453 1 75.12 360 PRO A N 1
ATOM 2851 C CA . PRO A 1 360 ? 15.578 28.125 6.398 1 75.12 360 PRO A CA 1
ATOM 2852 C C . PRO A 1 360 ? 16.078 26.75 6.852 1 75.12 360 PRO A C 1
ATOM 2854 O O . PRO A 1 360 ? 16.578 26.625 7.973 1 75.12 360 PRO A O 1
ATOM 2857 N N . LYS A 1 361 ? 15.859 25.75 6.105 1 68.62 361 LYS A N 1
ATOM 2858 C CA . LYS A 1 361 ? 16.375 24.391 6.281 1 68.62 361 LYS A CA 1
ATOM 2859 C C . LYS A 1 361 ? 15.586 23.656 7.363 1 68.62 361 LYS A C 1
ATOM 2861 O O . LYS A 1 361 ? 15.828 22.469 7.613 1 68.62 361 LYS A O 1
ATOM 2866 N N . SER A 1 362 ? 14.688 24.516 8.047 1 75.19 362 SER A N 1
ATOM 2867 C CA . SER A 1 362 ? 13.891 23.859 9.078 1 75.19 362 SER A CA 1
ATOM 2868 C C . SER A 1 362 ? 12.695 23.125 8.477 1 75.19 362 SER A C 1
ATOM 2870 O O . SER A 1 362 ? 12.172 23.531 7.438 1 75.19 362 SER A O 1
ATOM 2872 N N . THR A 1 363 ? 12.297 21.969 9.078 1 73.19 363 THR A N 1
ATOM 2873 C CA . THR A 1 363 ? 11.078 21.266 8.703 1 73.19 363 THR A CA 1
ATOM 2874 C C . THR A 1 363 ? 9.875 21.828 9.469 1 73.19 363 THR A C 1
ATOM 2876 O O . THR A 1 363 ? 8.734 21.703 9.016 1 73.19 363 THR A O 1
ATOM 2879 N N . ILE A 1 364 ? 10.203 22.484 10.664 1 81 364 ILE A N 1
ATOM 2880 C CA . ILE A 1 364 ? 9.086 22.938 11.492 1 81 364 ILE A CA 1
ATOM 2881 C C . ILE A 1 364 ? 9 24.453 11.461 1 81 364 ILE A C 1
ATOM 2883 O O . ILE A 1 364 ? 9.961 25.125 11.094 1 81 364 ILE A O 1
ATOM 2887 N N . TRP A 1 365 ? 7.848 24.969 11.734 1 88.88 365 TRP A N 1
ATOM 2888 C CA . TRP A 1 365 ? 7.48 26.375 11.641 1 88.88 365 TRP A CA 1
ATOM 2889 C C . TRP A 1 365 ? 7.395 27.016 13.031 1 88.88 365 TRP A C 1
ATOM 2891 O O . TRP A 1 365 ? 7.316 26.312 14.039 1 88.88 365 TRP A O 1
ATOM 2901 N N . PHE A 1 366 ? 7.566 28.297 12.992 1 91.62 366 PHE A N 1
ATOM 2902 C CA . PHE A 1 366 ? 7.129 29.109 14.125 1 91.62 366 PHE A CA 1
ATOM 2903 C C . PHE A 1 366 ? 5.758 29.719 13.859 1 91.62 366 PHE A C 1
ATOM 2905 O O . PHE A 1 366 ? 5.527 30.281 12.789 1 91.62 366 PHE A O 1
ATOM 2912 N N . ILE A 1 367 ? 4.875 29.516 14.773 1 95 367 ILE A N 1
ATOM 2913 C CA . ILE A 1 367 ? 3.549 30.109 14.734 1 95 367 ILE A CA 1
ATOM 2914 C C . ILE A 1 367 ? 3.324 30.953 16 1 95 367 ILE A C 1
ATOM 2916 O O . ILE A 1 367 ? 3.418 30.422 17.109 1 95 367 ILE A O 1
ATOM 2920 N N . GLU A 1 368 ? 2.992 32.219 15.789 1 95.12 368 GLU A N 1
ATOM 2921 C CA . GLU A 1 368 ? 2.916 33.125 16.938 1 95.12 368 GLU A CA 1
ATOM 2922 C C . GLU A 1 368 ? 1.505 33.688 17.109 1 95.12 368 GLU A C 1
ATOM 2924 O O . GLU A 1 368 ? 0.846 34.031 16.125 1 95.12 368 GLU A O 1
ATOM 2929 N N . ALA A 1 369 ? 1.153 33.656 18.328 1 95.88 369 ALA A N 1
ATOM 2930 C CA . ALA A 1 369 ? -0.06 34.344 18.734 1 95.88 369 ALA A CA 1
ATOM 2931 C C . ALA A 1 369 ? 0.218 35.281 19.906 1 95.88 369 ALA A C 1
ATOM 2933 O O . ALA A 1 369 ? 1.138 35.062 20.703 1 95.88 369 ALA A O 1
ATOM 2934 N N . GLU A 1 370 ? -0.516 36.344 19.938 1 95.25 370 GLU A N 1
ATOM 2935 C CA . GLU A 1 370 ? -0.415 37.312 21.016 1 95.25 370 GLU A CA 1
ATOM 2936 C C . GLU A 1 370 ? -1.692 37.344 21.859 1 95.25 370 GLU A C 1
ATOM 2938 O O . GLU A 1 370 ? -2.797 37.281 21.312 1 95.25 370 GLU A O 1
ATOM 2943 N N . TRP A 1 371 ? -1.441 37.375 23.188 1 94.12 371 TRP A N 1
ATOM 2944 C CA . TRP A 1 371 ? -2.572 37.5 24.094 1 94.12 371 TRP A CA 1
ATOM 2945 C C . TRP A 1 371 ? -3.047 38.938 24.188 1 94.12 371 TRP A C 1
ATOM 2947 O O . TRP A 1 371 ? -2.293 39.844 24.594 1 94.12 371 TRP A O 1
ATOM 2957 N N . GLN A 1 372 ? -4.379 39.188 23.734 1 95.62 372 GLN A N 1
ATOM 2958 C CA . GLN A 1 372 ? -4.98 40.5 23.766 1 95.62 372 GLN A CA 1
ATOM 2959 C C . GLN A 1 372 ? -6.301 40.5 24.531 1 95.62 372 GLN A C 1
ATOM 2961 O O . GLN A 1 372 ? -7.375 40.469 23.922 1 95.62 372 GLN A O 1
ATOM 2966 N N . PRO A 1 373 ? -6.215 40.719 25.844 1 91.75 373 PRO A N 1
ATOM 2967 C CA . PRO A 1 373 ? -7.438 40.688 26.641 1 91.75 373 PRO A CA 1
ATOM 2968 C C . PRO A 1 373 ? -8.328 41.906 26.422 1 91.75 373 PRO A C 1
ATOM 2970 O O . PRO A 1 373 ? -7.836 42.969 26.062 1 91.75 373 PRO A O 1
ATOM 2973 N N . MET B 1 1 ? 33.25 -3.645 -17.578 1 34.06 1 MET B N 1
ATOM 2974 C CA . MET B 1 1 ? 32.5 -2.445 -17.953 1 34.06 1 MET B CA 1
ATOM 2975 C C . MET B 1 1 ? 31.484 -2.08 -16.906 1 34.06 1 MET B C 1
ATOM 2977 O O . MET B 1 1 ? 30.859 -2.963 -16.297 1 34.06 1 MET B O 1
ATOM 2981 N N . ALA B 1 2 ? 31.625 -0.912 -16.453 1 48.94 2 ALA B N 1
ATOM 2982 C CA . ALA B 1 2 ? 30.781 -0.447 -15.352 1 48.94 2 ALA B CA 1
ATOM 2983 C C . ALA B 1 2 ? 29.297 -0.654 -15.664 1 48.94 2 ALA B C 1
ATOM 2985 O O . ALA B 1 2 ? 28.875 -0.505 -16.812 1 48.94 2 ALA B O 1
ATOM 2986 N N . SER B 1 3 ? 28.516 -1.397 -14.836 1 65.5 3 SER B N 1
ATOM 2987 C CA . SER B 1 3 ? 27.078 -1.567 -15.039 1 65.5 3 SER B CA 1
ATOM 2988 C C . SER B 1 3 ? 26.422 -0.264 -15.484 1 65.5 3 SER B C 1
ATOM 2990 O O . SER B 1 3 ? 26.75 0.808 -14.977 1 65.5 3 SER B O 1
ATOM 2992 N N . PRO B 1 4 ? 25.766 -0.329 -16.688 1 78.06 4 PRO B N 1
ATOM 2993 C CA . PRO B 1 4 ? 25.156 0.897 -17.203 1 78.06 4 PRO B CA 1
ATOM 2994 C C . PRO B 1 4 ? 24.312 1.618 -16.156 1 78.06 4 PRO B C 1
ATOM 2996 O O . PRO B 1 4 ? 23.797 0.985 -15.227 1 78.06 4 PRO B O 1
ATOM 2999 N N . ASN B 1 5 ? 24.469 2.879 -16.188 1 92.69 5 ASN B N 1
ATOM 3000 C CA . ASN B 1 5 ? 23.594 3.717 -15.367 1 92.69 5 ASN B CA 1
ATOM 3001 C C . ASN B 1 5 ? 22.125 3.391 -15.594 1 92.69 5 ASN B C 1
ATOM 3003 O O . ASN B 1 5 ? 21.562 3.725 -16.641 1 92.69 5 ASN B O 1
ATOM 3007 N N . ARG B 1 6 ? 21.562 2.676 -14.672 1 95.44 6 ARG B N 1
ATOM 3008 C CA . ARG B 1 6 ? 20.203 2.152 -14.812 1 95.44 6 ARG B CA 1
ATOM 3009 C C . ARG B 1 6 ? 19.188 3.285 -14.953 1 95.44 6 ARG B C 1
ATOM 3011 O O . ARG B 1 6 ? 18.188 3.143 -15.641 1 95.44 6 ARG B O 1
ATOM 3018 N N . LEU B 1 7 ? 19.453 4.48 -14.344 1 96.62 7 LEU B N 1
ATOM 3019 C CA . LEU B 1 7 ? 18.578 5.637 -14.516 1 96.62 7 LEU B CA 1
ATOM 3020 C C . LEU B 1 7 ? 18.469 6.016 -15.992 1 96.62 7 LEU B C 1
ATOM 3022 O O . LEU B 1 7 ? 17.359 6.25 -16.484 1 96.62 7 LEU B O 1
ATOM 3026 N N . THR B 1 8 ? 19.578 6.012 -16.641 1 96.38 8 THR B N 1
ATOM 3027 C CA . THR B 1 8 ? 19.609 6.398 -18.047 1 96.38 8 THR B CA 1
ATOM 3028 C C . THR B 1 8 ? 18.906 5.352 -18.906 1 96.38 8 THR B C 1
ATOM 3030 O O . THR B 1 8 ? 18.172 5.695 -19.844 1 96.38 8 THR B O 1
ATOM 3033 N N . VAL B 1 9 ? 19.172 4.121 -18.594 1 97.62 9 VAL B N 1
ATOM 3034 C CA . VAL B 1 9 ? 18.531 3.041 -19.344 1 97.62 9 VAL B CA 1
ATOM 3035 C C . VAL B 1 9 ? 17.016 3.148 -19.234 1 97.62 9 VAL B C 1
ATOM 3037 O O . VAL B 1 9 ? 16.312 3.072 -20.234 1 97.62 9 VAL B O 1
ATOM 3040 N N . LEU B 1 10 ? 16.531 3.314 -18.016 1 98.38 10 LEU B N 1
ATOM 3041 C CA . LEU B 1 10 ? 15.094 3.406 -17.781 1 98.38 10 LEU B CA 1
ATOM 3042 C C . LEU B 1 10 ? 14.516 4.652 -18.453 1 98.38 10 LEU B C 1
ATOM 3044 O O . LEU B 1 10 ? 13.406 4.613 -19 1 98.38 10 LEU B O 1
ATOM 3048 N N . SER B 1 11 ? 15.25 5.766 -18.375 1 98.38 11 SER B N 1
ATOM 3049 C CA . SER B 1 11 ? 14.828 6.988 -19.047 1 98.38 11 SER B CA 1
ATOM 3050 C C . SER B 1 11 ? 14.633 6.758 -20.547 1 98.38 11 SER B C 1
ATOM 3052 O O . SER B 1 11 ? 13.648 7.215 -21.125 1 98.38 11 SER B O 1
ATOM 3054 N N . ASN B 1 12 ? 15.555 6.027 -21.156 1 98.31 12 ASN B N 1
ATOM 3055 C CA . ASN B 1 12 ? 15.477 5.738 -22.594 1 98.31 12 ASN B CA 1
ATOM 3056 C C . ASN B 1 12 ? 14.289 4.836 -22.906 1 98.31 12 ASN B C 1
ATOM 3058 O O . ASN B 1 12 ? 13.586 5.051 -23.906 1 98.31 12 ASN B O 1
ATOM 3062 N N . VAL B 1 13 ? 14.078 3.811 -22.094 1 98.56 13 VAL B N 1
ATOM 3063 C CA . VAL B 1 13 ? 12.938 2.912 -22.281 1 98.56 13 VAL B CA 1
ATOM 3064 C C . VAL B 1 13 ? 11.633 3.697 -22.188 1 98.56 13 VAL B C 1
ATOM 3066 O O . VAL B 1 13 ? 10.734 3.518 -23 1 98.56 13 VAL B O 1
ATOM 3069 N N . ILE B 1 14 ? 11.539 4.578 -21.219 1 98.81 14 ILE B N 1
ATOM 3070 C CA . ILE B 1 14 ? 10.336 5.367 -20.984 1 98.81 14 ILE B CA 1
ATOM 3071 C C . ILE B 1 14 ? 10.086 6.293 -22.172 1 98.81 14 ILE B C 1
ATOM 3073 O O . ILE B 1 14 ? 8.953 6.406 -22.656 1 98.81 14 ILE B O 1
ATOM 3077 N N . ALA B 1 15 ? 11.141 6.926 -22.688 1 98.69 15 ALA B N 1
ATOM 3078 C CA . ALA B 1 15 ? 11 7.797 -23.859 1 98.69 15 ALA B CA 1
ATOM 3079 C C . ALA B 1 15 ? 10.492 7.012 -25.062 1 98.69 15 ALA B C 1
ATOM 3081 O O . ALA B 1 15 ? 9.586 7.461 -25.766 1 98.69 15 ALA B O 1
ATOM 3082 N N . GLU B 1 16 ? 11.039 5.902 -25.266 1 98.62 16 GLU B N 1
ATOM 3083 C CA . GLU B 1 16 ? 10.672 5.066 -26.406 1 98.62 16 GLU B CA 1
ATOM 3084 C C . GLU B 1 16 ? 9.234 4.574 -26.297 1 98.62 16 GLU B C 1
ATOM 3086 O O . GLU B 1 16 ? 8.453 4.688 -27.234 1 98.62 16 GLU B O 1
ATOM 3091 N N . LYS B 1 17 ? 8.883 4.012 -25.109 1 98.56 17 LYS B N 1
ATOM 3092 C CA . LYS B 1 17 ? 7.578 3.363 -24.969 1 98.56 17 LYS B CA 1
ATOM 3093 C C . LYS B 1 17 ? 6.457 4.395 -24.922 1 98.56 17 LYS B C 1
ATOM 3095 O O . LYS B 1 17 ? 5.355 4.148 -25.422 1 98.56 17 LYS B O 1
ATOM 3100 N N . THR B 1 18 ? 6.707 5.566 -24.328 1 98.31 18 THR B N 1
ATOM 3101 C CA . THR B 1 18 ? 5.699 6.621 -24.344 1 98.31 18 THR B CA 1
ATOM 3102 C C . THR B 1 18 ? 5.406 7.074 -25.766 1 98.31 18 THR B C 1
ATOM 3104 O O . THR B 1 18 ? 4.262 7.379 -26.109 1 98.31 18 THR B O 1
ATOM 3107 N N . LYS B 1 19 ? 6.457 7.109 -26.594 1 98 19 LYS B N 1
ATOM 3108 C CA . LYS B 1 19 ? 6.262 7.484 -28 1 98 19 LYS B CA 1
ATOM 3109 C C . LYS B 1 19 ? 5.418 6.441 -28.734 1 98 19 LYS B C 1
ATOM 3111 O O . LYS B 1 19 ? 4.496 6.793 -29.469 1 98 19 LYS B O 1
ATOM 3116 N N . VAL B 1 20 ? 5.707 5.18 -28.547 1 98.31 20 VAL B N 1
ATOM 3117 C CA . VAL B 1 20 ? 4.977 4.098 -29.188 1 98.31 20 VAL B CA 1
ATOM 3118 C C . VAL B 1 20 ? 3.498 4.176 -28.812 1 98.31 20 VAL B C 1
ATOM 3120 O O . VAL B 1 20 ? 2.623 4.082 -29.672 1 98.31 20 VAL B O 1
ATOM 3123 N N . ILE B 1 21 ? 3.209 4.379 -27.547 1 97.94 21 ILE B N 1
ATOM 3124 C CA . ILE B 1 21 ? 1.845 4.414 -27.031 1 97.94 21 ILE B CA 1
ATOM 3125 C C . ILE B 1 21 ? 1.12 5.641 -27.578 1 97.94 21 ILE B C 1
ATOM 3127 O O . ILE B 1 21 ? -0.005 5.539 -28.078 1 97.94 21 ILE B O 1
ATOM 3131 N N . SER B 1 22 ? 1.807 6.781 -27.5 1 97.12 22 SER B N 1
ATOM 3132 C CA . SER B 1 22 ? 1.203 8.031 -27.969 1 97.12 22 SER B CA 1
ATOM 3133 C C . SER B 1 22 ? 0.901 7.98 -29.453 1 97.12 22 SER B C 1
ATOM 3135 O O . SER B 1 22 ? -0.163 8.422 -29.891 1 97.12 22 SER B O 1
ATOM 3137 N N . ASP B 1 23 ? 1.833 7.457 -30.234 1 97.06 23 ASP B N 1
ATOM 3138 C CA . ASP B 1 23 ? 1.635 7.332 -31.672 1 97.06 23 ASP B CA 1
ATOM 3139 C C . ASP B 1 23 ? 0.465 6.402 -32 1 97.06 23 ASP B C 1
ATOM 3141 O O . ASP B 1 23 ? -0.344 6.695 -32.875 1 97.06 23 ASP B O 1
ATOM 3145 N N . PHE B 1 24 ? 0.358 5.328 -31.344 1 97.62 24 PHE B N 1
ATOM 3146 C CA . PHE B 1 24 ? -0.725 4.375 -31.547 1 97.62 24 PHE B CA 1
ATOM 3147 C C . PHE B 1 24 ? -2.076 5.012 -31.25 1 97.62 24 PHE B C 1
ATOM 3149 O O . PHE B 1 24 ? -3.004 4.926 -32.062 1 97.62 24 PHE B O 1
ATOM 3156 N N . LEU B 1 25 ? -2.15 5.641 -30.062 1 96.12 25 LEU B N 1
ATOM 3157 C CA . LEU B 1 25 ? -3.41 6.262 -29.672 1 96.12 25 LEU B CA 1
ATOM 3158 C C . LEU B 1 25 ? -3.807 7.359 -30.656 1 96.12 25 LEU B C 1
ATOM 3160 O O . LEU B 1 25 ? -4.98 7.484 -31.016 1 96.12 25 LEU B O 1
ATOM 3164 N N . ALA B 1 26 ? -2.834 8.109 -31.094 1 95.44 26 ALA B N 1
ATOM 3165 C CA . ALA B 1 26 ? -3.09 9.148 -32.094 1 95.44 26 ALA B CA 1
ATOM 3166 C C . ALA B 1 26 ? -3.613 8.539 -33.375 1 95.44 26 ALA B C 1
ATOM 3168 O O . ALA B 1 26 ? -4.512 9.094 -34.031 1 95.44 26 ALA B O 1
ATOM 3169 N N . SER B 1 27 ? -3.07 7.43 -33.75 1 96.62 27 SER B N 1
ATOM 3170 C CA . SER B 1 27 ? -3.473 6.766 -34.969 1 96.62 27 SER B CA 1
ATOM 3171 C C . SER B 1 27 ? -4.918 6.281 -34.906 1 96.62 27 SER B C 1
ATOM 3173 O O . SER B 1 27 ? -5.582 6.129 -35.938 1 96.62 27 SER B O 1
ATOM 3175 N N . LYS B 1 28 ? -5.395 6.062 -33.688 1 94.69 28 LYS B N 1
ATOM 3176 C CA . LYS B 1 28 ? -6.766 5.602 -33.5 1 94.69 28 LYS B CA 1
ATOM 3177 C C . LYS B 1 28 ? -7.695 6.762 -33.156 1 94.69 28 LYS B C 1
ATOM 3179 O O . LYS B 1 28 ? -8.898 6.57 -33 1 94.69 28 LYS B O 1
ATOM 3184 N N . GLY B 1 29 ? -7.133 7.977 -33 1 94.06 29 GLY B N 1
ATOM 3185 C CA . GLY B 1 29 ? -7.918 9.148 -32.656 1 94.06 29 GLY B CA 1
ATOM 3186 C C . GLY B 1 29 ? -8.406 9.117 -31.219 1 94.06 29 GLY B C 1
ATOM 3187 O O . GLY B 1 29 ? -9.477 9.656 -30.906 1 94.06 29 GLY B O 1
ATOM 3188 N N . VAL B 1 30 ? -7.676 8.438 -30.406 1 93.62 30 VAL B N 1
ATOM 3189 C CA . VAL B 1 30 ? -8.047 8.297 -29 1 93.62 30 VAL B CA 1
ATOM 3190 C C . VAL B 1 30 ? -7.16 9.195 -28.141 1 93.62 30 VAL B C 1
ATOM 3192 O O . VAL B 1 30 ? -5.957 9.312 -28.391 1 93.62 30 VAL B O 1
ATOM 3195 N N . GLU B 1 31 ? -7.715 9.844 -27.188 1 92.31 31 GLU B N 1
ATOM 3196 C CA . GLU B 1 31 ? -6.965 10.703 -26.281 1 92.31 31 GLU B CA 1
ATOM 3197 C C . GLU B 1 31 ? -6.027 9.883 -25.391 1 92.31 31 GLU B C 1
ATOM 3199 O O . GLU B 1 31 ? -6.371 8.773 -24.984 1 92.31 31 GLU B O 1
ATOM 3204 N N . PRO B 1 32 ? -4.879 10.43 -25.062 1 93.31 32 PRO B N 1
ATOM 3205 C CA . PRO B 1 32 ? -3.98 9.75 -24.125 1 93.31 32 PRO B CA 1
ATOM 3206 C C . PRO B 1 32 ? -4.574 9.633 -22.719 1 93.31 32 PRO B C 1
ATOM 3208 O O . PRO B 1 32 ? -5.523 10.352 -22.391 1 93.31 32 PRO B O 1
ATOM 3211 N N . PRO B 1 33 ? -4.016 8.711 -21.984 1 93.81 33 PRO B N 1
ATOM 3212 C CA . PRO B 1 33 ? -4.531 8.531 -20.625 1 93.81 33 PRO B CA 1
ATOM 3213 C C . PRO B 1 33 ? -4.336 9.773 -19.75 1 93.81 33 PRO B C 1
ATOM 3215 O O . PRO B 1 33 ? -3.311 10.453 -19.859 1 93.81 33 PRO B O 1
ATOM 3218 N N . SER B 1 34 ? -5.293 10.062 -18.938 1 95.06 34 SER B N 1
ATOM 3219 C CA . SER B 1 34 ? -5.246 11.188 -18 1 95.06 34 SER B CA 1
ATOM 3220 C C . SER B 1 34 ? -6.16 10.953 -16.812 1 95.06 34 SER B C 1
ATOM 3222 O O . SER B 1 34 ? -7 10.055 -16.828 1 95.06 34 SER B O 1
ATOM 3224 N N . PHE B 1 35 ? -5.969 11.75 -15.805 1 95.75 35 PHE B N 1
ATOM 3225 C CA . PHE B 1 35 ? -6.855 11.711 -14.641 1 95.75 35 PHE B CA 1
ATOM 3226 C C . PHE B 1 35 ? -7.82 12.891 -14.656 1 95.75 35 PHE B C 1
ATOM 3228 O O . PHE B 1 35 ? -8.461 13.188 -13.648 1 95.75 35 PHE B O 1
ATOM 3235 N N . ASP B 1 36 ? -7.855 13.508 -15.82 1 94.88 36 ASP B N 1
ATOM 3236 C CA . ASP B 1 36 ? -8.891 14.523 -15.984 1 94.88 36 ASP B CA 1
ATOM 3237 C C . ASP B 1 36 ? -10.281 13.922 -15.836 1 94.88 36 ASP B C 1
ATOM 3239 O O . ASP B 1 36 ? -10.547 12.828 -16.344 1 94.88 36 ASP B O 1
ATOM 3243 N N . VAL B 1 37 ? -11.141 14.641 -15.266 1 96.12 37 VAL B N 1
ATOM 3244 C CA . VAL B 1 37 ? -12.445 14.133 -14.859 1 96.12 37 VAL B CA 1
ATOM 3245 C C . VAL B 1 37 ? -13.18 13.562 -16.078 1 96.12 37 VAL B C 1
ATOM 3247 O O . VAL B 1 37 ? -13.93 12.594 -15.961 1 96.12 37 VAL B O 1
ATOM 3250 N N . ASP B 1 38 ? -12.914 14.07 -17.25 1 94 38 ASP B N 1
ATOM 3251 C CA . ASP B 1 38 ? -13.648 13.656 -18.453 1 94 38 ASP B CA 1
ATOM 3252 C C . ASP B 1 38 ? -12.789 12.742 -19.312 1 94 38 ASP B C 1
ATOM 3254 O O . ASP B 1 38 ? -13.164 12.422 -20.453 1 94 38 ASP B O 1
ATOM 3258 N N . GLY B 1 39 ? -11.617 12.352 -18.828 1 92.81 39 GLY B N 1
ATOM 3259 C CA . GLY B 1 39 ? -10.766 11.43 -19.562 1 92.81 39 GLY B CA 1
ATOM 3260 C C . GLY B 1 39 ? -11.344 10.031 -19.656 1 92.81 39 GLY B C 1
ATOM 3261 O O . GLY B 1 39 ? -12.367 9.734 -19.047 1 92.81 39 GLY B O 1
ATOM 3262 N N . GLN B 1 40 ? -10.672 9.211 -20.391 1 91.81 40 GLN B N 1
ATOM 3263 C CA . GLN B 1 40 ? -11.117 7.832 -20.578 1 91.81 40 GLN B CA 1
ATOM 3264 C C . GLN B 1 40 ? -10.867 7.004 -19.312 1 91.81 40 GLN B C 1
ATOM 3266 O O . GLN B 1 40 ? -9.828 7.148 -18.672 1 91.81 40 GLN B O 1
ATOM 3271 N N . ALA B 1 41 ? -11.844 6.137 -19.031 1 91.81 41 ALA B N 1
ATOM 3272 C CA . ALA B 1 41 ? -11.711 5.273 -17.859 1 91.81 41 ALA B CA 1
ATOM 3273 C C . ALA B 1 41 ? -10.797 4.09 -18.156 1 91.81 41 ALA B C 1
ATOM 3275 O O . ALA B 1 41 ? -9.945 3.734 -17.328 1 91.81 41 ALA B O 1
ATOM 3276 N N . ASP B 1 42 ? -10.977 3.521 -19.344 1 88.75 42 ASP B N 1
ATOM 3277 C CA . ASP B 1 42 ? -10.164 2.391 -19.781 1 88.75 42 ASP B CA 1
ATOM 3278 C C . ASP B 1 42 ? -8.961 2.859 -20.609 1 88.75 42 ASP B C 1
ATOM 3280 O O . ASP B 1 42 ? -9.039 3.863 -21.312 1 88.75 42 ASP B O 1
ATOM 3284 N N . TYR B 1 43 ? -7.926 2.023 -20.422 1 88.56 43 TYR B N 1
ATOM 3285 C CA . TYR B 1 43 ? -6.797 2.264 -21.312 1 88.56 43 TYR B CA 1
ATOM 3286 C C . TYR B 1 43 ? -7.117 1.809 -22.734 1 88.56 43 TYR B C 1
ATOM 3288 O O . TYR B 1 43 ? -7.562 0.678 -22.938 1 88.56 43 TYR B O 1
ATOM 3296 N N . ALA B 1 44 ? -7.203 2.596 -23.75 1 89.94 44 ALA B N 1
ATOM 3297 C CA . ALA B 1 44 ? -7.637 2.299 -25.109 1 89.94 44 ALA B CA 1
ATOM 3298 C C . ALA B 1 44 ? -6.602 1.445 -25.844 1 89.94 44 ALA B C 1
ATOM 3300 O O . ALA B 1 44 ? -6.309 1.682 -27.016 1 89.94 44 ALA B O 1
ATOM 3301 N N . ILE B 1 45 ? -5.945 0.518 -25.188 1 93.25 45 ILE B N 1
ATOM 3302 C CA . ILE B 1 45 ? -5.012 -0.458 -25.719 1 93.25 45 ILE B CA 1
ATOM 3303 C C . ILE B 1 45 ? -5.324 -1.845 -25.172 1 93.25 45 ILE B C 1
ATOM 3305 O O . ILE B 1 45 ? -5.41 -2.027 -23.953 1 93.25 45 ILE B O 1
ATOM 3309 N N . SER B 1 46 ? -5.582 -2.803 -26.062 1 86.88 46 SER B N 1
ATOM 3310 C CA . SER B 1 46 ? -5.875 -4.176 -25.656 1 86.88 46 SER B CA 1
ATOM 3311 C C . SER B 1 46 ? -4.742 -5.117 -26.031 1 86.88 46 SER B C 1
ATOM 3313 O O . SER B 1 46 ? -3.799 -4.719 -26.719 1 86.88 46 SER B O 1
ATOM 3315 N N . ALA B 1 47 ? -4.812 -6.34 -25.578 1 82.38 47 ALA B N 1
ATOM 3316 C CA . ALA B 1 47 ? -3.799 -7.344 -25.875 1 82.38 47 ALA B CA 1
ATOM 3317 C C . ALA B 1 47 ? -3.711 -7.613 -27.375 1 82.38 47 ALA B C 1
ATOM 3319 O O . ALA B 1 47 ? -2.686 -8.086 -27.875 1 82.38 47 ALA B O 1
ATOM 3320 N N . ASP B 1 48 ? -4.77 -7.266 -28.062 1 85.19 48 ASP B N 1
ATOM 3321 C CA . ASP B 1 48 ? -4.789 -7.457 -29.516 1 85.19 48 ASP B CA 1
ATOM 3322 C C . ASP B 1 48 ? -3.91 -6.426 -30.219 1 85.19 48 ASP B C 1
ATOM 3324 O O . ASP B 1 48 ? -3.52 -6.613 -31.375 1 85.19 48 ASP B O 1
ATOM 3328 N N . ASP B 1 49 ? -3.641 -5.285 -29.5 1 92.19 49 ASP B N 1
ATOM 3329 C CA . ASP B 1 49 ? -2.736 -4.258 -30.016 1 92.19 49 ASP B CA 1
ATOM 3330 C C . ASP B 1 49 ? -1.291 -4.555 -29.609 1 92.19 49 ASP B C 1
ATOM 3332 O O . ASP B 1 49 ? -0.688 -3.809 -28.844 1 92.19 49 ASP B O 1
ATOM 3336 N N . LYS B 1 50 ? -0.779 -5.605 -30.156 1 89.06 50 LYS B N 1
ATOM 3337 C CA . LYS B 1 50 ? 0.413 -6.301 -29.688 1 89.06 50 LYS B CA 1
ATOM 3338 C C . LYS B 1 50 ? 1.52 -5.309 -29.328 1 89.06 50 LYS B C 1
ATOM 3340 O O . LYS B 1 50 ? 1.886 -5.176 -28.156 1 89.06 50 LYS B O 1
ATOM 3345 N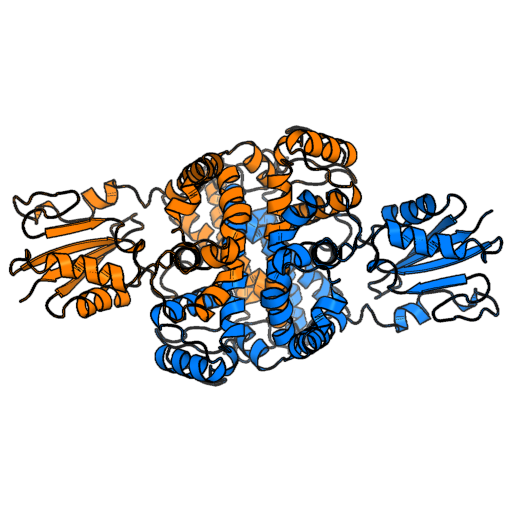 N . GLU B 1 51 ? 1.971 -4.484 -30.344 1 95.62 51 GLU B N 1
ATOM 3346 C CA . GLU B 1 51 ? 3.107 -3.598 -30.109 1 95.62 51 GLU B CA 1
ATOM 3347 C C . GLU B 1 51 ? 2.799 -2.572 -29.031 1 95.62 51 GLU B C 1
ATOM 3349 O O . GLU B 1 51 ? 3.598 -2.373 -28.109 1 95.62 51 GLU B O 1
ATOM 3354 N N . ALA B 1 52 ? 1.627 -1.961 -29.125 1 97 52 ALA B N 1
ATOM 3355 C CA . ALA B 1 52 ? 1.227 -0.944 -28.156 1 97 52 ALA B CA 1
ATOM 3356 C C . ALA B 1 52 ? 1.009 -1.558 -26.781 1 97 52 ALA B C 1
ATOM 3358 O O . ALA B 1 52 ? 1.349 -0.949 -25.766 1 97 52 ALA B O 1
ATOM 3359 N N . TYR B 1 53 ? 0.449 -2.725 -26.797 1 94.25 53 TYR B N 1
ATOM 3360 C CA . TYR B 1 53 ? 0.186 -3.418 -25.547 1 94.25 53 TYR B CA 1
ATOM 3361 C C . TYR B 1 53 ? 1.487 -3.779 -24.844 1 94.25 53 TYR B C 1
ATOM 3363 O O . TYR B 1 53 ? 1.632 -3.555 -23.641 1 94.25 53 TYR B O 1
ATOM 3371 N N . GLU B 1 54 ? 2.438 -4.301 -25.562 1 95.12 54 GLU B N 1
ATOM 3372 C CA . GLU B 1 54 ? 3.74 -4.637 -25 1 95.12 54 GLU B CA 1
ATOM 3373 C C . GLU B 1 54 ? 4.465 -3.389 -24.5 1 95.12 54 GLU B C 1
ATOM 3375 O O . GLU B 1 54 ? 5.117 -3.418 -23.453 1 95.12 54 GLU B O 1
ATOM 3380 N N . ALA B 1 55 ? 4.348 -2.34 -25.266 1 98.06 55 ALA B N 1
ATOM 3381 C CA . ALA B 1 55 ? 4.949 -1.076 -24.844 1 98.06 55 ALA B CA 1
ATOM 3382 C C . ALA B 1 55 ? 4.359 -0.594 -23.531 1 98.06 55 ALA B C 1
ATOM 3384 O O . ALA B 1 55 ? 5.082 -0.088 -22.656 1 98.06 55 ALA B O 1
ATOM 3385 N N . ARG B 1 56 ? 3.068 -0.742 -23.391 1 97.31 56 ARG B N 1
ATOM 3386 C CA . ARG B 1 56 ? 2.393 -0.342 -22.156 1 97.31 56 ARG B CA 1
ATOM 3387 C C . ARG B 1 56 ? 2.902 -1.144 -20.969 1 97.31 56 ARG B C 1
ATOM 3389 O O . ARG B 1 56 ? 3.191 -0.579 -19.906 1 97.31 56 ARG B O 1
ATOM 3396 N N . LEU B 1 57 ? 3.066 -2.43 -21.156 1 95.94 57 LEU B N 1
ATOM 3397 C CA . LEU B 1 57 ? 3.557 -3.279 -20.062 1 95.94 57 LEU B CA 1
ATOM 3398 C C . LEU B 1 57 ? 4.984 -2.902 -19.688 1 95.94 57 LEU B C 1
ATOM 3400 O O . LEU B 1 57 ? 5.328 -2.863 -18.5 1 95.94 57 LEU B O 1
ATOM 3404 N N . GLU B 1 58 ? 5.805 -2.615 -20.656 1 97.81 58 GLU B N 1
ATOM 3405 C CA . GLU B 1 58 ? 7.184 -2.209 -20.391 1 97.81 58 GLU B CA 1
ATOM 3406 C C . GLU B 1 58 ? 7.234 -0.856 -19.688 1 97.81 58 GLU B C 1
ATOM 3408 O O . GLU B 1 58 ? 8.102 -0.625 -18.844 1 97.81 58 GLU B O 1
ATOM 3413 N N . LEU B 1 59 ? 6.312 0.018 -20.125 1 98.44 59 LEU B N 1
ATOM 3414 C CA . LEU B 1 59 ? 6.242 1.332 -19.484 1 98.44 59 LEU B CA 1
ATOM 3415 C C . LEU B 1 59 ? 5.867 1.211 -18.016 1 98.44 59 LEU B C 1
ATOM 3417 O O . LEU B 1 59 ? 6.449 1.889 -17.172 1 98.44 59 LEU B O 1
ATOM 3421 N N . ILE B 1 60 ? 4.926 0.326 -17.703 1 97.69 60 ILE B N 1
ATOM 3422 C CA . ILE B 1 60 ? 4.516 0.078 -16.328 1 97.69 60 ILE B CA 1
ATOM 3423 C C . ILE B 1 60 ? 5.707 -0.425 -15.508 1 97.69 60 ILE B C 1
ATOM 3425 O O . ILE B 1 60 ? 6.004 0.104 -14.438 1 97.69 60 ILE B O 1
ATOM 3429 N N . ALA B 1 61 ? 6.418 -1.366 -16.078 1 97.75 61 ALA B N 1
ATOM 3430 C CA . ALA B 1 61 ? 7.566 -1.939 -15.375 1 97.75 61 ALA B CA 1
ATOM 3431 C C . ALA B 1 61 ? 8.664 -0.896 -15.172 1 97.75 61 ALA B C 1
ATOM 3433 O O . ALA B 1 61 ? 9.219 -0.778 -14.078 1 97.75 61 ALA B O 1
ATOM 3434 N N . ALA B 1 62 ? 8.938 -0.132 -16.203 1 98.56 62 ALA B N 1
ATOM 3435 C CA . ALA B 1 62 ? 10.023 0.845 -16.156 1 98.56 62 ALA B CA 1
ATOM 3436 C C . ALA B 1 62 ? 9.711 1.973 -15.18 1 98.56 62 ALA B C 1
ATOM 3438 O O . ALA B 1 62 ? 10.586 2.418 -14.438 1 98.56 62 ALA B O 1
ATOM 3439 N N . SER B 1 63 ? 8.492 2.49 -15.203 1 98.56 63 SER B N 1
ATOM 3440 C CA . SER B 1 63 ? 8.109 3.584 -14.312 1 98.56 63 SER B CA 1
ATOM 3441 C C . SER B 1 63 ? 8.125 3.143 -12.852 1 98.56 63 SER B C 1
ATOM 3443 O O . SER B 1 63 ? 8.555 3.896 -11.977 1 98.56 63 SER B O 1
ATOM 3445 N N . LYS B 1 64 ? 7.68 1.893 -12.586 1 98.06 64 LYS B N 1
ATOM 3446 C CA . LYS B 1 64 ? 7.727 1.354 -11.227 1 98.06 64 LYS B CA 1
ATOM 3447 C C . LYS B 1 64 ? 9.164 1.232 -10.734 1 98.06 64 LYS B C 1
ATOM 3449 O O . LYS B 1 64 ? 9.469 1.593 -9.594 1 98.06 64 LYS B O 1
ATOM 3454 N N . GLU B 1 65 ? 10.016 0.702 -11.578 1 97.94 65 GLU B N 1
ATOM 3455 C CA . GLU B 1 65 ? 11.422 0.551 -11.203 1 97.94 65 GLU B CA 1
ATOM 3456 C C . GLU B 1 65 ? 12.086 1.909 -11 1 97.94 65 GLU B C 1
ATOM 3458 O O . GLU B 1 65 ? 12.852 2.094 -10.055 1 97.94 65 GLU B O 1
ATOM 3463 N N . LEU B 1 66 ? 11.828 2.854 -11.898 1 98.44 66 LEU B N 1
ATOM 3464 C CA . LEU B 1 66 ? 12.422 4.18 -11.789 1 98.44 66 LEU B CA 1
ATOM 3465 C C . LEU B 1 66 ? 12.008 4.855 -10.484 1 98.44 66 LEU B C 1
ATOM 3467 O O . LEU B 1 66 ? 12.82 5.52 -9.836 1 98.44 66 LEU B O 1
ATOM 3471 N N . TYR B 1 67 ? 10.758 4.719 -10.125 1 98.12 67 TYR B N 1
ATOM 3472 C CA . TYR B 1 67 ? 10.266 5.273 -8.867 1 98.12 67 TYR B CA 1
ATOM 3473 C C . TYR B 1 67 ? 11.062 4.727 -7.688 1 98.12 67 TYR B C 1
ATOM 3475 O O . TYR B 1 67 ? 11.5 5.488 -6.82 1 98.12 67 TYR B O 1
ATOM 3483 N N . ALA B 1 68 ? 11.305 3.418 -7.688 1 97.25 68 ALA B N 1
ATOM 3484 C CA . ALA B 1 68 ? 12.07 2.789 -6.613 1 97.25 68 ALA B CA 1
ATOM 3485 C C . ALA B 1 68 ? 13.516 3.285 -6.609 1 97.25 68 ALA B C 1
ATOM 3487 O O . ALA B 1 68 ? 14.055 3.615 -5.555 1 97.25 68 ALA B O 1
ATOM 3488 N N . LEU B 1 69 ? 14.078 3.393 -7.773 1 96.75 69 LEU B N 1
ATOM 3489 C CA . LEU B 1 69 ? 15.477 3.801 -7.887 1 96.75 69 LEU B CA 1
ATOM 3490 C C . LEU B 1 69 ? 15.641 5.266 -7.5 1 96.75 69 LEU B C 1
ATOM 3492 O O . LEU B 1 69 ? 16.672 5.652 -6.949 1 96.75 69 LEU B O 1
ATOM 3496 N N . SER B 1 70 ? 14.617 6.043 -7.816 1 96.69 70 SER B N 1
ATOM 3497 C CA . SER B 1 70 ? 14.672 7.461 -7.48 1 96.69 70 SER B CA 1
ATOM 3498 C C . SER B 1 70 ? 14.688 7.672 -5.973 1 96.69 70 SER B C 1
ATOM 3500 O O . SER B 1 70 ? 15.188 8.688 -5.484 1 96.69 70 SER B O 1
ATOM 3502 N N . HIS B 1 71 ? 14.156 6.75 -5.246 1 94.38 71 HIS B N 1
ATOM 3503 C CA . HIS B 1 71 ? 14.211 6.789 -3.789 1 94.38 71 HIS B CA 1
ATOM 3504 C C . HIS B 1 71 ? 15.539 6.246 -3.27 1 94.38 71 HIS B C 1
ATOM 3506 O O . HIS B 1 71 ? 16.125 6.816 -2.35 1 94.38 71 HIS B O 1
ATOM 3512 N N . GLY B 1 72 ? 16.062 5.227 -3.969 1 94.62 72 GLY B N 1
ATOM 3513 C CA . GLY B 1 72 ? 17.172 4.457 -3.434 1 94.62 72 GLY B CA 1
ATOM 3514 C C . GLY B 1 72 ? 16.734 3.391 -2.445 1 94.62 72 GLY B C 1
ATOM 3515 O O . GLY B 1 72 ? 15.609 3.406 -1.964 1 94.62 72 GLY B O 1
ATOM 3516 N N . PRO B 1 73 ? 17.609 2.455 -2.141 1 95.44 73 PRO B N 1
ATOM 3517 C CA . PRO B 1 73 ? 17.234 1.261 -1.376 1 95.44 73 PRO B CA 1
ATOM 3518 C C . PRO B 1 73 ? 16.672 1.596 0.001 1 95.44 73 PRO B C 1
ATOM 3520 O O . PRO B 1 73 ? 15.625 1.062 0.388 1 95.44 73 PRO B O 1
ATOM 3523 N N . LYS B 1 74 ? 17.234 2.51 0.78 1 94.19 74 LYS B N 1
ATOM 3524 C CA . LYS B 1 74 ? 16.766 2.814 2.127 1 94.19 74 LYS B CA 1
ATOM 3525 C C . LYS B 1 74 ? 15.383 3.467 2.092 1 94.19 74 LYS B C 1
ATOM 3527 O O . LYS B 1 74 ? 14.461 3.012 2.766 1 94.19 74 LYS B O 1
ATOM 3532 N N . ASP B 1 75 ? 15.273 4.461 1.244 1 93.12 75 ASP B N 1
ATOM 3533 C CA . ASP B 1 75 ? 14 5.176 1.185 1 93.12 75 ASP B CA 1
ATOM 3534 C C . ASP B 1 75 ? 12.922 4.328 0.519 1 93.12 75 ASP B C 1
ATOM 3536 O O . ASP B 1 75 ? 11.734 4.504 0.788 1 93.12 75 ASP B O 1
ATOM 3540 N N . HIS B 1 76 ? 13.398 3.41 -0.363 1 95.88 76 HIS B N 1
ATOM 3541 C CA . HIS B 1 76 ? 12.445 2.453 -0.911 1 95.88 76 HIS B CA 1
ATOM 3542 C C . HIS B 1 76 ? 11.781 1.64 0.196 1 95.88 76 HIS B C 1
ATOM 3544 O O . HIS B 1 76 ? 10.555 1.481 0.21 1 95.88 76 HIS B O 1
ATOM 3550 N N . ILE B 1 77 ? 12.586 1.168 1.173 1 96.06 77 ILE B N 1
ATOM 3551 C CA . ILE B 1 77 ? 12.062 0.396 2.297 1 96.06 77 ILE B CA 1
ATOM 3552 C C . ILE B 1 77 ? 11.117 1.262 3.121 1 96.06 77 ILE B C 1
ATOM 3554 O O . ILE B 1 77 ? 9.992 0.85 3.42 1 96.06 77 ILE B O 1
ATOM 3558 N N . ARG B 1 78 ? 11.516 2.479 3.406 1 93.56 78 ARG B N 1
ATOM 3559 C CA . ARG B 1 78 ? 10.703 3.387 4.211 1 93.56 78 ARG B CA 1
ATOM 3560 C C . ARG B 1 78 ? 9.367 3.662 3.541 1 93.56 78 ARG B C 1
ATOM 3562 O O . ARG B 1 78 ? 8.32 3.615 4.191 1 93.56 78 ARG B O 1
ATOM 3569 N N . ASN B 1 79 ? 9.453 3.861 2.293 1 93.38 79 ASN B N 1
ATOM 3570 C CA . ASN B 1 79 ? 8.258 4.281 1.574 1 93.38 79 ASN B CA 1
ATOM 3571 C C . ASN B 1 79 ? 7.273 3.123 1.402 1 93.38 79 ASN B C 1
ATOM 3573 O O . ASN B 1 79 ? 6.059 3.33 1.401 1 93.38 79 ASN B O 1
ATOM 3577 N N . LEU B 1 80 ? 7.777 1.926 1.205 1 96.25 80 LEU B N 1
ATOM 3578 C CA . LEU B 1 80 ? 6.871 0.787 1.135 1 96.25 80 LEU B CA 1
ATOM 3579 C C . LEU B 1 80 ? 6.102 0.625 2.441 1 96.25 80 LEU B C 1
ATOM 3581 O O . LEU B 1 80 ? 4.922 0.265 2.432 1 96.25 80 LEU B O 1
ATOM 3585 N N . CYS B 1 81 ? 6.734 0.94 3.551 1 95.81 81 CYS B N 1
ATOM 3586 C CA . CYS B 1 81 ? 6.066 0.917 4.848 1 95.81 81 CYS B CA 1
ATOM 3587 C C . CYS B 1 81 ? 5.023 2.025 4.941 1 95.81 81 CYS B C 1
ATOM 3589 O O . CYS B 1 81 ? 3.896 1.788 5.379 1 95.81 81 CYS B O 1
ATOM 3591 N N . TRP B 1 82 ? 5.363 3.23 4.496 1 93.81 82 TRP B N 1
ATOM 3592 C CA . TRP B 1 82 ? 4.41 4.336 4.477 1 93.81 82 TRP B CA 1
ATOM 3593 C C . TRP B 1 82 ? 3.209 4.004 3.598 1 93.81 82 TRP B C 1
ATOM 3595 O O . TRP B 1 82 ? 2.07 4.324 3.945 1 93.81 82 TRP B O 1
ATOM 3605 N N . ASP B 1 83 ? 3.477 3.326 2.49 1 95.06 83 ASP B N 1
ATOM 3606 C CA . ASP B 1 83 ? 2.432 2.994 1.525 1 95.06 83 ASP B CA 1
ATOM 3607 C C . ASP B 1 83 ? 1.424 2.016 2.123 1 95.06 83 ASP B C 1
ATOM 3609 O O . ASP B 1 83 ? 0.33 1.838 1.585 1 95.06 83 ASP B O 1
ATOM 3613 N N . ALA B 1 84 ? 1.783 1.394 3.24 1 95.94 84 ALA B N 1
ATOM 3614 C CA . ALA B 1 84 ? 0.851 0.509 3.936 1 95.94 84 ALA B CA 1
ATOM 3615 C C . ALA B 1 84 ? -0.405 1.264 4.363 1 95.94 84 ALA B C 1
ATOM 3617 O O . ALA B 1 84 ? -1.437 0.651 4.648 1 95.94 84 ALA B O 1
ATOM 3618 N N . MET B 1 85 ? -0.396 2.572 4.336 1 96.12 85 MET B N 1
ATOM 3619 C CA . MET B 1 85 ? -1.529 3.389 4.766 1 96.12 85 MET B CA 1
ATOM 3620 C C . MET B 1 85 ? -2.406 3.768 3.576 1 96.12 85 MET B C 1
ATOM 3622 O O . MET B 1 85 ? -3.512 4.281 3.752 1 96.12 85 MET B O 1
ATOM 3626 N N . ASP B 1 86 ? -1.938 3.561 2.355 1 97.25 86 ASP B N 1
ATOM 3627 C CA . ASP B 1 86 ? -2.654 4.027 1.172 1 97.25 86 ASP B CA 1
ATOM 3628 C C . ASP B 1 86 ? -4.082 3.488 1.146 1 97.25 86 ASP B C 1
ATOM 3630 O O . ASP B 1 86 ? -5.027 4.23 0.866 1 97.25 86 ASP B O 1
ATOM 3634 N N . PRO B 1 87 ? -4.293 2.186 1.539 1 97.81 87 PRO B N 1
ATOM 3635 C CA . PRO B 1 87 ? -5.672 1.695 1.503 1 97.81 87 PRO B CA 1
ATOM 3636 C C . PRO B 1 87 ? -6.566 2.365 2.547 1 97.81 87 PRO B C 1
ATOM 3638 O O . PRO B 1 87 ? -7.793 2.275 2.463 1 97.81 87 PRO B O 1
ATOM 3641 N N . LEU B 1 88 ? -5.973 3.002 3.535 1 98.19 88 LEU B N 1
ATOM 3642 C CA . LEU B 1 88 ? -6.746 3.59 4.621 1 98.19 88 LEU B CA 1
ATOM 3643 C C . LEU B 1 88 ? -7.637 4.715 4.109 1 98.19 88 LEU B C 1
ATOM 3645 O O . LEU B 1 88 ? -8.844 4.715 4.348 1 98.19 88 LEU B O 1
ATOM 3649 N N . SER B 1 89 ? -7.039 5.648 3.385 1 98.25 89 SER B N 1
ATOM 3650 C CA . SER B 1 89 ? -7.852 6.75 2.877 1 98.25 89 SER B CA 1
ATOM 3651 C C . SER B 1 89 ? -8.836 6.266 1.82 1 98.25 89 SER B C 1
ATOM 3653 O O . SER B 1 89 ? -9.953 6.785 1.721 1 98.25 89 SER B O 1
ATOM 3655 N N . LEU B 1 90 ? -8.445 5.273 1.018 1 98.62 90 LEU B N 1
ATOM 3656 C CA . LEU B 1 90 ? -9.359 4.699 0.037 1 98.62 90 LEU B CA 1
ATOM 3657 C C . LEU B 1 90 ? -10.547 4.027 0.725 1 98.62 90 LEU B C 1
ATOM 3659 O O . LEU B 1 90 ? -11.688 4.195 0.303 1 98.62 90 LEU B O 1
ATOM 3663 N N . HIS B 1 91 ? -10.273 3.309 1.771 1 98.62 91 HIS B N 1
ATOM 3664 C CA . HIS B 1 91 ? -11.312 2.682 2.584 1 98.62 91 HIS B CA 1
ATOM 3665 C C . HIS B 1 91 ? -12.266 3.723 3.158 1 98.62 91 HIS B C 1
ATOM 3667 O O . HIS B 1 91 ? -13.484 3.533 3.131 1 98.62 91 HIS B O 1
ATOM 3673 N N . ALA B 1 92 ? -11.734 4.781 3.631 1 98.69 92 ALA B N 1
ATOM 3674 C CA . ALA B 1 92 ? -12.539 5.832 4.254 1 98.69 92 ALA B CA 1
ATOM 3675 C C . ALA B 1 92 ? -13.438 6.512 3.229 1 98.69 92 ALA B C 1
ATOM 3677 O O . ALA B 1 92 ? -14.641 6.68 3.465 1 98.69 92 ALA B O 1
ATOM 3678 N N . ILE B 1 93 ? -12.836 6.891 2.07 1 98.62 93 ILE B N 1
ATOM 3679 C CA . ILE B 1 93 ? -13.656 7.613 1.104 1 98.62 93 ILE B CA 1
ATOM 3680 C C . ILE B 1 93 ? -14.734 6.691 0.55 1 98.62 93 ILE B C 1
ATOM 3682 O O . ILE B 1 93 ? -15.836 7.141 0.211 1 98.62 93 ILE B O 1
ATOM 3686 N N . TRP B 1 94 ? -14.445 5.391 0.468 1 98.56 94 TRP B N 1
ATOM 3687 C CA . TRP B 1 94 ? -15.445 4.402 0.061 1 98.56 94 TRP B CA 1
ATOM 3688 C C . TRP B 1 94 ? -16.531 4.266 1.113 1 98.56 94 TRP B C 1
ATOM 3690 O O . TRP B 1 94 ? -17.734 4.301 0.789 1 98.56 94 TRP B O 1
ATOM 3700 N N . THR B 1 95 ? -16.188 4.176 2.396 1 98.44 95 THR B N 1
ATOM 3701 C CA . THR B 1 95 ? -17.109 3.971 3.504 1 98.44 95 THR B CA 1
ATOM 3702 C C . THR B 1 95 ? -18.016 5.188 3.689 1 98.44 95 THR B C 1
ATOM 3704 O O . THR B 1 95 ? -19.219 5.047 3.928 1 98.44 95 THR B O 1
ATOM 3707 N N . PHE B 1 96 ? -17.406 6.344 3.527 1 98.38 96 PHE B N 1
ATOM 3708 C CA . PHE B 1 96 ? -18.156 7.57 3.787 1 98.38 96 PHE B CA 1
ATOM 3709 C C . PHE B 1 96 ? -18.891 8.031 2.533 1 98.38 96 PHE B C 1
ATOM 3711 O O . PHE B 1 96 ? -19.562 9.062 2.547 1 98.38 96 PHE B O 1
ATOM 3718 N N . ARG B 1 97 ? -18.703 7.316 1.423 1 98.44 97 ARG B N 1
ATOM 3719 C CA . ARG B 1 97 ? -19.406 7.527 0.16 1 98.44 97 ARG B CA 1
ATOM 3720 C C . ARG B 1 97 ? -19.062 8.891 -0.433 1 98.44 97 ARG B C 1
ATOM 3722 O O . ARG B 1 97 ? -19.953 9.609 -0.893 1 98.44 97 ARG B O 1
ATOM 3729 N N . VAL B 1 98 ? -17.797 9.211 -0.384 1 98.81 98 VAL B N 1
ATOM 3730 C CA . VAL B 1 98 ? -17.328 10.5 -0.863 1 98.81 98 VAL B CA 1
ATOM 3731 C C . VAL B 1 98 ? -17.562 10.617 -2.367 1 98.81 98 VAL B C 1
ATOM 3733 O O . VAL B 1 98 ? -17.984 11.664 -2.861 1 98.81 98 VAL B O 1
ATOM 3736 N N . PRO B 1 99 ? -17.297 9.539 -3.201 1 98.75 99 PRO B N 1
ATOM 3737 C CA . PRO B 1 99 ? -17.562 9.656 -4.637 1 98.75 99 PRO B CA 1
ATOM 3738 C C . PRO B 1 99 ? -19 10.023 -4.938 1 98.75 99 PRO B C 1
ATOM 3740 O O . PRO B 1 99 ? -19.281 10.781 -5.875 1 98.75 99 PRO B O 1
ATOM 3743 N N . GLN B 1 100 ? -19.922 9.594 -4.164 1 98.38 100 GLN B N 1
ATOM 3744 C CA . GLN B 1 100 ? -21.344 9.867 -4.359 1 98.38 100 GLN B CA 1
ATOM 3745 C C . GLN B 1 100 ? -21.703 11.266 -3.887 1 98.38 100 GLN B C 1
ATOM 3747 O O . GLN B 1 100 ? -22.672 11.859 -4.367 1 98.38 100 GLN B O 1
ATOM 3752 N N . ALA B 1 101 ? -20.938 11.758 -2.975 1 98.69 101 ALA B N 1
ATOM 3753 C CA . ALA B 1 101 ? -21.25 13.047 -2.361 1 98.69 101 ALA B CA 1
ATOM 3754 C C . ALA B 1 101 ? -20.703 14.203 -3.191 1 98.69 101 ALA B C 1
ATOM 3756 O O . ALA B 1 101 ? -21.219 15.32 -3.135 1 98.69 101 ALA B O 1
ATOM 3757 N N . VAL B 1 102 ? -19.609 13.977 -3.934 1 98.81 102 VAL B N 1
ATOM 3758 C CA . VAL B 1 102 ? -19 15.023 -4.762 1 98.81 102 VAL B CA 1
ATOM 3759 C C . VAL B 1 102 ? -19.781 15.148 -6.07 1 98.81 102 VAL B C 1
ATOM 3761 O O . VAL B 1 102 ? -20.016 14.156 -6.758 1 98.81 102 VAL B O 1
ATOM 3764 N N . PRO B 1 103 ? -20.203 16.328 -6.402 1 97.81 103 PRO B N 1
ATOM 3765 C CA . PRO B 1 103 ? -20.906 16.5 -7.676 1 97.81 103 PRO B CA 1
ATOM 3766 C C . PRO B 1 103 ? -20 16.25 -8.883 1 97.81 103 PRO B C 1
ATOM 3768 O O . PRO B 1 103 ? -18.828 16.609 -8.867 1 97.81 103 PRO B O 1
ATOM 3771 N N . LEU B 1 104 ? -20.469 15.664 -9.938 1 94.62 104 LEU B N 1
ATOM 3772 C CA . LEU B 1 104 ? -19.703 15.258 -11.109 1 94.62 104 LEU B CA 1
ATOM 3773 C C . LEU B 1 104 ? -19.156 16.484 -11.852 1 94.62 104 LEU B C 1
ATOM 3775 O O . LEU B 1 104 ? -18.016 16.469 -12.328 1 94.62 104 LEU B O 1
ATOM 3779 N N . ASN B 1 105 ? -19.906 17.547 -11.945 1 90.44 105 ASN B N 1
ATOM 3780 C CA . ASN B 1 105 ? -19.516 18.656 -12.836 1 90.44 105 ASN B CA 1
ATOM 3781 C C . ASN B 1 105 ? -19.203 19.922 -12.047 1 90.44 105 ASN B C 1
ATOM 3783 O O . ASN B 1 105 ? -19.281 21.016 -12.586 1 90.44 105 ASN B O 1
ATOM 3787 N N . SER B 1 106 ? -18.922 19.719 -10.797 1 95.94 106 SER B N 1
ATOM 3788 C CA . SER B 1 106 ? -18.609 20.906 -10 1 95.94 106 SER B CA 1
ATOM 3789 C C . SER B 1 106 ? -17.797 20.531 -8.758 1 95.94 106 SER B C 1
ATOM 3791 O O . SER B 1 106 ? -17.469 19.375 -8.547 1 95.94 106 SER B O 1
ATOM 3793 N N . LYS B 1 107 ? -17.344 21.547 -8.078 1 98.12 107 LYS B N 1
ATOM 3794 C CA . LYS B 1 107 ? -16.625 21.375 -6.82 1 98.12 107 LYS B CA 1
ATOM 3795 C C . LYS B 1 107 ? -17.562 21.531 -5.629 1 98.12 107 LYS B C 1
ATOM 3797 O O . LYS B 1 107 ? -18.672 22.062 -5.762 1 98.12 107 LYS B O 1
ATOM 3802 N N . ILE B 1 108 ? -17.219 21.094 -4.543 1 98.69 108 ILE B N 1
ATOM 3803 C CA . ILE B 1 108 ? -17.969 21.203 -3.291 1 98.69 108 ILE B CA 1
ATOM 3804 C C . ILE B 1 108 ? -17.016 21.547 -2.15 1 98.69 108 ILE B C 1
ATOM 3806 O O . ILE B 1 108 ? -15.875 21.078 -2.121 1 98.69 108 ILE B O 1
ATOM 3810 N N . SER B 1 109 ? -17.422 22.359 -1.237 1 98.44 109 SER B N 1
ATOM 3811 C CA . SER B 1 109 ? -16.578 22.703 -0.097 1 98.44 109 SER B CA 1
ATOM 3812 C C . SER B 1 109 ? -16.375 21.5 0.827 1 98.44 109 SER B C 1
ATOM 3814 O O . SER B 1 109 ? -17.219 20.609 0.878 1 98.44 109 SER B O 1
ATOM 3816 N N . TYR B 1 110 ? -15.344 21.484 1.571 1 97.31 110 TYR B N 1
ATOM 3817 C CA . TYR B 1 110 ? -15.117 20.422 2.541 1 97.31 110 TYR B CA 1
ATOM 3818 C C . TYR B 1 110 ? -16.234 20.359 3.564 1 97.31 110 TYR B C 1
ATOM 3820 O O . TYR B 1 110 ? -16.641 19.281 3.988 1 97.31 110 TYR B O 1
ATOM 3828 N N . GLU B 1 111 ? -16.766 21.516 3.99 1 97.56 111 GLU B N 1
ATOM 3829 C CA . GLU B 1 111 ? -17.844 21.578 4.961 1 97.56 111 GLU B CA 1
ATOM 3830 C C . GLU B 1 111 ? -19.109 20.906 4.426 1 97.56 111 GLU B C 1
ATOM 3832 O O . GLU B 1 111 ? -19.688 20.031 5.09 1 97.56 111 GLU B O 1
ATOM 3837 N N . ASP B 1 112 ? -19.484 21.266 3.221 1 98.62 112 ASP B N 1
ATOM 3838 C CA . ASP B 1 112 ? -20.672 20.688 2.605 1 98.62 112 ASP B CA 1
ATOM 3839 C C . ASP B 1 112 ? -20.469 19.188 2.318 1 98.62 112 ASP B C 1
ATOM 3841 O O . ASP B 1 112 ? -21.406 18.406 2.467 1 98.62 112 ASP B O 1
ATOM 3845 N N . LEU B 1 113 ? -19.297 18.891 1.908 1 98.75 113 LEU B N 1
ATOM 3846 C CA . LEU B 1 113 ? -18.984 17.5 1.589 1 98.75 113 LEU B CA 1
ATOM 3847 C C . LEU B 1 113 ? -19.078 16.625 2.83 1 98.75 113 LEU B C 1
ATOM 3849 O O . LEU B 1 113 ? -19.656 15.531 2.781 1 98.75 113 LEU B O 1
ATOM 3853 N N . ALA B 1 114 ? -18.5 17.094 3.916 1 98.19 114 ALA B N 1
ATOM 3854 C CA . ALA B 1 114 ? -18.547 16.344 5.168 1 98.19 114 ALA B CA 1
ATOM 3855 C C . ALA B 1 114 ? -19.984 16.109 5.613 1 98.19 114 ALA B C 1
ATOM 3857 O O . ALA B 1 114 ? -20.328 15.008 6.066 1 98.19 114 ALA B O 1
ATOM 3858 N N . GLU B 1 115 ? -20.812 17.109 5.492 1 98.31 115 GLU B N 1
ATOM 3859 C CA . GLU B 1 115 ? -22.219 17 5.859 1 98.31 115 GLU B CA 1
ATOM 3860 C C . GLU B 1 115 ? -22.938 15.984 4.98 1 98.31 115 GLU B C 1
ATOM 3862 O O . GLU B 1 115 ? -23.688 15.141 5.48 1 98.31 115 GLU B O 1
ATOM 3867 N N . LYS B 1 116 ? -22.734 16.109 3.736 1 98.5 116 LYS B N 1
ATOM 3868 C CA . LYS B 1 116 ? -23.375 15.18 2.803 1 98.5 116 LYS B CA 1
ATOM 3869 C C . LYS B 1 116 ? -22.922 13.742 3.059 1 98.5 116 LYS B C 1
ATOM 3871 O O . LYS B 1 116 ? -23.734 12.812 2.986 1 98.5 116 LYS B O 1
ATOM 3876 N N . CYS B 1 117 ? -21.672 13.547 3.299 1 98.5 117 CYS B N 1
ATOM 3877 C CA . CYS B 1 117 ? -21.141 12.219 3.59 1 98.5 117 CYS B CA 1
ATOM 3878 C C . CYS B 1 117 ? -21.766 11.664 4.871 1 98.5 117 CYS B C 1
ATOM 3880 O O . CYS B 1 117 ? -22.047 10.469 4.957 1 98.5 117 CYS B O 1
ATOM 3882 N N . HIS B 1 118 ? -21.938 12.555 5.848 1 98.25 118 HIS B N 1
ATOM 3883 C CA . HIS B 1 118 ? -22.625 12.133 7.07 1 98.25 118 HIS B CA 1
ATOM 3884 C C . HIS B 1 118 ? -24.031 11.641 6.773 1 98.25 118 HIS B C 1
ATOM 3886 O O . HIS B 1 118 ? -24.453 10.617 7.309 1 98.25 118 HIS B O 1
ATOM 3892 N N . GLN B 1 119 ? -24.703 12.289 5.938 1 98.19 119 GLN B N 1
ATOM 3893 C CA . GLN B 1 119 ? -26.062 11.914 5.57 1 98.19 119 GLN B CA 1
ATOM 3894 C C . GLN B 1 119 ? -26.094 10.586 4.816 1 98.19 119 GLN B C 1
ATOM 3896 O O . GLN B 1 119 ? -26.969 9.75 5.051 1 98.19 119 GLN B O 1
ATOM 3901 N N . LEU B 1 120 ? -25.156 10.383 3.957 1 97.75 120 LEU B N 1
ATOM 3902 C CA . LEU B 1 120 ? -25.141 9.211 3.09 1 97.75 120 LEU B CA 1
ATOM 3903 C C . LEU B 1 120 ? -24.672 7.977 3.857 1 97.75 120 LEU B C 1
ATOM 3905 O O . LEU B 1 120 ? -25.219 6.887 3.672 1 97.75 120 LEU B O 1
ATOM 3909 N N . SER B 1 121 ? -23.688 8.125 4.707 1 96.56 121 SER B N 1
ATOM 3910 C CA . SER B 1 121 ? -23.047 6.977 5.34 1 96.56 121 SER B CA 1
ATOM 3911 C C . SER B 1 121 ? -23.594 6.75 6.746 1 96.56 121 SER B C 1
ATOM 3913 O O . SER B 1 121 ? -23.406 5.672 7.32 1 96.56 121 SER B O 1
ATOM 3915 N N . GLY B 1 122 ? -24.094 7.793 7.379 1 96.56 122 GLY B N 1
ATOM 3916 C CA . GLY B 1 122 ? -24.547 7.734 8.758 1 96.56 122 GLY B CA 1
ATOM 3917 C C . GLY B 1 122 ? -23.422 7.883 9.766 1 96.56 122 GLY B C 1
ATOM 3918 O O . GLY B 1 122 ? -23.641 7.781 10.977 1 96.56 122 GLY B O 1
ATOM 3919 N N . ILE B 1 123 ? -22.219 8.195 9.281 1 95.62 123 ILE B N 1
ATOM 3920 C CA . ILE B 1 123 ? -21.047 8.312 10.156 1 95.62 123 ILE B CA 1
ATOM 3921 C C . ILE B 1 123 ? -20.594 9.766 10.211 1 95.62 123 ILE B C 1
ATOM 3923 O O . ILE B 1 123 ? -20.266 10.367 9.18 1 95.62 123 ILE B O 1
ATOM 3927 N N . PHE B 1 124 ? -20.547 10.297 11.375 1 96.81 124 PHE B N 1
ATOM 3928 C CA . PHE B 1 124 ? -20.062 11.664 11.555 1 96.81 124 PHE B CA 1
ATOM 3929 C C . PHE B 1 124 ? -18.547 11.695 11.609 1 96.81 124 PHE B C 1
ATOM 3931 O O . PHE B 1 124 ? -17.938 11 12.422 1 96.81 124 PHE B O 1
ATOM 3938 N N . VAL B 1 125 ? -17.953 12.477 10.766 1 94.69 125 VAL B N 1
ATOM 3939 C CA . VAL B 1 125 ? -16.516 12.711 10.734 1 94.69 125 VAL B CA 1
ATOM 3940 C C . VAL B 1 125 ? -16.25 14.211 10.859 1 94.69 125 VAL B C 1
ATOM 3942 O O . VAL B 1 125 ? -16.688 15 10.031 1 94.69 125 VAL B O 1
ATOM 3945 N N . PRO B 1 126 ? -15.516 14.586 11.898 1 92.25 126 PRO B N 1
ATOM 3946 C CA . PRO B 1 126 ? -15.172 16 12.023 1 92.25 126 PRO B CA 1
ATOM 3947 C C . PRO B 1 126 ? -14.422 16.531 10.812 1 92.25 126 PRO B C 1
ATOM 3949 O O . PRO B 1 126 ? -13.602 15.82 10.227 1 92.25 126 PRO B O 1
ATOM 3952 N N . LEU B 1 127 ? -14.641 17.828 10.57 1 91.75 127 LEU B N 1
ATOM 3953 C CA . LEU B 1 127 ? -14.102 18.469 9.375 1 91.75 127 LEU B CA 1
ATOM 3954 C C . LEU B 1 127 ? -12.586 18.328 9.312 1 91.75 127 LEU B C 1
ATOM 3956 O O . LEU B 1 127 ? -12.023 18.047 8.25 1 91.75 127 LEU B O 1
ATOM 3960 N N . PHE B 1 128 ? -11.906 18.516 10.398 1 88.12 128 PHE B N 1
ATOM 3961 C CA . PHE B 1 128 ? -10.453 18.422 10.469 1 88.12 128 PHE B CA 1
ATOM 3962 C C . PHE B 1 128 ? -9.969 17.047 10.016 1 88.12 128 PHE B C 1
ATOM 3964 O O . PHE B 1 128 ? -9.062 16.938 9.195 1 88.12 128 PHE B O 1
ATOM 3971 N N . THR B 1 129 ? -10.617 16.016 10.539 1 92.19 129 THR B N 1
ATOM 3972 C CA . THR B 1 129 ? -10.289 14.641 10.188 1 92.19 129 THR B CA 1
ATOM 3973 C C . THR B 1 129 ? -10.664 14.344 8.742 1 92.19 129 THR B C 1
ATOM 3975 O O . THR B 1 129 ? -9.914 13.68 8.023 1 92.19 129 THR B O 1
ATOM 3978 N N . PHE B 1 130 ? -11.789 14.867 8.344 1 95.38 130 PHE B N 1
ATOM 3979 C CA . PHE B 1 130 ? -12.297 14.656 7 1 95.38 130 PHE B CA 1
ATOM 3980 C C . PHE B 1 130 ? -11.336 15.219 5.961 1 95.38 130 PHE B C 1
ATOM 3982 O O . PHE B 1 130 ? -11.016 14.555 4.973 1 95.38 130 PHE B O 1
ATOM 3989 N N . ARG B 1 131 ? -10.789 16.359 6.145 1 94.25 131 ARG B N 1
ATOM 3990 C CA . ARG B 1 131 ? -9.859 17.016 5.227 1 94.25 131 ARG B CA 1
ATOM 3991 C C . ARG B 1 131 ? -8.578 16.203 5.082 1 94.25 131 ARG B C 1
ATOM 3993 O O . ARG B 1 131 ? -8.055 16.047 3.975 1 94.25 131 ARG B O 1
ATOM 4000 N N . ARG B 1 132 ? -8.109 15.727 6.176 1 93 132 ARG B N 1
ATOM 4001 C CA . ARG B 1 132 ? -6.883 14.945 6.176 1 93 132 ARG B CA 1
ATOM 4002 C C . ARG B 1 132 ? -7.035 13.688 5.328 1 93 132 ARG B C 1
ATOM 4004 O O . ARG B 1 132 ? -6.137 13.336 4.559 1 93 132 ARG B O 1
ATOM 4011 N N . ILE B 1 133 ? -8.156 13.031 5.488 1 97 133 ILE B N 1
ATOM 4012 C CA . ILE B 1 133 ? -8.43 11.805 4.746 1 97 133 ILE B CA 1
ATOM 4013 C C . ILE B 1 133 ? -8.484 12.102 3.25 1 97 133 ILE B C 1
ATOM 4015 O O . ILE B 1 133 ? -7.84 11.422 2.449 1 97 133 ILE B O 1
ATOM 4019 N N . ILE B 1 134 ? -9.195 13.141 2.877 1 98 134 ILE B N 1
ATOM 4020 C CA . ILE B 1 134 ? -9.391 13.477 1.472 1 98 134 ILE B CA 1
ATOM 4021 C C . ILE B 1 134 ? -8.062 13.914 0.853 1 98 134 ILE B C 1
ATOM 4023 O O . ILE B 1 134 ? -7.727 13.5 -0.262 1 98 134 ILE B O 1
ATOM 4027 N N . ARG B 1 135 ? -7.316 14.68 1.578 1 96.81 135 ARG B N 1
ATOM 4028 C CA . ARG B 1 135 ? -6.059 15.188 1.033 1 96.81 135 ARG B CA 1
ATOM 4029 C C . ARG B 1 135 ? -5.039 14.07 0.872 1 96.81 135 ARG B C 1
ATOM 4031 O O . ARG B 1 135 ? -4.23 14.086 -0.059 1 96.81 135 ARG B O 1
ATOM 4038 N N . HIS B 1 136 ? -5.043 13.133 1.8 1 97.06 136 HIS B N 1
ATOM 4039 C CA . HIS B 1 136 ? -4.215 11.953 1.566 1 97.06 136 HIS B CA 1
ATOM 4040 C C . HIS B 1 136 ? -4.684 11.188 0.333 1 97.06 136 HIS B C 1
ATOM 4042 O O . HIS B 1 136 ? -3.861 10.734 -0.467 1 97.06 136 HIS B O 1
ATOM 4048 N N . ALA B 1 137 ? -6.043 11.008 0.153 1 98.44 137 ALA B N 1
ATOM 4049 C CA . ALA B 1 137 ? -6.586 10.336 -1.022 1 98.44 137 ALA B CA 1
ATOM 4050 C C . ALA B 1 137 ? -6.168 11.047 -2.305 1 98.44 137 ALA B C 1
ATOM 4052 O O . ALA B 1 137 ? -5.918 10.398 -3.326 1 98.44 137 ALA B O 1
ATOM 4053 N N . ILE B 1 138 ? -6.039 12.359 -2.229 1 97.94 138 ILE B N 1
ATOM 4054 C CA . ILE B 1 138 ? -5.641 13.156 -3.387 1 97.94 138 ILE B CA 1
ATOM 4055 C C . ILE B 1 138 ? -4.199 12.82 -3.77 1 97.94 138 ILE B C 1
ATOM 4057 O O . ILE B 1 138 ? -3.869 12.742 -4.953 1 97.94 138 ILE B O 1
ATOM 4061 N N . THR B 1 139 ? -3.336 12.594 -2.777 1 96.81 139 THR B N 1
ATOM 4062 C CA . THR B 1 139 ? -1.959 12.227 -3.086 1 96.81 139 THR B CA 1
ATOM 4063 C C . THR B 1 139 ? -1.906 10.875 -3.805 1 96.81 139 THR B C 1
ATOM 4065 O O . THR B 1 139 ? -0.899 10.539 -4.43 1 96.81 139 THR B O 1
ATOM 4068 N N . ASN B 1 140 ? -2.975 10.07 -3.678 1 97.62 140 ASN B N 1
ATOM 4069 C CA . ASN B 1 140 ? -3.098 8.789 -4.367 1 97.62 140 ASN B CA 1
ATOM 4070 C C . ASN B 1 140 ? -3.945 8.914 -5.629 1 97.62 140 ASN B C 1
ATOM 4072 O O . ASN B 1 140 ? -4.402 7.91 -6.18 1 97.62 140 ASN B O 1
ATOM 4076 N N . ARG B 1 141 ? -4.289 10.086 -5.988 1 97.5 141 ARG B N 1
ATOM 4077 C CA . ARG B 1 141 ? -4.91 10.422 -7.266 1 97.5 141 ARG B CA 1
ATOM 4078 C C . ARG B 1 141 ? -6.398 10.094 -7.254 1 97.5 141 ARG B C 1
ATOM 4080 O O . ARG B 1 141 ? -6.957 9.68 -8.273 1 97.5 141 ARG B O 1
ATOM 4087 N N . PHE B 1 142 ? -7.031 10.289 -6.094 1 98.5 142 PHE B N 1
ATOM 4088 C CA . PHE B 1 142 ? -8.484 10.336 -5.988 1 98.5 142 PHE B CA 1
ATOM 4089 C C . PHE B 1 142 ? -8.961 11.758 -5.695 1 98.5 142 PHE B C 1
ATOM 4091 O O . PHE B 1 142 ? -8.547 12.367 -4.711 1 98.5 142 PHE B O 1
ATOM 4098 N N . PHE B 1 143 ? -9.828 12.297 -6.52 1 98.62 143 PHE B N 1
ATOM 4099 C CA . PHE B 1 143 ? -10.344 13.656 -6.422 1 98.62 143 PHE B CA 1
ATOM 4100 C C . PHE B 1 143 ? -9.234 14.672 -6.684 1 98.62 143 PHE B C 1
ATOM 4102 O O . PHE B 1 143 ? -8.109 14.297 -7.008 1 98.62 143 PHE B O 1
ATOM 4109 N N . CYS B 1 144 ? -9.539 15.867 -6.719 1 97.5 144 CYS B N 1
ATOM 4110 C CA . CYS B 1 144 ? -8.625 17 -6.746 1 97.5 144 CYS B CA 1
ATOM 4111 C C . CYS B 1 144 ? -9.18 18.172 -5.938 1 97.5 144 CYS B C 1
ATOM 4113 O O . CYS B 1 144 ? -10.336 18.141 -5.516 1 97.5 144 CYS B O 1
ATOM 4115 N N . GLU B 1 145 ? -8.352 19 -5.574 1 96.88 145 GLU B N 1
ATOM 4116 C CA . GLU B 1 145 ? -8.688 20.266 -4.914 1 96.88 145 GLU B CA 1
ATOM 4117 C C . GLU B 1 145 ? -8.398 21.453 -5.82 1 96.88 145 GLU B C 1
ATOM 4119 O O . GLU B 1 145 ? -7.398 22.156 -5.637 1 96.88 145 GLU B O 1
ATOM 4124 N N . PRO B 1 146 ? -9.289 21.719 -6.789 1 95.75 146 PRO B N 1
ATOM 4125 C CA . PRO B 1 146 ? -9.031 22.766 -7.789 1 95.75 146 PRO B CA 1
ATOM 4126 C C . PRO B 1 146 ? -8.922 24.156 -7.176 1 95.75 146 PRO B C 1
ATOM 4128 O O . PRO B 1 146 ? -8.305 25.047 -7.766 1 95.75 146 PRO B O 1
ATOM 4131 N N . GLU B 1 147 ? -9.617 24.328 -6.078 1 95.31 147 GLU B N 1
ATOM 4132 C CA . GLU B 1 147 ? -9.586 25.5 -5.223 1 95.31 147 GLU B CA 1
ATOM 4133 C C . GLU B 1 147 ? -9.43 25.125 -3.756 1 95.31 147 GLU B C 1
ATOM 4135 O O . GLU B 1 147 ? -10.016 24.141 -3.299 1 95.31 147 GLU B O 1
ATOM 4140 N N . LEU B 1 148 ? -8.531 25.906 -3.127 1 93.75 148 LEU B N 1
ATOM 4141 C CA . LEU B 1 148 ? -8.305 25.594 -1.721 1 93.75 148 LEU B CA 1
ATOM 4142 C C . LEU B 1 148 ? -9.625 25.484 -0.968 1 93.75 148 LEU B C 1
ATOM 4144 O O . LEU B 1 148 ? -10.453 26.391 -1.022 1 93.75 148 LEU B O 1
ATOM 4148 N N . GLY B 1 149 ? -9.867 24.312 -0.389 1 94.75 149 GLY B N 1
ATOM 4149 C CA . GLY B 1 149 ? -11.055 24.109 0.422 1 94.75 149 GLY B CA 1
ATOM 4150 C C . GLY B 1 149 ? -12.188 23.438 -0.332 1 94.75 149 GLY B C 1
ATOM 4151 O O . GLY B 1 149 ? -13.242 23.156 0.241 1 94.75 149 GLY B O 1
ATOM 4152 N N . PHE B 1 150 ? -11.938 23.156 -1.625 1 98 150 PHE B N 1
ATOM 4153 C CA . PHE B 1 150 ? -13 22.562 -2.428 1 98 150 PHE B CA 1
ATOM 4154 C C . PHE B 1 150 ? -12.516 21.281 -3.092 1 98 150 PHE B C 1
ATOM 4156 O O . PHE B 1 150 ? -11.367 21.203 -3.543 1 98 150 PHE B O 1
ATOM 4163 N N . VAL B 1 151 ? -13.375 20.312 -3.178 1 98.56 151 VAL B N 1
ATOM 4164 C CA . VAL B 1 151 ? -13.055 19 -3.729 1 98.56 151 VAL B CA 1
ATOM 4165 C C . VAL B 1 151 ? -13.852 18.781 -5.012 1 98.56 151 VAL B C 1
ATOM 4167 O O . VAL B 1 151 ? -15.016 19.172 -5.109 1 98.56 151 VAL B O 1
ATOM 4170 N N . ALA B 1 152 ? -13.242 18.234 -5.965 1 98.75 152 ALA B N 1
ATOM 4171 C CA . ALA B 1 152 ? -13.891 17.828 -7.207 1 98.75 152 ALA B CA 1
ATOM 4172 C C . ALA B 1 152 ? -13.43 16.438 -7.633 1 98.75 152 ALA B C 1
ATOM 4174 O O . ALA B 1 152 ? -12.438 15.922 -7.125 1 98.75 152 ALA B O 1
ATOM 4175 N N . HIS B 1 153 ? -14.227 15.867 -8.516 1 98.62 153 HIS B N 1
ATOM 4176 C CA . HIS B 1 153 ? -13.852 14.562 -9.062 1 98.62 153 HIS B CA 1
ATOM 4177 C C . HIS B 1 153 ? -12.641 14.68 -9.984 1 98.62 153 HIS B C 1
ATOM 4179 O O . HIS B 1 153 ? -12.508 15.664 -10.719 1 98.62 153 HIS B O 1
ATOM 4185 N N . ASN B 1 154 ? -11.766 13.812 -9.914 1 97.75 154 ASN B N 1
ATOM 4186 C CA . ASN B 1 154 ? -10.945 13.453 -11.07 1 97.75 154 ASN B CA 1
ATOM 4187 C C . ASN B 1 154 ? -11.43 12.172 -11.727 1 97.75 154 ASN B C 1
ATOM 4189 O O . ASN B 1 154 ? -12.508 11.664 -11.398 1 97.75 154 ASN B O 1
ATOM 4193 N N . ARG B 1 155 ? -10.688 11.609 -12.609 1 97.19 155 ARG B N 1
ATOM 4194 C CA . ARG B 1 155 ? -11.219 10.484 -13.359 1 97.19 155 ARG B CA 1
ATOM 4195 C C . ARG B 1 155 ? -11.32 9.234 -12.484 1 97.19 155 ARG B C 1
ATOM 4197 O O . ARG B 1 155 ? -12.273 8.461 -12.609 1 97.19 155 ARG B O 1
ATOM 4204 N N . ALA B 1 156 ? -10.359 9.023 -11.633 1 97.81 156 ALA B N 1
ATOM 4205 C CA . ALA B 1 156 ? -10.359 7.848 -10.766 1 97.81 156 ALA B CA 1
ATOM 4206 C C . ALA B 1 156 ? -11.562 7.875 -9.82 1 97.81 156 ALA B C 1
ATOM 4208 O O . ALA B 1 156 ? -12.258 6.871 -9.664 1 97.81 156 ALA B O 1
ATOM 4209 N N . SER B 1 157 ? -11.781 9.039 -9.164 1 98.56 157 SER B N 1
ATOM 4210 C CA . SER B 1 157 ? -12.914 9.133 -8.258 1 98.56 157 SER B CA 1
ATOM 4211 C C . SER B 1 157 ? -14.234 9.055 -9.023 1 98.56 157 SER B C 1
ATOM 4213 O O . SER B 1 157 ? -15.219 8.508 -8.516 1 98.56 157 SER B O 1
ATOM 4215 N N . ARG B 1 158 ? -14.258 9.562 -10.211 1 98.25 158 ARG B N 1
ATOM 4216 C CA . ARG B 1 158 ? -15.453 9.438 -11.039 1 98.25 158 ARG B CA 1
ATOM 4217 C C . ARG B 1 158 ? -15.734 7.98 -11.391 1 98.25 158 ARG B C 1
ATOM 4219 O O . ARG B 1 158 ? -16.891 7.555 -11.43 1 98.25 158 ARG B O 1
ATOM 4226 N N . VAL B 1 159 ? -14.734 7.238 -11.68 1 97.06 159 VAL B N 1
ATOM 4227 C CA . VAL B 1 159 ? -14.875 5.816 -11.977 1 97.06 159 VAL B CA 1
ATOM 4228 C C . VAL B 1 159 ? -15.531 5.109 -10.789 1 97.06 159 VAL B C 1
ATOM 4230 O O . VAL B 1 159 ? -16.406 4.254 -10.977 1 97.06 159 VAL B O 1
ATOM 4233 N N . LEU B 1 160 ? -15.18 5.457 -9.57 1 97.44 160 LEU B N 1
ATOM 4234 C CA . LEU B 1 160 ? -15.758 4.848 -8.383 1 97.44 160 LEU B CA 1
ATOM 4235 C C . LEU B 1 160 ? -17.25 5.176 -8.266 1 97.44 160 LEU B C 1
ATOM 4237 O O . LEU B 1 160 ? -18.016 4.398 -7.703 1 97.44 160 LEU B O 1
ATOM 4241 N N . LEU B 1 161 ? -17.562 6.324 -8.789 1 97.25 161 LEU B N 1
ATOM 4242 C CA . LEU B 1 161 ? -18.953 6.738 -8.797 1 97.25 161 LEU B CA 1
ATOM 4243 C C . LEU B 1 161 ? -19.75 5.98 -9.859 1 97.25 161 LEU B C 1
ATOM 4245 O O . LEU B 1 161 ? -20.859 5.527 -9.609 1 97.25 161 LEU B O 1
ATOM 4249 N N . GLU B 1 162 ? -19.109 5.734 -11.008 1 96 162 GLU B N 1
ATOM 4250 C CA . GLU B 1 162 ? -19.828 5.258 -12.188 1 96 162 GLU B CA 1
ATOM 4251 C C . GLU B 1 162 ? -19.781 3.736 -12.281 1 96 162 GLU B C 1
ATOM 4253 O O . GLU B 1 162 ? -20.703 3.119 -12.844 1 96 162 GLU B O 1
ATOM 4258 N N . GLU B 1 163 ? -18.766 3.137 -11.82 1 94.56 163 GLU B N 1
ATOM 4259 C CA . GLU B 1 163 ? -18.547 1.707 -12.031 1 94.56 163 GLU B CA 1
ATOM 4260 C C . GLU B 1 163 ? -18.797 0.918 -10.75 1 94.56 163 GLU B C 1
ATOM 4262 O O . GLU B 1 163 ? -17.891 0.765 -9.922 1 94.56 163 GLU B O 1
ATOM 4267 N N . GLU B 1 164 ? -19.875 0.283 -10.734 1 95.19 164 GLU B N 1
ATOM 4268 C CA . GLU B 1 164 ? -20.297 -0.432 -9.531 1 95.19 164 GLU B CA 1
ATOM 4269 C C . GLU B 1 164 ? -19.344 -1.582 -9.219 1 95.19 164 GLU B C 1
ATOM 4271 O O . GLU B 1 164 ? -19.109 -1.892 -8.047 1 95.19 164 GLU B O 1
ATOM 4276 N N . THR B 1 165 ? -18.781 -2.232 -10.219 1 93.94 165 THR B N 1
ATOM 4277 C CA . THR B 1 165 ? -17.922 -3.379 -10 1 93.94 165 THR B CA 1
ATOM 4278 C C . THR B 1 165 ? -16.594 -2.943 -9.367 1 93.94 165 THR B C 1
ATOM 4280 O O . THR B 1 165 ? -16.047 -3.648 -8.516 1 93.94 165 THR B O 1
ATOM 4283 N N . LEU B 1 166 ? -16.109 -1.785 -9.75 1 95.12 166 LEU B N 1
ATOM 4284 C CA . LEU B 1 166 ? -14.875 -1.287 -9.164 1 95.12 166 LEU B CA 1
ATOM 4285 C C . LEU B 1 166 ? -15.125 -0.745 -7.758 1 95.12 166 LEU B C 1
ATOM 4287 O O . LEU B 1 166 ? -14.258 -0.85 -6.887 1 95.12 166 LEU B O 1
ATOM 4291 N N . ASP B 1 167 ? -16.328 -0.138 -7.605 1 96.88 167 ASP B N 1
ATOM 4292 C CA . ASP B 1 167 ? -16.734 0.237 -6.254 1 96.88 167 ASP B CA 1
ATOM 4293 C C . ASP B 1 167 ? -16.766 -0.979 -5.328 1 96.88 167 ASP B C 1
ATOM 4295 O O . ASP B 1 167 ? -16.25 -0.924 -4.207 1 96.88 167 ASP B O 1
ATOM 4299 N N . ALA B 1 168 ? -17.297 -2.064 -5.781 1 96.5 168 ALA B N 1
ATOM 4300 C CA . ALA B 1 168 ? -17.359 -3.314 -5.027 1 96.5 168 ALA B CA 1
ATOM 4301 C C . ALA B 1 168 ? -15.961 -3.873 -4.785 1 96.5 168 ALA B C 1
ATOM 4303 O O . ALA B 1 168 ? -15.68 -4.43 -3.719 1 96.5 168 ALA B O 1
ATOM 4304 N N . TRP B 1 169 ? -15.117 -3.715 -5.785 1 95.88 169 TRP B N 1
ATOM 4305 C CA . TRP B 1 169 ? -13.727 -4.164 -5.68 1 95.88 169 TRP B CA 1
ATOM 4306 C C . TRP B 1 169 ? -13.016 -3.465 -4.527 1 95.88 169 TRP B C 1
ATOM 4308 O O . TRP B 1 169 ? -12.352 -4.113 -3.717 1 95.88 169 TRP B O 1
ATOM 4318 N N . VAL B 1 170 ? -13.219 -2.172 -4.441 1 97.62 170 VAL B N 1
ATOM 4319 C CA . VAL B 1 170 ? -12.609 -1.406 -3.355 1 97.62 170 VAL B CA 1
ATOM 4320 C C . VAL B 1 170 ? -13.148 -1.895 -2.014 1 97.62 170 VAL B C 1
ATOM 4322 O O . VAL B 1 170 ? -12.383 -2.111 -1.071 1 97.62 170 VAL B O 1
ATOM 4325 N N . GLY B 1 171 ? -14.43 -2.117 -1.909 1 97.12 171 GLY B N 1
ATOM 4326 C CA . GLY B 1 171 ? -15.023 -2.637 -0.688 1 97.12 171 GLY B CA 1
ATOM 4327 C C . GLY B 1 171 ? -14.508 -4.008 -0.306 1 97.12 171 GLY B C 1
ATOM 4328 O O . GLY B 1 171 ? -14.219 -4.266 0.864 1 97.12 171 GLY B O 1
ATOM 4329 N N . LEU B 1 172 ? -14.359 -4.84 -1.294 1 96.12 172 LEU B N 1
ATOM 4330 C CA . LEU B 1 172 ? -13.891 -6.195 -1.041 1 96.12 172 LEU B CA 1
ATOM 4331 C C . LEU B 1 172 ? -12.469 -6.18 -0.49 1 96.12 172 LEU B C 1
ATOM 4333 O O . LEU B 1 172 ? -12.18 -6.836 0.514 1 96.12 172 LEU B O 1
ATOM 4337 N N . PHE B 1 173 ? -11.609 -5.395 -1.078 1 96.69 173 PHE B N 1
ATOM 4338 C CA . PHE B 1 173 ? -10.195 -5.418 -0.71 1 96.69 173 PHE B CA 1
ATOM 4339 C C . PHE B 1 173 ? -9.953 -4.609 0.559 1 96.69 173 PHE B C 1
ATOM 4341 O O . PHE B 1 173 ? -9.289 -5.082 1.482 1 96.69 173 PHE B O 1
ATOM 4348 N N . CYS B 1 174 ? -10.547 -3.406 0.627 1 97.12 174 CYS B N 1
ATOM 4349 C CA . CYS B 1 174 ? -10.188 -2.475 1.69 1 97.12 174 CYS B CA 1
ATOM 4350 C C . CYS B 1 174 ? -11.047 -2.703 2.93 1 97.12 174 CYS B C 1
ATOM 4352 O O . CYS B 1 174 ? -10.641 -2.357 4.039 1 97.12 174 CYS B O 1
ATOM 4354 N N . ASN B 1 175 ? -12.195 -3.244 2.736 1 96.12 175 ASN B N 1
ATOM 4355 C CA . ASN B 1 175 ? -13.086 -3.455 3.875 1 96.12 175 ASN B CA 1
ATOM 4356 C C . ASN B 1 175 ? -13.117 -4.922 4.297 1 96.12 175 ASN B C 1
ATOM 4358 O O . ASN B 1 175 ? -12.977 -5.23 5.484 1 96.12 175 ASN B O 1
ATOM 4362 N N . ASP B 1 176 ? -13.266 -5.836 3.387 1 95.94 176 ASP B N 1
ATOM 4363 C CA . ASP B 1 176 ? -13.555 -7.227 3.723 1 95.94 176 ASP B CA 1
ATOM 4364 C C . ASP B 1 176 ? -12.266 -8.031 3.898 1 95.94 176 ASP B C 1
ATOM 4366 O O . ASP B 1 176 ? -12.164 -8.859 4.801 1 95.94 176 ASP B O 1
ATOM 4370 N N . MET B 1 177 ? -11.273 -7.812 3.01 1 97 177 MET B N 1
ATOM 4371 C CA . MET B 1 177 ? -10.133 -8.719 2.955 1 97 177 MET B CA 1
ATOM 4372 C C . MET B 1 177 ? -8.938 -8.133 3.686 1 97 177 MET B C 1
ATOM 4374 O O . MET B 1 177 ? -8.086 -8.867 4.195 1 97 177 MET B O 1
ATOM 4378 N N . TRP B 1 178 ? -8.828 -6.785 3.75 1 97.62 178 TRP B N 1
ATOM 4379 C CA . TRP B 1 178 ? -7.648 -6.105 4.273 1 97.62 178 TRP B CA 1
ATOM 4380 C C . TRP B 1 178 ? -7.309 -6.598 5.676 1 97.62 178 TRP B C 1
ATOM 4382 O O . TRP B 1 178 ? -6.145 -6.844 5.992 1 97.62 178 TRP B O 1
ATOM 4392 N N . PRO B 1 179 ? -8.297 -6.801 6.605 1 97.12 179 PRO B N 1
ATOM 4393 C CA . PRO B 1 179 ? -7.969 -7.363 7.914 1 97.12 179 PRO B CA 1
ATOM 4394 C C . PRO B 1 179 ? -7.285 -8.727 7.816 1 97.12 179 PRO B C 1
ATOM 4396 O O . PRO B 1 179 ? -6.395 -9.031 8.609 1 97.12 179 PRO B O 1
ATOM 4399 N N . GLY B 1 180 ? -7.711 -9.516 6.867 1 97.12 180 GLY B N 1
ATOM 4400 C CA . GLY B 1 180 ? -7.098 -10.82 6.668 1 97.12 180 GLY B CA 1
ATOM 4401 C C . GLY B 1 180 ? -5.645 -10.734 6.242 1 97.12 180 GLY B C 1
ATOM 4402 O O . GLY B 1 180 ? -4.82 -11.555 6.66 1 97.12 180 GLY B O 1
ATOM 4403 N N . PHE B 1 181 ? -5.27 -9.758 5.367 1 97.94 181 PHE B N 1
ATOM 4404 C CA . PHE B 1 181 ? -3.889 -9.57 4.938 1 97.94 181 PHE B CA 1
ATOM 4405 C C . PHE B 1 181 ? -2.979 -9.336 6.137 1 97.94 181 PHE B C 1
ATOM 4407 O O . PHE B 1 181 ? -1.92 -9.961 6.25 1 97.94 181 PHE B O 1
ATOM 4414 N N . VAL B 1 182 ? -3.467 -8.516 7.031 1 97.31 182 VAL B N 1
ATOM 4415 C CA . VAL B 1 182 ? -2.701 -8.07 8.195 1 97.31 182 VAL B CA 1
ATOM 4416 C C . VAL B 1 182 ? -2.406 -9.258 9.102 1 97.31 182 VAL B C 1
ATOM 4418 O O . VAL B 1 182 ? -1.342 -9.328 9.719 1 97.31 182 VAL B O 1
ATOM 4421 N N . TYR B 1 183 ? -3.281 -10.234 9.141 1 97.88 183 TYR B N 1
ATOM 4422 C CA . TYR B 1 183 ? -3.16 -11.297 10.125 1 97.88 183 TYR B CA 1
ATOM 4423 C C . TYR B 1 183 ? -2.721 -12.602 9.469 1 97.88 183 TYR B C 1
ATOM 4425 O O . TYR B 1 183 ? -2.799 -13.672 10.086 1 97.88 183 TYR B O 1
ATOM 4433 N N . THR B 1 184 ? -2.287 -12.539 8.273 1 97.94 184 THR B N 1
ATOM 4434 C CA . THR B 1 184 ? -1.853 -13.742 7.57 1 97.94 184 THR B CA 1
ATOM 4435 C C . THR B 1 184 ? -0.644 -14.367 8.258 1 97.94 184 THR B C 1
ATOM 4437 O O . THR B 1 184 ? -0.599 -15.578 8.461 1 97.94 184 THR B O 1
ATOM 4440 N N . VAL B 1 185 ? 0.349 -13.578 8.648 1 97.94 185 VAL B N 1
ATOM 4441 C CA . VAL B 1 185 ? 1.545 -14.094 9.305 1 97.94 185 VAL B CA 1
ATOM 4442 C C . VAL B 1 185 ? 1.174 -14.68 10.664 1 97.94 185 VAL B C 1
ATOM 4444 O O . VAL B 1 185 ? 1.697 -15.719 11.062 1 97.94 185 VAL B O 1
ATOM 4447 N N . GLU B 1 186 ? 0.24 -14 11.352 1 97.5 186 GLU B N 1
ATOM 4448 C CA . GLU B 1 186 ? -0.25 -14.555 12.609 1 97.5 186 GLU B CA 1
ATOM 4449 C C . GLU B 1 186 ? -0.913 -15.914 12.398 1 97.5 186 GLU B C 1
ATOM 4451 O O . GLU B 1 186 ? -0.765 -16.812 13.227 1 97.5 186 GLU B O 1
ATOM 4456 N N . ALA B 1 187 ? -1.672 -16.047 11.367 1 97.62 187 ALA B N 1
ATOM 4457 C CA . ALA B 1 187 ? -2.293 -17.328 11.047 1 97.62 187 ALA B CA 1
ATOM 4458 C C . ALA B 1 187 ? -1.239 -18.406 10.828 1 97.62 187 ALA B C 1
ATOM 4460 O O . ALA B 1 187 ? -1.4 -19.547 11.297 1 97.62 187 ALA B O 1
ATOM 4461 N N . MET B 1 188 ? -0.136 -18.094 10.172 1 96.56 188 MET B N 1
ATOM 4462 C CA . MET B 1 188 ? 0.94 -19.047 9.922 1 96.56 188 MET B CA 1
ATOM 4463 C C . MET B 1 188 ? 1.606 -19.469 11.227 1 96.56 188 MET B C 1
ATOM 4465 O O . MET B 1 188 ? 2.07 -20.609 11.352 1 96.56 188 MET B O 1
ATOM 4469 N N . ARG B 1 189 ? 1.645 -18.562 12.164 1 96.25 189 ARG B N 1
ATOM 4470 C CA . ARG B 1 189 ? 2.193 -18.875 13.477 1 96.25 189 ARG B CA 1
ATOM 4471 C C . ARG B 1 189 ? 1.255 -19.797 14.258 1 96.25 189 ARG B C 1
ATOM 4473 O O . ARG B 1 189 ? 1.7 -20.734 14.906 1 96.25 189 ARG B O 1
ATOM 4480 N N . ARG B 1 190 ? -0.007 -19.516 14.172 1 96.75 190 ARG B N 1
ATOM 4481 C CA . ARG B 1 190 ? -1.023 -20.234 14.93 1 96.75 190 ARG B CA 1
ATOM 4482 C C . ARG B 1 190 ? -1.229 -21.641 14.375 1 96.75 190 ARG B C 1
ATOM 4484 O O . ARG B 1 190 ? -1.479 -22.578 15.133 1 96.75 190 ARG B O 1
ATOM 4491 N N . TRP B 1 191 ? -1.175 -21.688 13.055 1 96.5 191 TRP B N 1
ATOM 4492 C CA . TRP B 1 191 ? -1.401 -22.969 12.383 1 96.5 191 TRP B CA 1
ATOM 4493 C C . TRP B 1 191 ? -0.268 -23.281 11.406 1 96.5 191 TRP B C 1
ATOM 4495 O O . TRP B 1 191 ? -0.47 -23.297 10.188 1 96.5 191 TRP B O 1
ATOM 4505 N N . PRO B 1 192 ? 0.922 -23.641 11.961 1 94 192 PRO B N 1
ATOM 4506 C CA . PRO B 1 192 ? 2.084 -23.875 11.094 1 94 192 PRO B CA 1
ATOM 4507 C C . PRO B 1 192 ? 1.844 -24.969 10.062 1 94 192 PRO B C 1
ATOM 4509 O O . PRO B 1 192 ? 1.453 -26.078 10.422 1 94 192 PRO B O 1
ATOM 4512 N N . GLY B 1 193 ? 1.967 -24.562 8.828 1 89.75 193 GLY B N 1
ATOM 4513 C CA . GLY B 1 193 ? 1.889 -25.531 7.742 1 89.75 193 GLY B CA 1
ATOM 4514 C C . GLY B 1 193 ? 0.466 -25.938 7.406 1 89.75 193 GLY B C 1
ATOM 4515 O O . GLY B 1 193 ? 0.248 -26.891 6.656 1 89.75 193 GLY B O 1
ATOM 4516 N N . SER B 1 194 ? -0.469 -25.234 7.926 1 92 194 SER B N 1
ATOM 4517 C CA . SER B 1 194 ? -1.866 -25.594 7.723 1 92 194 SER B CA 1
ATOM 4518 C C . SER B 1 194 ? -2.26 -25.5 6.254 1 92 194 SER B C 1
ATOM 4520 O O . SER B 1 194 ? -1.82 -24.578 5.551 1 92 194 SER B O 1
ATOM 4522 N N . GLY B 1 195 ? -3.055 -26.422 5.785 1 90.31 195 GLY B N 1
ATOM 4523 C CA . GLY B 1 195 ? -3.721 -26.391 4.496 1 90.31 195 GLY B CA 1
ATOM 4524 C C . GLY B 1 195 ? -5.227 -26.266 4.602 1 90.31 195 GLY B C 1
ATOM 4525 O O . GLY B 1 195 ? -5.945 -26.438 3.613 1 90.31 195 GLY B O 1
ATOM 4526 N N . GLU B 1 196 ? -5.719 -25.953 5.871 1 94.75 196 GLU B N 1
ATOM 4527 C CA . GLU B 1 196 ? -7.152 -25.844 6.102 1 94.75 196 GLU B CA 1
ATOM 4528 C C . GLU B 1 196 ? -7.688 -24.5 5.613 1 94.75 196 GLU B C 1
ATOM 4530 O O . GLU B 1 196 ? -7.105 -23.453 5.895 1 94.75 196 GLU B O 1
ATOM 4535 N N . PRO B 1 197 ? -8.766 -24.516 4.859 1 93.19 197 PRO B N 1
ATOM 4536 C CA . PRO B 1 197 ? -9.305 -23.297 4.262 1 93.19 197 PRO B CA 1
ATOM 4537 C C . PRO B 1 197 ? -9.797 -22.297 5.309 1 93.19 197 PRO B C 1
ATOM 4539 O O . PRO B 1 197 ? -10.031 -21.125 4.988 1 93.19 197 PRO B O 1
ATOM 4542 N N . ASN B 1 198 ? -9.992 -22.75 6.594 1 95.88 198 ASN B N 1
ATOM 4543 C CA . ASN B 1 198 ? -10.492 -21.859 7.641 1 95.88 198 ASN B CA 1
ATOM 4544 C C . ASN B 1 198 ? -9.406 -21.516 8.656 1 95.88 198 ASN B C 1
ATOM 4546 O O . ASN B 1 198 ? -9.703 -21.172 9.797 1 95.88 198 ASN B O 1
ATOM 4550 N N . GLU B 1 199 ? -8.219 -21.766 8.289 1 96.75 199 GLU B N 1
ATOM 4551 C CA . GLU B 1 199 ? -7.07 -21.375 9.109 1 96.75 199 GLU B CA 1
ATOM 4552 C C . GLU B 1 199 ? -6.191 -20.359 8.398 1 96.75 199 GLU B C 1
ATOM 4554 O O . GLU B 1 199 ? -5.031 -20.641 8.078 1 96.75 199 GLU B O 1
ATOM 4559 N N . THR B 1 200 ? -6.766 -19.188 8.125 1 96.88 200 THR B N 1
ATOM 4560 C CA . THR B 1 200 ? -6.141 -18.109 7.363 1 96.88 200 THR B CA 1
ATOM 4561 C C . THR B 1 200 ? -6.172 -16.812 8.148 1 96.88 200 THR B C 1
ATOM 4563 O O . THR B 1 200 ? -6.68 -16.766 9.273 1 96.88 200 THR B O 1
ATOM 4566 N N . GLY B 1 201 ? -5.598 -15.797 7.539 1 97.38 201 GLY B N 1
ATOM 4567 C CA . GLY B 1 201 ? -5.652 -14.461 8.125 1 97.38 201 GLY B CA 1
ATOM 4568 C C . GLY B 1 201 ? -7.07 -13.961 8.336 1 97.38 201 GLY B C 1
ATOM 4569 O O . GLY B 1 201 ? -7.34 -13.234 9.297 1 97.38 201 GLY B O 1
ATOM 4570 N N . ILE B 1 202 ? -8.008 -14.375 7.504 1 97.25 202 ILE B N 1
ATOM 4571 C CA . ILE B 1 202 ? -9.414 -13.992 7.617 1 97.25 202 ILE B CA 1
ATOM 4572 C C . ILE B 1 202 ? -9.992 -14.539 8.922 1 97.25 202 ILE B C 1
ATOM 4574 O O . ILE B 1 202 ? -10.68 -13.82 9.648 1 97.25 202 ILE B O 1
ATOM 4578 N N . ASN B 1 203 ? -9.648 -15.766 9.227 1 97.94 203 ASN B N 1
ATOM 4579 C CA . ASN B 1 203 ? -10.18 -16.406 10.422 1 97.94 203 ASN B CA 1
ATOM 4580 C C . ASN B 1 203 ? -9.633 -15.766 11.695 1 97.94 203 ASN B C 1
ATOM 4582 O O . ASN B 1 203 ? -10.344 -15.641 12.688 1 97.94 203 ASN B O 1
ATOM 4586 N N . VAL B 1 204 ? -8.406 -15.359 11.617 1 97.56 204 VAL B N 1
ATOM 4587 C CA . VAL B 1 204 ? -7.832 -14.656 12.758 1 97.56 204 VAL B CA 1
ATOM 4588 C C . VAL B 1 204 ? -8.5 -13.289 12.914 1 97.56 204 VAL B C 1
ATOM 4590 O O . VAL B 1 204 ? -8.922 -12.922 14.008 1 97.56 204 VAL B O 1
ATOM 4593 N N . ALA B 1 205 ? -8.656 -12.555 11.875 1 96.94 205 ALA B N 1
ATOM 4594 C CA . ALA B 1 205 ? -9.164 -11.18 11.891 1 96.94 205 ALA B CA 1
ATOM 4595 C C . ALA B 1 205 ? -10.617 -11.141 12.359 1 96.94 205 ALA B C 1
ATOM 4597 O O . ALA B 1 205 ? -11 -10.266 13.133 1 96.94 205 ALA B O 1
ATOM 4598 N N . TYR B 1 206 ? -11.383 -12.109 11.945 1 95.94 206 TYR B N 1
ATOM 4599 C CA . TYR B 1 206 ? -12.812 -12.039 12.203 1 95.94 206 TYR B CA 1
ATOM 4600 C C . TYR B 1 206 ? -13.211 -12.969 13.344 1 95.94 206 TYR B C 1
ATOM 4602 O O . TYR B 1 206 ? -14.359 -12.961 13.789 1 95.94 206 TYR B O 1
ATOM 4610 N N . GLY B 1 207 ? -12.328 -13.781 13.781 1 95.81 207 GLY B N 1
ATOM 4611 C CA . GLY B 1 207 ? -12.555 -14.586 14.969 1 95.81 207 GLY B CA 1
ATOM 4612 C C . GLY B 1 207 ? -13.586 -15.672 14.766 1 95.81 207 GLY B C 1
ATOM 4613 O O . GLY B 1 207 ? -14.461 -15.883 15.617 1 95.81 207 GLY B O 1
ATOM 4614 N N . HIS B 1 208 ? -13.57 -16.266 13.578 1 95.06 208 HIS B N 1
ATOM 4615 C CA . HIS B 1 208 ? -14.492 -17.359 13.312 1 95.06 208 HIS B CA 1
ATOM 4616 C C . HIS B 1 208 ? -13.789 -18.484 12.57 1 95.06 208 HIS B C 1
ATOM 4618 O O . HIS B 1 208 ? -12.602 -18.391 12.258 1 95.06 208 HIS B O 1
ATOM 4624 N N . ASN B 1 209 ? -14.523 -19.578 12.344 1 95.62 209 ASN B N 1
ATOM 4625 C CA . ASN B 1 209 ? -13.945 -20.75 11.703 1 95.62 209 ASN B CA 1
ATOM 4626 C C . ASN B 1 209 ? -14.609 -21.031 10.359 1 95.62 209 ASN B C 1
ATOM 4628 O O . ASN B 1 209 ? -14.656 -22.188 9.914 1 95.62 209 ASN B O 1
ATOM 4632 N N . LEU B 1 210 ? -15.07 -20.031 9.742 1 95.06 210 LEU B N 1
ATOM 4633 C CA . LEU B 1 210 ? -15.711 -20.188 8.445 1 95.06 210 LEU B CA 1
ATOM 4634 C C . LEU B 1 210 ? -14.68 -20.172 7.324 1 95.06 210 LEU B C 1
ATOM 4636 O O . LEU B 1 210 ? -13.68 -19.453 7.41 1 95.06 210 LEU B O 1
ATOM 4640 N N . ASN B 1 211 ? -14.938 -20.938 6.336 1 92.62 211 ASN B N 1
ATOM 4641 C CA . ASN B 1 211 ? -14.141 -20.734 5.133 1 92.62 211 ASN B CA 1
ATOM 4642 C C . ASN B 1 211 ? -14.547 -19.438 4.418 1 92.62 211 ASN B C 1
ATOM 4644 O O . ASN B 1 211 ? -15.555 -18.828 4.762 1 92.62 211 ASN B O 1
ATOM 4648 N N . TRP B 1 212 ? -13.828 -19.062 3.467 1 91.62 212 TRP B N 1
ATOM 4649 C CA . TRP B 1 212 ? -13.984 -17.766 2.822 1 91.62 212 TRP B CA 1
ATOM 4650 C C . TRP B 1 212 ? -15.375 -17.625 2.217 1 91.62 212 TRP B C 1
ATOM 4652 O O . TRP B 1 212 ? -16.031 -16.594 2.406 1 91.62 212 TRP B O 1
ATOM 4662 N N . PHE B 1 213 ? -15.82 -18.656 1.544 1 87.94 213 PHE B N 1
ATOM 4663 C CA . PHE B 1 213 ? -17.094 -18.562 0.859 1 87.94 213 PHE B CA 1
ATOM 4664 C C . PHE B 1 213 ? -18.25 -18.453 1.861 1 87.94 213 PHE B C 1
ATOM 4666 O O . PHE B 1 213 ? -19.172 -17.672 1.656 1 87.94 213 PHE B O 1
ATOM 4673 N N . ASP B 1 214 ? -18.141 -19.25 2.891 1 92.06 214 ASP B N 1
ATOM 4674 C CA . ASP B 1 214 ? -19.141 -19.125 3.951 1 92.06 214 ASP B CA 1
ATOM 4675 C C . ASP B 1 214 ? -19.062 -17.75 4.617 1 92.06 214 ASP B C 1
ATOM 4677 O O . ASP B 1 214 ? -20.094 -17.172 4.965 1 92.06 214 ASP B O 1
ATOM 4681 N N . HIS B 1 215 ? -17.859 -17.281 4.766 1 93 215 HIS B N 1
ATOM 4682 C CA . HIS B 1 215 ? -17.656 -15.953 5.344 1 93 215 HIS B CA 1
ATOM 4683 C C . HIS B 1 215 ? -18.312 -14.875 4.488 1 93 215 HIS B C 1
ATOM 4685 O O . HIS B 1 215 ? -19 -14 5.012 1 93 215 HIS B O 1
ATOM 4691 N N . THR B 1 216 ? -18.172 -14.906 3.184 1 92.25 216 THR B N 1
ATOM 4692 C CA . THR B 1 216 ? -18.703 -13.875 2.299 1 92.25 216 THR B CA 1
ATOM 4693 C C . THR B 1 216 ? -20.219 -14.039 2.119 1 92.25 216 THR B C 1
ATOM 4695 O O . THR B 1 216 ? -20.922 -13.078 1.815 1 92.25 216 THR B O 1
ATOM 4698 N N . SER B 1 217 ? -20.75 -15.219 2.41 1 90.81 217 SER B N 1
ATOM 4699 C CA . SER B 1 217 ? -22.172 -15.484 2.191 1 90.81 217 SER B CA 1
ATOM 4700 C C . SER B 1 217 ? -22.984 -15.227 3.455 1 90.81 217 SER B C 1
ATOM 4702 O O . SER B 1 217 ? -24.203 -15.336 3.445 1 90.81 217 SER B O 1
ATOM 4704 N N . ARG B 1 218 ? -22.359 -14.914 4.492 1 86.56 218 ARG B N 1
ATOM 4705 C CA . ARG B 1 218 ? -23.047 -14.75 5.77 1 86.56 218 ARG B CA 1
ATOM 4706 C C . ARG B 1 218 ? -23.938 -13.508 5.758 1 86.56 218 ARG B C 1
ATOM 4708 O O . ARG B 1 218 ? -24.859 -13.391 6.574 1 86.56 218 ARG B O 1
ATOM 4715 N N . ASN B 1 219 ? -23.594 -12.633 4.891 1 88.81 219 ASN B N 1
ATOM 4716 C CA . ASN B 1 219 ? -24.234 -11.328 4.727 1 88.81 219 ASN B CA 1
ATOM 4717 C C . ASN B 1 219 ? -24.469 -11 3.256 1 88.81 219 ASN B C 1
ATOM 4719 O O . ASN B 1 219 ? -23.531 -11.008 2.457 1 88.81 219 ASN B O 1
ATOM 4723 N N . ASP B 1 220 ? -25.734 -10.727 2.949 1 92.5 220 ASP B N 1
ATOM 4724 C CA . ASP B 1 220 ? -26.109 -10.492 1.557 1 92.5 220 ASP B CA 1
ATOM 4725 C C . ASP B 1 220 ? -25.312 -9.336 0.965 1 92.5 220 ASP B C 1
ATOM 4727 O O . ASP B 1 220 ? -24.984 -9.344 -0.222 1 92.5 220 ASP B O 1
ATOM 4731 N N . VAL B 1 221 ? -25.078 -8.383 1.793 1 93.81 221 VAL B N 1
ATOM 4732 C CA . VAL B 1 221 ? -24.344 -7.207 1.326 1 93.81 221 VAL B CA 1
ATOM 4733 C C . VAL B 1 221 ? -22.922 -7.598 0.931 1 93.81 221 VAL B C 1
ATOM 4735 O O . VAL B 1 221 ? -22.438 -7.184 -0.12 1 93.81 221 VAL B O 1
ATOM 4738 N N . VAL B 1 222 ? -22.344 -8.453 1.703 1 93.88 222 VAL B N 1
ATOM 4739 C CA . VAL B 1 222 ? -20.984 -8.906 1.446 1 93.88 222 VAL B CA 1
ATOM 4740 C C . VAL B 1 222 ? -20.969 -9.859 0.251 1 93.88 222 VAL B C 1
ATOM 4742 O O . VAL B 1 222 ? -20.078 -9.781 -0.6 1 93.88 222 VAL B O 1
ATOM 4745 N N . ALA B 1 223 ? -21.938 -10.703 0.19 1 93.5 223 ALA B N 1
ATOM 4746 C CA . ALA B 1 223 ? -22.047 -11.648 -0.919 1 93.5 223 ALA B CA 1
ATOM 4747 C C . ALA B 1 223 ? -22.172 -10.922 -2.252 1 93.5 223 ALA B C 1
ATOM 4749 O O . ALA B 1 223 ? -21.547 -11.289 -3.24 1 93.5 223 ALA B O 1
ATOM 4750 N N . ASP B 1 224 ? -23.031 -9.93 -2.234 1 94.38 224 ASP B N 1
ATOM 4751 C CA . ASP B 1 224 ? -23.234 -9.125 -3.439 1 94.38 224 ASP B CA 1
ATOM 4752 C C . ASP B 1 224 ? -21.953 -8.406 -3.846 1 94.38 224 ASP B C 1
ATOM 4754 O O . ASP B 1 224 ? -21.609 -8.352 -5.031 1 94.38 224 ASP B O 1
ATOM 4758 N N . ARG B 1 225 ? -21.266 -7.863 -2.902 1 95 225 ARG B N 1
ATOM 4759 C CA . ARG B 1 225 ? -20.016 -7.172 -3.164 1 95 225 ARG B CA 1
ATOM 4760 C C . ARG B 1 225 ? -18.984 -8.125 -3.76 1 95 225 ARG B C 1
ATOM 4762 O O . ARG B 1 225 ? -18.281 -7.77 -4.711 1 95 225 ARG B O 1
ATOM 4769 N N . TYR B 1 226 ? -18.906 -9.305 -3.158 1 93.06 226 TYR B N 1
ATOM 4770 C CA . TYR B 1 226 ? -17.984 -10.312 -3.676 1 93.06 226 TYR B CA 1
ATOM 4771 C C . TYR B 1 226 ? -18.328 -10.672 -5.117 1 93.06 226 TYR B C 1
ATOM 4773 O O . TYR B 1 226 ? -17.438 -10.695 -5.977 1 93.06 226 TYR B O 1
ATOM 4781 N N . SER B 1 227 ? -19.547 -10.883 -5.387 1 87.94 227 SER B N 1
ATOM 4782 C CA . SER B 1 227 ? -20 -11.242 -6.727 1 87.94 227 SER B CA 1
ATOM 4783 C C . SER B 1 227 ? -19.688 -10.141 -7.734 1 87.94 227 SER B C 1
ATOM 4785 O O . SER B 1 227 ? -19.156 -10.414 -8.812 1 87.94 227 SER B O 1
ATOM 4787 N N . LYS B 1 228 ? -19.953 -8.922 -7.398 1 91.31 228 LYS B N 1
ATOM 4788 C CA . LYS B 1 228 ? -19.688 -7.789 -8.273 1 91.31 228 LYS B CA 1
ATOM 4789 C C . LYS B 1 228 ? -18.188 -7.625 -8.516 1 91.31 228 LYS B C 1
ATOM 4791 O O . LYS B 1 228 ? -17.766 -7.301 -9.625 1 91.31 228 LYS B O 1
ATOM 4796 N N . SER B 1 229 ? -17.422 -7.867 -7.445 1 90.62 229 SER B N 1
ATOM 4797 C CA . SER B 1 229 ? -15.977 -7.727 -7.547 1 90.62 229 SER B CA 1
ATOM 4798 C C . SER B 1 229 ? -15.383 -8.758 -8.5 1 90.62 229 SER B C 1
ATOM 4800 O O . SER B 1 229 ? -14.438 -8.469 -9.227 1 90.62 229 SER B O 1
ATOM 4802 N N . MET B 1 230 ? -15.891 -9.977 -8.461 1 82.06 230 MET B N 1
ATOM 4803 C CA . MET B 1 230 ? -15.391 -11.031 -9.336 1 82.06 230 MET B CA 1
ATOM 4804 C C . MET B 1 230 ? -15.625 -10.672 -10.805 1 82.06 230 MET B C 1
ATOM 4806 O O . MET B 1 230 ? -14.812 -11.016 -11.664 1 82.06 230 MET B O 1
ATOM 4810 N N . LYS B 1 231 ? -16.625 -9.914 -11.055 1 75.56 231 LYS B N 1
ATOM 4811 C CA . LYS B 1 231 ? -16.875 -9.438 -12.406 1 75.56 231 LYS B CA 1
ATOM 4812 C C . LYS B 1 231 ? -15.859 -8.391 -12.828 1 75.56 231 LYS B C 1
ATOM 4814 O O . LYS B 1 231 ? -15.508 -8.281 -14 1 75.56 231 LYS B O 1
ATOM 4819 N N . ALA B 1 232 ? -15.477 -7.637 -11.852 1 69.69 232 ALA B N 1
ATOM 4820 C CA . ALA B 1 232 ? -14.453 -6.629 -12.117 1 69.69 232 ALA B CA 1
ATOM 4821 C C . ALA B 1 232 ? -13.125 -7.277 -12.484 1 69.69 232 ALA B C 1
ATOM 4823 O O . ALA B 1 232 ? -12.375 -6.75 -13.305 1 69.69 232 ALA B O 1
ATOM 4824 N N . HIS B 1 233 ? -12.758 -8.391 -11.781 1 66.38 233 HIS B N 1
ATOM 4825 C CA . HIS B 1 233 ? -11.5 -9.094 -11.984 1 66.38 233 HIS B CA 1
ATOM 4826 C C . HIS B 1 233 ? -11.555 -9.977 -13.234 1 66.38 233 HIS B C 1
ATOM 4828 O O . HIS B 1 233 ? -10.586 -10.047 -13.992 1 66.38 233 HIS B O 1
ATOM 4834 N N . GLY B 1 234 ? -12.594 -10.938 -13.336 1 57.66 234 GLY B N 1
ATOM 4835 C CA . GLY B 1 234 ? -12.75 -12.031 -14.289 1 57.66 234 GLY B CA 1
ATOM 4836 C C . GLY B 1 234 ? -13.039 -11.555 -15.695 1 57.66 234 GLY B C 1
ATOM 4837 O O . GLY B 1 234 ? -12.977 -12.336 -16.641 1 57.66 234 GLY B O 1
ATOM 4838 N N . GLY B 1 235 ? -13.461 -10.43 -15.859 1 48.94 235 GLY B N 1
ATOM 4839 C CA . GLY B 1 235 ? -13.891 -10.156 -17.219 1 48.94 235 GLY B CA 1
ATOM 4840 C C . GLY B 1 235 ? -12.742 -10.172 -18.219 1 48.94 235 GLY B C 1
ATOM 4841 O O . GLY B 1 235 ? -12.867 -9.625 -19.312 1 48.94 235 GLY B O 1
ATOM 4842 N N . GLY B 1 236 ? -11.641 -10.984 -17.703 1 50 236 GLY B N 1
ATOM 4843 C CA . GLY B 1 236 ? -10.625 -10.812 -18.734 1 50 236 GLY B CA 1
ATOM 4844 C C . GLY B 1 236 ? -10.711 -11.852 -19.828 1 50 236 GLY B C 1
ATOM 4845 O O . GLY B 1 236 ? -11.273 -12.93 -19.641 1 50 236 GLY B O 1
ATOM 4846 N N . VAL B 1 237 ? -10.641 -11.516 -21.031 1 48.66 237 VAL B N 1
ATOM 4847 C CA . VAL B 1 237 ? -10.648 -12.219 -22.312 1 48.66 237 VAL B CA 1
ATOM 4848 C C . VAL B 1 237 ? -9.836 -13.508 -22.188 1 48.66 237 VAL B C 1
ATOM 4850 O O . VAL B 1 237 ? -10.203 -14.531 -22.766 1 48.66 237 VAL B O 1
ATOM 4853 N N . GLY B 1 238 ? -9.008 -13.625 -21.156 1 56.31 238 GLY B N 1
ATOM 4854 C CA . GLY B 1 238 ? -8.102 -14.758 -21.094 1 56.31 238 GLY B CA 1
ATOM 4855 C C . GLY B 1 238 ? -8.711 -15.961 -20.406 1 56.31 238 GLY B C 1
ATOM 4856 O O . GLY B 1 238 ? -8.211 -17.078 -20.547 1 56.31 238 GLY B O 1
ATOM 4857 N N . PHE B 1 239 ? -9.844 -15.797 -19.781 1 59.16 239 PHE B N 1
ATOM 4858 C CA . PHE B 1 239 ? -10.461 -16.906 -19.047 1 59.16 239 PHE B CA 1
ATOM 4859 C C . PHE B 1 239 ? -11.648 -17.453 -19.828 1 59.16 239 PHE B C 1
ATOM 4861 O O . PHE B 1 239 ? -12.344 -18.359 -19.344 1 59.16 239 PHE B O 1
ATOM 4868 N N . ASP B 1 240 ? -11.719 -17 -20.969 1 62.44 240 ASP B N 1
ATOM 4869 C CA . ASP B 1 240 ? -12.844 -17.406 -21.812 1 62.44 240 ASP B CA 1
ATOM 4870 C C . ASP B 1 240 ? -12.789 -18.906 -22.078 1 62.44 240 ASP B C 1
ATOM 4872 O O . ASP B 1 240 ? -11.727 -19.453 -22.375 1 62.44 240 ASP B O 1
ATOM 4876 N N . VAL B 1 241 ? -13.953 -19.609 -21.938 1 70 241 VAL B N 1
ATOM 4877 C CA . VAL B 1 241 ? -14.078 -21.047 -22.125 1 70 241 VAL B CA 1
ATOM 4878 C C . VAL B 1 241 ? -13.695 -21.422 -23.547 1 70 241 VAL B C 1
ATOM 4880 O O . VAL B 1 241 ? -13.32 -22.562 -23.828 1 70 241 VAL B O 1
ATOM 4883 N N . SER B 1 242 ? -13.773 -20.438 -24.422 1 70 242 SER B N 1
ATOM 4884 C CA . SER B 1 242 ? -13.422 -20.703 -25.812 1 70 242 SER B CA 1
ATOM 4885 C C . SER B 1 242 ? -11.984 -21.203 -25.938 1 70 242 SER B C 1
ATOM 4887 O O . SER B 1 242 ? -11.688 -22.062 -26.766 1 70 242 SER B O 1
ATOM 4889 N N . HIS B 1 243 ? -11.148 -20.719 -25.031 1 72.69 243 HIS B N 1
ATOM 4890 C CA . HIS B 1 243 ? -9.758 -21.156 -25.062 1 72.69 243 HIS B CA 1
ATOM 4891 C C . HIS B 1 243 ? -9.633 -22.625 -24.656 1 72.69 243 HIS B C 1
ATOM 4893 O O . HIS B 1 243 ? -8.734 -23.328 -25.125 1 72.69 243 HIS B O 1
ATOM 4899 N N . THR B 1 244 ? -10.508 -23.062 -23.797 1 73.19 244 THR B N 1
ATOM 4900 C CA . THR B 1 244 ? -10.531 -24.453 -23.375 1 73.19 244 THR B CA 1
ATOM 4901 C C . THR B 1 244 ? -11.023 -25.359 -24.5 1 73.19 244 THR B C 1
ATOM 4903 O O . THR B 1 244 ? -10.438 -26.406 -24.766 1 73.19 244 THR B O 1
ATOM 4906 N N . VAL B 1 245 ? -12 -24.891 -25.141 1 71.19 245 VAL B N 1
ATOM 4907 C CA . VAL B 1 245 ? -12.648 -25.672 -26.188 1 71.19 245 VAL B CA 1
ATOM 4908 C C . VAL B 1 245 ? -11.711 -25.812 -27.375 1 71.19 245 VAL B C 1
ATOM 4910 O O . VAL B 1 245 ? -11.594 -26.906 -27.953 1 71.19 245 VAL B O 1
ATOM 4913 N N . THR B 1 246 ? -10.969 -24.75 -27.625 1 75.25 246 THR B N 1
ATOM 4914 C CA . THR B 1 246 ? -10.156 -24.766 -28.844 1 75.25 246 THR B CA 1
ATOM 4915 C C . THR B 1 246 ? -8.703 -25.125 -28.516 1 75.25 246 THR B C 1
ATOM 4917 O O . THR B 1 246 ? -7.938 -25.5 -29.406 1 75.25 246 THR B O 1
ATOM 4920 N N . GLY B 1 247 ? -8.352 -25.047 -27.297 1 75.75 247 GLY B N 1
ATOM 4921 C CA . GLY B 1 247 ? -6.945 -25.125 -26.922 1 75.75 247 GLY B CA 1
ATOM 4922 C C . GLY B 1 247 ? -6.508 -26.547 -26.594 1 75.75 247 GLY B C 1
ATOM 4923 O O . GLY B 1 247 ? -5.32 -26.781 -26.375 1 75.75 247 GLY B O 1
ATOM 4924 N N . TYR B 1 248 ? -7.344 -27.375 -26.516 1 79.5 248 TYR B N 1
ATOM 4925 C CA . TYR B 1 248 ? -7.051 -28.781 -26.25 1 79.5 248 TYR B CA 1
ATOM 4926 C C . TYR B 1 248 ? -7.461 -29.656 -27.422 1 79.5 248 TYR B C 1
ATOM 4928 O O . TYR B 1 248 ? -8.477 -29.391 -28.078 1 79.5 248 TYR B O 1
ATOM 4936 N N . PRO B 1 249 ? -6.543 -30.625 -27.812 1 79.44 249 PRO B N 1
ATOM 4937 C CA . PRO B 1 249 ? -6.902 -31.516 -28.922 1 79.44 249 PRO B CA 1
ATOM 4938 C C . PRO B 1 249 ? -7.98 -32.531 -28.547 1 79.44 249 PRO B C 1
ATOM 4940 O O . PRO B 1 249 ? -7.719 -33.719 -28.547 1 79.44 249 PRO B O 1
ATOM 4943 N N . TRP B 1 250 ? -9.117 -32.062 -28.375 1 75.75 250 TRP B N 1
ATOM 4944 C CA . TRP B 1 250 ? -10.242 -32.875 -27.938 1 75.75 250 TRP B CA 1
ATOM 4945 C C . TRP B 1 250 ? -10.539 -33.969 -28.938 1 75.75 250 TRP B C 1
ATOM 4947 O O . TRP B 1 250 ? -10.984 -35.062 -28.547 1 75.75 250 TRP B O 1
ATOM 4957 N N . ALA B 1 251 ? -10.281 -33.688 -30.25 1 72.38 251 ALA B N 1
ATOM 4958 C CA . ALA B 1 251 ? -10.555 -34.656 -31.312 1 72.38 251 ALA B CA 1
ATOM 4959 C C . ALA B 1 251 ? -9.719 -35.938 -31.125 1 72.38 251 ALA B C 1
ATOM 4961 O O . ALA B 1 251 ? -10.109 -37 -31.578 1 72.38 251 ALA B O 1
ATOM 4962 N N . ASP B 1 252 ? -8.656 -35.719 -30.516 1 71.88 252 ASP B N 1
ATOM 4963 C CA . ASP B 1 252 ? -7.754 -36.875 -30.328 1 71.88 252 ASP B CA 1
ATOM 4964 C C . ASP B 1 252 ? -8.25 -37.781 -29.219 1 71.88 252 ASP B C 1
ATOM 4966 O O . ASP B 1 252 ? -7.75 -38.906 -29.062 1 71.88 252 ASP B O 1
ATOM 4970 N N . ILE B 1 253 ? -9.258 -37.188 -28.453 1 68.88 253 ILE B N 1
ATOM 4971 C CA . ILE B 1 253 ? -9.773 -38 -27.344 1 68.88 253 ILE B CA 1
ATOM 4972 C C . ILE B 1 253 ? -10.945 -38.844 -27.844 1 68.88 253 ILE B C 1
ATOM 4974 O O . ILE B 1 253 ? -11.781 -38.375 -28.609 1 68.88 253 ILE B O 1
ATOM 4978 N N . GLY B 1 254 ? -10.758 -39.906 -28.547 1 56.84 254 GLY B N 1
ATOM 4979 C CA . GLY B 1 254 ? -11.836 -40.75 -29.047 1 56.84 254 GLY B CA 1
ATOM 4980 C C . GLY B 1 254 ? -13.18 -40.438 -28.422 1 56.84 254 GLY B C 1
ATOM 4981 O O . GLY B 1 254 ? -13.344 -39.375 -27.781 1 56.84 254 GLY B O 1
ATOM 4982 N N . GLU B 1 255 ? -14.32 -41.094 -28.734 1 50.56 255 GLU B N 1
ATOM 4983 C CA . GLU B 1 255 ? -15.703 -40.938 -28.312 1 50.56 255 GLU B CA 1
ATOM 4984 C C . GLU B 1 255 ? -15.797 -40.812 -26.781 1 50.56 255 GLU B C 1
ATOM 4986 O O . GLU B 1 255 ? -15.711 -41.781 -26.062 1 50.56 255 GLU B O 1
ATOM 4991 N N . GLY B 1 256 ? -14.93 -40.062 -26.156 1 47.75 256 GLY B N 1
ATOM 4992 C CA . GLY B 1 256 ? -15.031 -40.031 -24.703 1 47.75 256 GLY B CA 1
ATOM 4993 C C . GLY B 1 256 ? -15.914 -38.906 -24.203 1 47.75 256 GLY B C 1
ATOM 4994 O O . GLY B 1 256 ? -16.328 -38.062 -24.969 1 47.75 256 GLY B O 1
ATOM 4995 N N . THR B 1 257 ? -16.719 -39.125 -23.234 1 40.91 257 THR B N 1
ATOM 4996 C CA . THR B 1 257 ? -17.672 -38.219 -22.562 1 40.91 257 THR B CA 1
ATOM 4997 C C . THR B 1 257 ? -16.922 -37.094 -21.859 1 40.91 257 THR B C 1
ATOM 4999 O O . THR B 1 257 ? -16.016 -37.344 -21.062 1 40.91 257 THR B O 1
ATOM 5002 N N . VAL B 1 258 ? -16.984 -35.938 -22.438 1 43.16 258 VAL B N 1
ATOM 5003 C CA . VAL B 1 258 ? -16.469 -34.781 -21.75 1 43.16 258 VAL B CA 1
ATOM 5004 C C . VAL B 1 258 ? -17.328 -34.469 -20.516 1 43.16 258 VAL B C 1
ATOM 5006 O O . VAL B 1 258 ? -18.531 -34.188 -20.656 1 43.16 258 VAL B O 1
ATOM 5009 N N . VAL B 1 259 ? -17.406 -35.125 -19.469 1 36.94 259 VAL B N 1
ATOM 5010 C CA . VAL B 1 259 ? -18.219 -34.75 -18.328 1 36.94 259 VAL B CA 1
ATOM 5011 C C . VAL B 1 259 ? -17.641 -33.469 -17.703 1 36.94 259 VAL B C 1
ATOM 5013 O O . VAL B 1 259 ? -16.453 -33.156 -17.875 1 36.94 259 VAL B O 1
ATOM 5016 N N . ASP B 1 260 ? -18.266 -32.531 -17.141 1 42.56 260 ASP B N 1
ATOM 5017 C CA . ASP B 1 260 ? -17.547 -31.484 -16.391 1 42.56 260 ASP B CA 1
ATOM 5018 C C . ASP B 1 260 ? -16.25 -32.031 -15.828 1 42.56 260 ASP B C 1
ATOM 5020 O O . ASP B 1 260 ? -15.406 -31.25 -15.359 1 42.56 260 ASP B O 1
ATOM 5024 N N . THR B 1 261 ? -16.031 -33.5 -15.555 1 39.78 261 THR B N 1
ATOM 5025 C CA . THR B 1 261 ? -15.414 -34.781 -15.18 1 39.78 261 THR B CA 1
ATOM 5026 C C . THR B 1 261 ? -15.039 -35.594 -16.422 1 39.78 261 THR B C 1
ATOM 5028 O O . THR B 1 261 ? -15.461 -35.25 -17.531 1 39.78 261 THR B O 1
ATOM 5031 N N . VAL B 1 262 ? -15.141 -37.219 -16.266 1 43.62 262 VAL B N 1
ATOM 5032 C CA . VAL B 1 262 ? -14.438 -38.344 -16.875 1 43.62 262 VAL B CA 1
ATOM 5033 C C . VAL B 1 262 ? -14.867 -38.469 -18.328 1 43.62 262 VAL B C 1
ATOM 5035 O O . VAL B 1 262 ? -16.062 -38.625 -18.625 1 43.62 262 VAL B O 1
ATOM 5038 N N . VAL B 1 263 ? -14.508 -37.812 -19.156 1 46.72 263 VAL B N 1
ATOM 5039 C CA . VAL B 1 263 ? -14.766 -38.281 -20.516 1 46.72 263 VAL B CA 1
ATOM 5040 C C . VAL B 1 263 ? -13.773 -39.375 -20.891 1 46.72 263 VAL B C 1
ATOM 5042 O O . VAL B 1 263 ? -12.578 -39.125 -21.016 1 46.72 263 VAL B O 1
ATOM 5045 N N . ALA B 1 264 ? -14.234 -40.594 -21.047 1 56.94 264 ALA B N 1
ATOM 5046 C CA . ALA B 1 264 ? -13.469 -41.781 -21.422 1 56.94 264 ALA B CA 1
ATOM 5047 C C . ALA B 1 264 ? -12.297 -42.031 -20.484 1 56.94 264 ALA B C 1
ATOM 5049 O O . ALA B 1 264 ? -12.492 -42.188 -19.266 1 56.94 264 ALA B O 1
ATOM 5050 N N . ASP B 1 265 ? -11.219 -41.938 -21.062 1 77.75 265 ASP B N 1
ATOM 5051 C CA . ASP B 1 265 ? -10 -42.219 -20.312 1 77.75 265 ASP B CA 1
ATOM 5052 C C . ASP B 1 265 ? -9.242 -40.938 -20 1 77.75 265 ASP B C 1
ATOM 5054 O O . ASP B 1 265 ? -8.023 -40.938 -19.812 1 77.75 265 ASP B O 1
ATOM 5058 N N . VAL B 1 266 ? -10.258 -39.688 -20.125 1 85.31 266 VAL B N 1
ATOM 5059 C CA . VAL B 1 266 ? -9.641 -38.438 -19.766 1 85.31 266 VAL B CA 1
ATOM 5060 C C . VAL B 1 266 ? -10.43 -37.75 -18.656 1 85.31 266 VAL B C 1
ATOM 5062 O O . VAL B 1 266 ? -11.641 -37.562 -18.766 1 85.31 266 VAL B O 1
ATOM 5065 N N . TYR B 1 267 ? -9.898 -37.469 -17.641 1 88.75 267 TYR B N 1
ATOM 5066 C CA . TYR B 1 267 ? -10.453 -36.719 -16.5 1 88.75 267 TYR B CA 1
ATOM 5067 C C . TYR B 1 267 ? -10.008 -35.281 -16.531 1 88.75 267 TYR B C 1
ATOM 5069 O O . TYR B 1 267 ? -8.828 -34.969 -16.328 1 88.75 267 TYR B O 1
ATOM 5077 N N . PHE B 1 268 ? -11.023 -34.375 -16.781 1 88.75 268 PHE B N 1
ATOM 5078 C CA . PHE B 1 268 ? -10.734 -32.969 -17.031 1 88.75 268 PHE B CA 1
ATOM 5079 C C . PHE B 1 268 ? -11.141 -32.125 -15.852 1 88.75 268 PHE B C 1
ATOM 5081 O O . PHE B 1 268 ? -12.273 -32.188 -15.375 1 88.75 268 PHE B O 1
ATOM 5088 N N . PHE B 1 269 ? -10.18 -31.406 -15.297 1 87.62 269 PHE B N 1
ATOM 5089 C CA . PHE B 1 269 ? -10.43 -30.453 -14.219 1 87.62 269 PHE B CA 1
ATOM 5090 C C . PHE B 1 269 ? -10.086 -29.031 -14.656 1 87.62 269 PHE B C 1
ATOM 5092 O O . PHE B 1 269 ? -8.914 -28.719 -14.906 1 87.62 269 PHE B O 1
ATOM 5099 N N . ARG B 1 270 ? -11.094 -28.172 -14.773 1 84.25 270 ARG B N 1
ATOM 5100 C CA . ARG B 1 270 ? -10.859 -26.781 -15.141 1 84.25 270 ARG B CA 1
ATOM 5101 C C . ARG B 1 270 ? -11.055 -25.859 -13.938 1 84.25 270 ARG B C 1
ATOM 5103 O O . ARG B 1 270 ? -12.156 -25.781 -13.383 1 84.25 270 ARG B O 1
ATOM 5110 N N . TRP B 1 271 ? -10.008 -25.156 -13.555 1 79.81 271 TRP B N 1
ATOM 5111 C CA . TRP B 1 271 ? -10.062 -24.141 -12.508 1 79.81 271 TRP B CA 1
ATOM 5112 C C . TRP B 1 271 ? -10.562 -24.734 -11.203 1 79.81 271 TRP B C 1
ATOM 5114 O O . TRP B 1 271 ? -11.453 -24.172 -10.555 1 79.81 271 TRP B O 1
ATOM 5124 N N . VAL B 1 272 ? -10.047 -25.984 -10.906 1 79.44 272 VAL B N 1
ATOM 5125 C CA . VAL B 1 272 ? -10.469 -26.703 -9.711 1 79.44 272 VAL B CA 1
ATOM 5126 C C . VAL B 1 272 ? -9.359 -26.672 -8.672 1 79.44 272 VAL B C 1
ATOM 5128 O O . VAL B 1 272 ? -9.578 -26.297 -7.523 1 79.44 272 VAL B O 1
ATOM 5131 N N . PHE B 1 273 ? -8.188 -26.922 -9.086 1 86.69 273 PHE B N 1
ATOM 5132 C CA . PHE B 1 273 ? -7.121 -27.203 -8.133 1 86.69 273 PHE B CA 1
ATOM 5133 C C . PHE B 1 273 ? -6.562 -25.906 -7.559 1 86.69 273 PHE B C 1
ATOM 5135 O O . PHE B 1 273 ? -5.953 -25.906 -6.488 1 86.69 273 PHE B O 1
ATOM 5142 N N . HIS B 1 274 ? -6.73 -24.75 -8.281 1 81 274 HIS B N 1
ATOM 5143 C CA . HIS B 1 274 ? -6.277 -23.469 -7.758 1 81 274 HIS B CA 1
ATOM 5144 C C . HIS B 1 274 ? -7.016 -23.109 -6.473 1 81 274 HIS B C 1
ATOM 5146 O O . HIS B 1 274 ? -6.539 -22.281 -5.688 1 81 274 HIS B O 1
ATOM 5152 N N . GLY B 1 275 ? -8.094 -23.812 -6.207 1 80.81 275 GLY B N 1
ATOM 5153 C CA . GLY B 1 275 ? -8.922 -23.531 -5.043 1 80.81 275 GLY B CA 1
ATOM 5154 C C . GLY B 1 275 ? -8.648 -24.469 -3.883 1 80.81 275 GLY B C 1
ATOM 5155 O O . GLY B 1 275 ? -9.305 -24.375 -2.84 1 80.81 275 GLY B O 1
ATOM 5156 N N . PHE B 1 276 ? -7.668 -25.375 -4.09 1 84.94 276 PHE B N 1
ATOM 5157 C CA . PHE B 1 276 ? -7.379 -26.359 -3.043 1 84.94 276 PHE B CA 1
ATOM 5158 C C . PHE B 1 276 ? -5.949 -26.203 -2.539 1 84.94 276 PHE B C 1
ATOM 5160 O O . PHE B 1 276 ? -5.035 -25.938 -3.32 1 84.94 276 PHE B O 1
ATOM 5167 N N . ALA B 1 277 ? -5.875 -26.391 -1.259 1 87.12 277 ALA B N 1
ATOM 5168 C CA . ALA B 1 277 ? -4.543 -26.609 -0.707 1 87.12 277 ALA B CA 1
ATOM 5169 C C . ALA B 1 277 ? -3.945 -27.922 -1.223 1 87.12 277 ALA B C 1
ATOM 5171 O O . ALA B 1 277 ? -4.656 -28.75 -1.787 1 87.12 277 ALA B O 1
ATOM 5172 N N . GLU B 1 278 ? -2.709 -28.078 -1.032 1 85.81 278 GLU B N 1
ATOM 5173 C CA . GLU B 1 278 ? -2 -29.234 -1.577 1 85.81 278 GLU B CA 1
ATOM 5174 C C . GLU B 1 278 ? -2.607 -30.547 -1.078 1 85.81 278 GLU B C 1
ATOM 5176 O O . GLU B 1 278 ? -2.797 -31.484 -1.854 1 85.81 278 GLU B O 1
ATOM 5181 N N . LYS B 1 279 ? -2.881 -30.594 0.155 1 88.44 279 LYS B N 1
ATOM 5182 C CA . LYS B 1 279 ? -3.383 -31.844 0.721 1 88.44 279 LYS B CA 1
ATOM 5183 C C . LYS B 1 279 ? -4.715 -32.25 0.09 1 88.44 279 LYS B C 1
ATOM 5185 O O . LYS B 1 279 ? -4.949 -33.406 -0.193 1 88.44 279 LYS B O 1
ATOM 5190 N N . TYR B 1 280 ? -5.551 -31.234 -0.137 1 90.62 280 TYR B N 1
ATOM 5191 C CA . TYR B 1 280 ? -6.855 -31.531 -0.718 1 90.62 280 TYR B CA 1
ATOM 5192 C C . TYR B 1 280 ? -6.734 -31.812 -2.213 1 90.62 280 TYR B C 1
ATOM 5194 O O . TYR B 1 280 ? -7.48 -32.625 -2.768 1 90.62 280 TYR B O 1
ATOM 5202 N N . ALA B 1 281 ? -5.82 -31.094 -2.871 1 91.81 281 ALA B N 1
ATOM 5203 C CA . ALA B 1 281 ? -5.547 -31.391 -4.273 1 91.81 281 ALA B CA 1
ATOM 5204 C C . ALA B 1 281 ? -5.086 -32.844 -4.445 1 91.81 281 ALA B C 1
ATOM 5206 O O . ALA B 1 281 ? -5.527 -33.531 -5.363 1 91.81 281 ALA B O 1
ATOM 5207 N N . ILE B 1 282 ? -4.246 -33.281 -3.594 1 93.81 282 ILE B N 1
ATOM 5208 C CA . ILE B 1 282 ? -3.754 -34.656 -3.609 1 93.81 282 ILE B CA 1
ATOM 5209 C C . ILE B 1 282 ? -4.914 -35.625 -3.383 1 93.81 282 ILE B C 1
ATOM 5211 O O . ILE B 1 282 ? -5.027 -36.625 -4.07 1 93.81 282 ILE B O 1
ATOM 5215 N N . GLN B 1 283 ? -5.754 -35.25 -2.49 1 94 283 GLN B N 1
ATOM 5216 C CA . GLN B 1 283 ? -6.91 -36.094 -2.186 1 94 283 GLN B CA 1
ATOM 5217 C C . GLN B 1 283 ? -7.816 -36.219 -3.404 1 94 283 GLN B C 1
ATOM 5219 O O . GLN B 1 283 ? -8.336 -37.312 -3.664 1 94 283 GLN B O 1
ATOM 5224 N N . VAL B 1 284 ? -8.008 -35.125 -4.086 1 92.75 284 VAL B N 1
ATOM 5225 C CA . VAL B 1 284 ? -8.844 -35.156 -5.281 1 92.75 284 VAL B CA 1
ATOM 5226 C C . VAL B 1 284 ? -8.227 -36.094 -6.316 1 92.75 284 VAL B C 1
ATOM 5228 O O . VAL B 1 284 ? -8.93 -36.938 -6.902 1 92.75 284 VAL B O 1
ATOM 5231 N N . LEU B 1 285 ? -6.934 -35.969 -6.539 1 94.31 285 LEU B N 1
ATOM 5232 C CA . LEU B 1 285 ? -6.25 -36.812 -7.508 1 94.31 285 LEU B CA 1
ATOM 5233 C C . LEU B 1 285 ? -6.297 -38.281 -7.082 1 94.31 285 LEU B C 1
ATOM 5235 O O . LEU B 1 285 ? -6.547 -39.156 -7.902 1 94.31 285 LEU B O 1
ATOM 5239 N N . ARG B 1 286 ? -6.145 -38.5 -5.82 1 95.69 286 ARG B N 1
ATOM 5240 C CA . ARG B 1 286 ? -6.152 -39.875 -5.305 1 95.69 286 ARG B CA 1
ATOM 5241 C C . ARG B 1 286 ? -7.539 -40.5 -5.422 1 95.69 286 ARG B C 1
ATOM 5243 O O . ARG B 1 286 ? -7.672 -41.719 -5.617 1 95.69 286 ARG B O 1
ATOM 5250 N N . ALA B 1 287 ? -8.508 -39.688 -5.27 1 93.69 287 ALA B N 1
ATOM 5251 C CA . ALA B 1 287 ? -9.891 -40.156 -5.359 1 93.69 287 ALA B CA 1
ATOM 5252 C C . ALA B 1 287 ? -10.18 -40.75 -6.742 1 93.69 287 ALA B C 1
ATOM 5254 O O . ALA B 1 287 ? -11.117 -41.531 -6.914 1 93.69 287 ALA B O 1
ATOM 5255 N N . LEU B 1 288 ? -9.375 -40.375 -7.723 1 92.19 288 LEU B N 1
ATOM 5256 C CA . LEU B 1 288 ? -9.57 -40.875 -9.086 1 92.19 288 LEU B CA 1
ATOM 5257 C C . LEU B 1 288 ? -8.992 -42.25 -9.25 1 92.19 288 LEU B C 1
ATOM 5259 O O . LEU B 1 288 ? -9.359 -43 -10.18 1 92.19 288 LEU B O 1
ATOM 5263 N N . ILE B 1 289 ? -8.125 -42.656 -8.422 1 93.25 289 ILE B N 1
ATOM 5264 C CA . ILE B 1 289 ? -7.254 -43.812 -8.633 1 93.25 289 ILE B CA 1
ATOM 5265 C C . ILE B 1 289 ? -8.102 -45.062 -8.797 1 93.25 289 ILE B C 1
ATOM 5267 O O . ILE B 1 289 ? -7.863 -45.844 -9.711 1 93.25 289 ILE B O 1
ATOM 5271 N N . PRO B 1 290 ? -9.164 -45.219 -8.016 1 92.06 290 PRO B N 1
ATOM 5272 C CA . PRO B 1 290 ? -9.93 -46.469 -8.117 1 92.06 290 PRO B CA 1
ATOM 5273 C C . PRO B 1 290 ? -10.602 -46.625 -9.484 1 92.06 290 PRO B C 1
ATOM 5275 O O . PRO B 1 290 ? -10.945 -47.75 -9.875 1 92.06 290 PRO B O 1
ATOM 5278 N N . VAL B 1 291 ? -10.734 -45.594 -10.242 1 89.25 291 VAL B N 1
ATOM 5279 C CA . VAL B 1 291 ? -11.523 -45.688 -11.477 1 89.25 291 VAL B CA 1
ATOM 5280 C C . VAL B 1 291 ? -10.609 -45.469 -12.68 1 89.25 291 VAL B C 1
ATOM 5282 O O . VAL B 1 291 ? -11.055 -45.562 -13.828 1 89.25 291 VAL B O 1
ATOM 5285 N N . LEU B 1 292 ? -9.352 -45.188 -12.5 1 90.38 292 LEU B N 1
ATOM 5286 C CA . LEU B 1 292 ? -8.43 -44.906 -13.594 1 90.38 292 LEU B CA 1
ATOM 5287 C C . LEU B 1 292 ? -7.977 -46.188 -14.273 1 90.38 292 LEU B C 1
ATOM 5289 O O . LEU B 1 292 ? -7.492 -47.094 -13.617 1 90.38 292 LEU B O 1
ATOM 5293 N N . LYS B 1 293 ? -8.148 -46.219 -15.539 1 89.88 293 LYS B N 1
ATOM 5294 C CA . LYS B 1 293 ? -7.57 -47.281 -16.359 1 89.88 293 LYS B CA 1
ATOM 5295 C C . LYS B 1 293 ? -6.164 -46.906 -16.812 1 89.88 293 LYS B C 1
ATOM 5297 O O . LYS B 1 293 ? -5.797 -45.719 -16.844 1 89.88 293 LYS B O 1
ATOM 5302 N N . LYS B 1 294 ? -5.461 -48 -17.125 1 92.25 294 LYS B N 1
ATOM 5303 C CA . LYS B 1 294 ? -4.137 -47.75 -17.672 1 92.25 294 LYS B CA 1
ATOM 5304 C C . LYS B 1 294 ? -4.215 -46.812 -18.891 1 92.25 294 LYS B C 1
ATOM 5306 O O . LYS B 1 294 ? -5.031 -47.031 -19.781 1 92.25 294 LYS B O 1
ATOM 5311 N N . GLY B 1 295 ? -3.461 -45.781 -18.797 1 90.31 295 GLY B N 1
ATOM 5312 C CA . GLY B 1 295 ? -3.422 -44.844 -19.922 1 90.31 295 GLY B CA 1
ATOM 5313 C C . GLY B 1 295 ? -4.398 -43.688 -19.797 1 90.31 295 GLY B C 1
ATOM 5314 O O . GLY B 1 295 ? -4.355 -42.75 -20.578 1 90.31 295 GLY B O 1
ATOM 5315 N N . ALA B 1 296 ? -5.254 -43.812 -18.797 1 90.12 296 ALA B N 1
ATOM 5316 C CA . ALA B 1 296 ? -6.172 -42.688 -18.562 1 90.12 296 ALA B CA 1
ATOM 5317 C C . ALA B 1 296 ? -5.41 -41.406 -18.328 1 90.12 296 ALA B C 1
ATOM 5319 O O . ALA B 1 296 ? -4.328 -41.406 -17.734 1 90.12 296 ALA B O 1
ATOM 5320 N N . LYS B 1 297 ? -5.945 -40.25 -18.828 1 92.12 297 LYS B N 1
ATOM 5321 C CA . LYS B 1 297 ? -5.301 -38.969 -18.688 1 92.12 297 LYS B CA 1
ATOM 5322 C C . LYS B 1 297 ? -6.062 -38.062 -17.703 1 92.12 297 LYS B C 1
ATOM 5324 O O . LYS B 1 297 ? -7.293 -38.094 -17.672 1 92.12 297 LYS B O 1
ATOM 5329 N N . VAL B 1 298 ? -5.316 -37.5 -16.906 1 92.94 298 VAL B N 1
ATOM 5330 C CA . VAL B 1 298 ? -5.832 -36.406 -16.094 1 92.94 298 VAL B CA 1
ATOM 5331 C C . VAL B 1 298 ? -5.387 -35.062 -16.703 1 92.94 298 VAL B C 1
ATOM 5333 O O . VAL B 1 298 ? -4.188 -34.812 -16.859 1 92.94 298 VAL B O 1
ATOM 5336 N N . VAL B 1 299 ? -6.352 -34.25 -17.109 1 92 299 VAL B N 1
ATOM 5337 C CA . VAL B 1 299 ? -6.078 -32.938 -17.719 1 92 299 VAL B CA 1
ATOM 5338 C C . VAL B 1 299 ? -6.535 -31.812 -16.797 1 92 299 VAL B C 1
ATOM 5340 O O . VAL B 1 299 ? -7.73 -31.672 -16.531 1 92 299 VAL B O 1
ATOM 5343 N N . ILE B 1 300 ? -5.57 -31.094 -16.391 1 91.88 300 ILE B N 1
ATOM 5344 C CA . ILE B 1 300 ? -5.848 -29.953 -15.531 1 91.88 300 ILE B CA 1
ATOM 5345 C C . ILE B 1 300 ? -5.723 -28.656 -16.344 1 91.88 300 ILE B C 1
ATOM 5347 O O . ILE B 1 300 ? -4.707 -28.422 -17 1 91.88 300 ILE B O 1
ATOM 5351 N N . ASN B 1 301 ? -6.801 -27.922 -16.391 1 88.75 301 ASN B N 1
ATOM 5352 C CA . ASN B 1 301 ? -6.844 -26.594 -17.016 1 88.75 301 ASN B CA 1
ATOM 5353 C C . ASN B 1 301 ? -6.871 -25.484 -15.977 1 88.75 301 ASN B C 1
ATOM 5355 O O . ASN B 1 301 ? -7.945 -25.031 -15.578 1 88.75 301 ASN B O 1
ATOM 5359 N N . ASP B 1 302 ? -5.691 -25.141 -15.477 1 87.38 302 ASP B N 1
ATOM 5360 C CA . ASP B 1 302 ? -5.488 -24.172 -14.398 1 87.38 302 ASP B CA 1
ATOM 5361 C C . ASP B 1 302 ? -4.324 -23.234 -14.711 1 87.38 302 ASP B C 1
ATOM 5363 O O . ASP B 1 302 ? -3.74 -23.297 -15.797 1 87.38 302 ASP B O 1
ATOM 5367 N N . GLY B 1 303 ? -4.156 -22.359 -13.828 1 84.94 303 GLY B N 1
ATOM 5368 C CA . GLY B 1 303 ? -3.059 -21.422 -14.008 1 84.94 303 GLY B CA 1
ATOM 5369 C C . GLY B 1 303 ? -1.699 -22.047 -13.742 1 84.94 303 GLY B C 1
ATOM 5370 O O . GLY B 1 303 ? -1.588 -23 -12.977 1 84.94 303 GLY B O 1
ATOM 5371 N N . VAL B 1 304 ? -0.698 -21.609 -14.477 1 89.88 304 VAL B N 1
ATOM 5372 C CA . VAL B 1 304 ? 0.696 -21.938 -14.195 1 89.88 304 VAL B CA 1
ATOM 5373 C C . VAL B 1 304 ? 1.493 -20.656 -13.961 1 89.88 304 VAL B C 1
ATOM 5375 O O . VAL B 1 304 ? 1.519 -19.766 -14.812 1 89.88 304 VAL B O 1
ATOM 5378 N N . ILE B 1 305 ? 2.031 -20.578 -12.797 1 91.19 305 ILE B N 1
ATOM 5379 C CA . ILE B 1 305 ? 2.869 -19.422 -12.516 1 91.19 305 ILE B CA 1
ATOM 5380 C C . ILE B 1 305 ? 4.133 -19.469 -13.367 1 91.19 305 ILE B C 1
ATOM 5382 O O . ILE B 1 305 ? 4.871 -20.453 -13.336 1 91.19 305 ILE B O 1
ATOM 5386 N N . PRO B 1 306 ? 4.336 -18.484 -14.141 1 89.75 306 PRO B N 1
ATOM 5387 C CA . PRO B 1 306 ? 5.551 -18.484 -14.953 1 89.75 306 PRO B CA 1
ATOM 5388 C C . PRO B 1 306 ? 6.82 -18.359 -14.117 1 89.75 306 PRO B C 1
ATOM 5390 O O . PRO B 1 306 ? 6.777 -17.859 -12.992 1 89.75 306 PRO B O 1
ATOM 5393 N N . ASP B 1 307 ? 7.887 -18.844 -14.719 1 88.81 307 ASP B N 1
ATOM 5394 C CA . ASP B 1 307 ? 9.18 -18.641 -14.078 1 88.81 307 ASP B CA 1
ATOM 5395 C C . ASP B 1 307 ? 9.531 -17.156 -14.023 1 88.81 307 ASP B C 1
ATOM 5397 O O . ASP B 1 307 ? 9.133 -16.375 -14.898 1 88.81 307 ASP B O 1
ATOM 5401 N N . PRO B 1 308 ? 10.227 -16.797 -12.938 1 88.25 308 PRO B N 1
ATOM 5402 C CA . PRO B 1 308 ? 10.648 -15.406 -12.867 1 88.25 308 PRO B CA 1
ATOM 5403 C C . PRO B 1 308 ? 11.414 -14.961 -14.117 1 88.25 308 PRO B C 1
ATOM 5405 O O . PRO B 1 308 ? 12.234 -15.719 -14.641 1 88.25 308 PRO B O 1
ATOM 5408 N N . GLY B 1 309 ? 11.07 -13.82 -14.648 1 87.94 309 GLY B N 1
ATOM 5409 C CA . GLY B 1 309 ? 11.812 -13.234 -15.758 1 87.94 309 GLY B CA 1
ATOM 5410 C C . GLY B 1 309 ? 11.32 -13.703 -17.109 1 87.94 309 GLY B C 1
ATOM 5411 O O . GLY B 1 309 ? 11.836 -13.273 -18.141 1 87.94 309 GLY B O 1
ATOM 5412 N N . THR B 1 310 ? 10.273 -14.547 -17.172 1 89.81 310 THR B N 1
ATOM 5413 C CA . THR B 1 310 ? 9.852 -15.133 -18.438 1 89.81 310 THR B CA 1
ATOM 5414 C C . THR B 1 310 ? 8.641 -14.406 -19 1 89.81 310 THR B C 1
ATOM 5416 O O . THR B 1 310 ? 8.234 -14.641 -20.141 1 89.81 310 THR B O 1
ATOM 5419 N N . VAL B 1 311 ? 8.031 -13.586 -18.25 1 89 311 VAL B N 1
ATOM 5420 C CA . VAL B 1 311 ? 6.906 -12.758 -18.672 1 89 311 VAL B CA 1
ATOM 5421 C C . VAL B 1 311 ? 7.113 -11.32 -18.203 1 89 311 VAL B C 1
ATOM 5423 O O . VAL B 1 311 ? 7.953 -11.062 -17.344 1 89 311 VAL B O 1
ATOM 5426 N N . PRO B 1 312 ? 6.391 -10.398 -18.797 1 90.56 312 PRO B N 1
ATOM 5427 C CA . PRO B 1 312 ? 6.496 -9.016 -18.328 1 90.56 312 PRO B CA 1
ATOM 5428 C C . PRO B 1 312 ? 6.219 -8.883 -16.828 1 90.56 312 PRO B C 1
ATOM 5430 O O . PRO B 1 312 ? 5.402 -9.633 -16.281 1 90.56 312 PRO B O 1
ATOM 5433 N N . TRP B 1 313 ? 6.852 -7.973 -16.203 1 94.12 313 TRP B N 1
ATOM 5434 C CA . TRP B 1 313 ? 6.832 -7.809 -14.75 1 94.12 313 TRP B CA 1
ATOM 5435 C C . TRP B 1 313 ? 5.402 -7.707 -14.234 1 94.12 313 TRP B C 1
ATOM 5437 O O . TRP B 1 313 ? 5.051 -8.336 -13.234 1 94.12 313 TRP B O 1
ATOM 5447 N N . MET B 1 314 ? 4.59 -6.961 -14.898 1 91.5 314 MET B N 1
ATOM 5448 C CA . MET B 1 314 ? 3.23 -6.734 -14.414 1 91.5 314 MET B CA 1
ATOM 5449 C C . MET B 1 314 ? 2.428 -8.031 -14.43 1 91.5 314 MET B C 1
ATOM 5451 O O . MET B 1 314 ? 1.612 -8.273 -13.539 1 91.5 314 MET B O 1
ATOM 5455 N N . GLU B 1 315 ? 2.621 -8.828 -15.469 1 86.56 315 GLU B N 1
ATOM 5456 C CA . GLU B 1 315 ? 1.959 -10.133 -15.531 1 86.56 315 GLU B CA 1
ATOM 5457 C C . GLU B 1 315 ? 2.418 -11.031 -14.391 1 86.56 315 GLU B C 1
ATOM 5459 O O . GLU B 1 315 ? 1.597 -11.672 -13.727 1 86.56 315 GLU B O 1
ATOM 5464 N N . TYR B 1 316 ? 3.727 -11.055 -14.188 1 91.75 316 TYR B N 1
ATOM 5465 C CA . TYR B 1 316 ? 4.281 -11.859 -13.109 1 91.75 316 TYR B CA 1
ATOM 5466 C C . TYR B 1 316 ? 3.777 -11.375 -11.758 1 91.75 316 TYR B C 1
ATOM 5468 O O . TYR B 1 316 ? 3.338 -12.18 -10.93 1 91.75 316 TYR B O 1
ATOM 5476 N N . ARG B 1 317 ? 3.801 -10.094 -11.547 1 92.88 317 ARG B N 1
ATOM 5477 C CA . ARG B 1 317 ? 3.346 -9.508 -10.289 1 92.88 317 ARG B CA 1
ATOM 5478 C C . ARG B 1 317 ? 1.875 -9.82 -10.039 1 92.88 317 ARG B C 1
ATOM 5480 O O . ARG B 1 317 ? 1.492 -10.156 -8.914 1 92.88 317 ARG B O 1
ATOM 5487 N N . SER B 1 318 ? 1.058 -9.711 -11.039 1 88.25 318 SER B N 1
ATOM 5488 C CA . SER B 1 318 ? -0.371 -9.984 -10.906 1 88.25 318 SER B CA 1
ATOM 5489 C C . SER B 1 318 ? -0.625 -11.414 -10.453 1 88.25 318 SER B C 1
ATOM 5491 O O . SER B 1 318 ? -1.445 -11.656 -9.57 1 88.25 318 SER B O 1
ATOM 5493 N N . ILE B 1 319 ? 0.068 -12.328 -11.055 1 87.94 319 ILE B N 1
ATOM 5494 C CA . ILE B 1 319 ? -0.106 -13.734 -10.711 1 87.94 319 ILE B CA 1
ATOM 5495 C C . ILE B 1 319 ? 0.368 -13.984 -9.281 1 87.94 319 ILE B C 1
ATOM 5497 O O . ILE B 1 319 ? -0.272 -14.719 -8.523 1 87.94 319 ILE B O 1
ATOM 5501 N N . ARG B 1 320 ? 1.457 -13.352 -8.914 1 92.38 320 ARG B N 1
ATOM 5502 C CA . ARG B 1 320 ? 1.991 -13.516 -7.566 1 92.38 320 ARG B CA 1
ATOM 5503 C C . ARG B 1 320 ? 1.048 -12.922 -6.527 1 92.38 320 ARG B C 1
ATOM 5505 O O . ARG B 1 320 ? 0.903 -13.461 -5.43 1 92.38 320 ARG B O 1
ATOM 5512 N N . CYS B 1 321 ? 0.43 -11.812 -6.867 1 92.62 321 CYS B N 1
ATOM 5513 C CA . CYS B 1 321 ? -0.553 -11.219 -5.969 1 92.62 321 CYS B CA 1
ATOM 5514 C C . CYS B 1 321 ? -1.754 -12.141 -5.789 1 92.62 321 CYS B C 1
ATOM 5516 O O . CYS B 1 321 ? -2.232 -12.328 -4.668 1 92.62 321 CYS B O 1
ATOM 5518 N N . MET B 1 322 ? -2.199 -12.727 -6.859 1 88 322 MET B N 1
ATOM 5519 C CA . MET B 1 322 ? -3.32 -13.656 -6.781 1 88 322 MET B CA 1
ATOM 5520 C C . MET B 1 322 ? -2.959 -14.875 -5.938 1 88 322 MET B C 1
ATOM 5522 O O . MET B 1 322 ? -3.775 -15.344 -5.141 1 88 322 MET B O 1
ATOM 5526 N N . ASP B 1 323 ? -1.756 -15.312 -6.199 1 91.31 323 ASP B N 1
ATOM 5527 C CA . ASP B 1 323 ? -1.254 -16.453 -5.426 1 91.31 323 ASP B CA 1
ATOM 5528 C C . ASP B 1 323 ? -1.233 -16.125 -3.934 1 91.31 323 ASP B C 1
ATOM 5530 O O . ASP B 1 323 ? -1.692 -16.938 -3.115 1 91.31 323 ASP B O 1
ATOM 5534 N N . LEU B 1 324 ? -0.745 -14.977 -3.592 1 94.5 324 LEU B N 1
ATOM 5535 C CA . LEU B 1 324 ? -0.668 -14.562 -2.197 1 94.5 324 LEU B CA 1
ATOM 5536 C C . LEU B 1 324 ? -2.061 -14.344 -1.615 1 94.5 324 LEU B C 1
ATOM 5538 O O . LEU B 1 324 ? -2.307 -14.648 -0.447 1 94.5 324 LEU B O 1
ATOM 5542 N N . LEU B 1 325 ? -2.924 -13.844 -2.428 1 93.31 325 LEU B N 1
ATOM 5543 C CA . LEU B 1 325 ? -4.305 -13.648 -2.006 1 93.31 325 LEU B CA 1
ATOM 5544 C C . LEU B 1 325 ? -4.953 -14.984 -1.645 1 93.31 325 LEU B C 1
ATOM 5546 O O . LEU B 1 325 ? -5.633 -15.094 -0.622 1 93.31 325 LEU B O 1
ATOM 5550 N N . GLY B 1 326 ? -4.754 -15.977 -2.492 1 91 326 GLY B N 1
ATOM 5551 C CA . GLY B 1 326 ? -5.277 -17.297 -2.195 1 91 326 GLY B CA 1
ATOM 5552 C C . GLY B 1 326 ? -4.836 -17.828 -0.84 1 91 326 GLY B C 1
ATOM 5553 O O . GLY B 1 326 ? -5.637 -18.406 -0.107 1 91 326 GLY B O 1
ATOM 5554 N N . MET B 1 327 ? -3.611 -17.578 -0.553 1 92.56 327 MET B N 1
ATOM 5555 C CA . MET B 1 327 ? -3.072 -18 0.736 1 92.56 327 MET B CA 1
ATOM 5556 C C . MET B 1 327 ? -3.746 -17.25 1.881 1 92.56 327 MET B C 1
ATOM 5558 O O . MET B 1 327 ? -4.164 -17.859 2.865 1 92.56 327 MET B O 1
ATOM 5562 N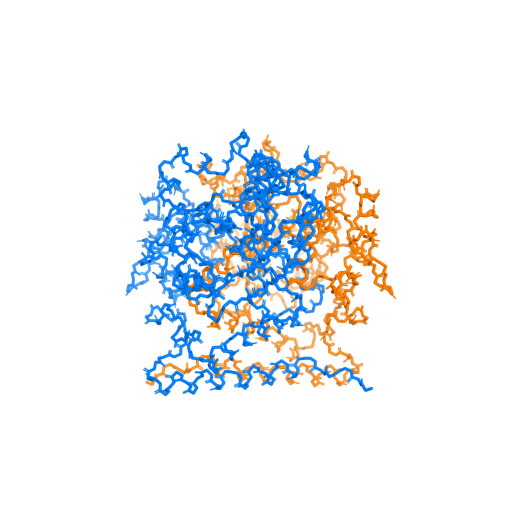 N . ALA B 1 328 ? -3.914 -15.961 1.769 1 94.81 328 ALA B N 1
ATOM 5563 C CA . ALA B 1 328 ? -4.387 -15.094 2.848 1 94.81 328 ALA B CA 1
ATOM 5564 C C . ALA B 1 328 ? -5.863 -15.352 3.143 1 94.81 328 ALA B C 1
ATOM 5566 O O . ALA B 1 328 ? -6.309 -15.203 4.281 1 94.81 328 ALA B O 1
ATOM 5567 N N . VAL B 1 329 ? -6.59 -15.82 2.098 1 93.69 329 VAL B N 1
ATOM 5568 C CA . VAL B 1 329 ? -8.039 -15.812 2.283 1 93.69 329 VAL B CA 1
ATOM 5569 C C . VAL B 1 329 ? -8.562 -17.25 2.328 1 93.69 329 VAL B C 1
ATOM 5571 O O . VAL B 1 329 ? -9.578 -17.516 2.965 1 93.69 329 VAL B O 1
ATOM 5574 N N . ASN B 1 330 ? -7.859 -18.203 1.633 1 91.25 330 ASN B N 1
ATOM 5575 C CA . ASN B 1 330 ? -8.453 -19.516 1.489 1 91.25 330 ASN B CA 1
ATOM 5576 C C . ASN B 1 330 ? -7.406 -20.625 1.634 1 91.25 330 ASN B C 1
ATOM 5578 O O . ASN B 1 330 ? -7.707 -21.797 1.443 1 91.25 330 ASN B O 1
ATOM 5582 N N . ASN B 1 331 ? -6.203 -20.234 1.935 1 91.69 331 ASN B N 1
ATOM 5583 C CA . ASN B 1 331 ? -5.105 -21.188 2.08 1 91.69 331 ASN B CA 1
ATOM 5584 C C . ASN B 1 331 ? -4.91 -22.016 0.812 1 91.69 331 ASN B C 1
ATOM 5586 O O . ASN B 1 331 ? -4.68 -23.219 0.883 1 91.69 331 ASN B O 1
ATOM 5590 N N . THR B 1 332 ? -5.172 -21.391 -0.267 1 88.56 332 THR B N 1
ATOM 5591 C CA . THR B 1 332 ? -4.93 -22.016 -1.564 1 88.56 332 THR B CA 1
ATOM 5592 C C . THR B 1 332 ? -3.717 -21.391 -2.248 1 88.56 332 THR B C 1
ATOM 5594 O O . THR B 1 332 ? -3.029 -20.547 -1.66 1 88.56 332 THR B O 1
ATOM 5597 N N . GLY B 1 333 ? -3.455 -21.875 -3.441 1 83.31 333 GLY B N 1
ATOM 5598 C CA . GLY B 1 333 ? -2.322 -21.297 -4.145 1 83.31 333 GLY B CA 1
ATOM 5599 C C . GLY B 1 333 ? -2.26 -21.703 -5.605 1 83.31 333 GLY B C 1
ATOM 5600 O O . GLY B 1 333 ? -2.785 -22.75 -5.988 1 83.31 333 GLY B O 1
ATOM 5601 N N . GLU B 1 334 ? -1.642 -20.766 -6.309 1 86.44 334 GLU B N 1
ATOM 5602 C CA . GLU B 1 334 ? -1.313 -21.078 -7.699 1 86.44 334 GLU B CA 1
ATOM 5603 C C . GLU B 1 334 ? -0.018 -21.875 -7.793 1 86.44 334 GLU B C 1
ATOM 5605 O O . GLU B 1 334 ? 0.77 -21.906 -6.844 1 86.44 334 GLU B O 1
ATOM 5610 N N . ARG B 1 335 ? 0.084 -22.578 -8.875 1 90.81 335 ARG B N 1
ATOM 5611 C CA . ARG B 1 335 ? 1.193 -23.516 -8.977 1 90.81 335 ARG B CA 1
ATOM 5612 C C . ARG B 1 335 ? 2.035 -23.234 -10.219 1 90.81 335 ARG B C 1
ATOM 5614 O O . ARG B 1 335 ? 1.498 -22.922 -11.281 1 90.81 335 ARG B O 1
ATOM 5621 N N . ALA B 1 336 ? 3.348 -23.297 -9.969 1 90.25 336 ALA B N 1
ATOM 5622 C CA . ALA B 1 336 ? 4.246 -23.375 -11.117 1 90.25 336 ALA B CA 1
ATOM 5623 C C . ALA B 1 336 ? 4.266 -24.781 -11.711 1 90.25 336 ALA B C 1
ATOM 5625 O O . ALA B 1 336 ? 3.66 -25.703 -11.156 1 90.25 336 ALA B O 1
ATOM 5626 N N . LEU B 1 337 ? 4.891 -24.891 -12.883 1 90.81 337 LEU B N 1
ATOM 5627 C CA . LEU B 1 337 ? 4.875 -26.172 -13.578 1 90.81 337 LEU B CA 1
ATOM 5628 C C . LEU B 1 337 ? 5.492 -27.266 -12.711 1 90.81 337 LEU B C 1
ATOM 5630 O O . LEU B 1 337 ? 4.941 -28.359 -12.602 1 90.81 337 LEU B O 1
ATOM 5634 N N . ASP B 1 338 ? 6.559 -26.906 -12.047 1 88.69 338 ASP B N 1
ATOM 5635 C CA . ASP B 1 338 ? 7.211 -27.906 -11.195 1 88.69 338 ASP B CA 1
ATOM 5636 C C . ASP B 1 338 ? 6.316 -28.297 -10.023 1 88.69 338 ASP B C 1
ATOM 5638 O O . ASP B 1 338 ? 6.352 -29.438 -9.57 1 88.69 338 ASP B O 1
ATOM 5642 N N . ASP B 1 339 ? 5.539 -27.391 -9.555 1 90.25 339 ASP B N 1
ATOM 5643 C CA . ASP B 1 339 ? 4.59 -27.703 -8.484 1 90.25 339 ASP B CA 1
ATOM 5644 C C . ASP B 1 339 ? 3.516 -28.672 -8.969 1 90.25 339 ASP B C 1
ATOM 5646 O O . ASP B 1 339 ? 3.09 -29.547 -8.219 1 90.25 339 ASP B O 1
ATOM 5650 N N . TRP B 1 340 ? 3.068 -28.438 -10.195 1 93.19 340 TRP B N 1
ATOM 5651 C CA . TRP B 1 340 ? 2.074 -29.328 -10.773 1 93.19 340 TRP B CA 1
ATOM 5652 C C . TRP B 1 340 ? 2.637 -30.734 -10.922 1 93.19 340 TRP B C 1
ATOM 5654 O O . TRP B 1 340 ? 1.981 -31.719 -10.555 1 93.19 340 TRP B O 1
ATOM 5664 N N . ILE B 1 341 ? 3.816 -30.797 -11.438 1 94.12 341 ILE B N 1
ATOM 5665 C CA . ILE B 1 341 ? 4.477 -32.094 -11.617 1 94.12 341 ILE B CA 1
ATOM 5666 C C . ILE B 1 341 ? 4.633 -32.781 -10.266 1 94.12 341 ILE B C 1
ATOM 5668 O O . ILE B 1 341 ? 4.312 -33.969 -10.125 1 94.12 341 ILE B O 1
ATOM 5672 N N . GLY B 1 342 ? 5.086 -32 -9.297 1 92.31 342 GLY B N 1
ATOM 5673 C CA . GLY B 1 342 ? 5.234 -32.531 -7.949 1 92.31 342 GLY B CA 1
ATOM 5674 C C . GLY B 1 342 ? 3.922 -32.969 -7.336 1 92.31 342 GLY B C 1
ATOM 5675 O O . GLY B 1 342 ? 3.887 -33.938 -6.578 1 92.31 342 GLY B O 1
ATOM 5676 N N . LEU B 1 343 ? 2.871 -32.281 -7.68 1 93.56 343 LEU B N 1
ATOM 5677 C CA . LEU B 1 343 ? 1.548 -32.625 -7.172 1 93.56 343 LEU B CA 1
ATOM 5678 C C . LEU B 1 343 ? 1.118 -34 -7.664 1 93.56 343 LEU B C 1
ATOM 5680 O O . LEU B 1 343 ? 0.583 -34.812 -6.891 1 93.56 343 LEU B O 1
ATOM 5684 N N . PHE B 1 344 ? 1.336 -34.312 -8.922 1 96.12 344 PHE B N 1
ATOM 5685 C CA . PHE B 1 344 ? 1.022 -35.594 -9.484 1 96.12 344 PHE B CA 1
ATOM 5686 C C . PHE B 1 344 ? 1.809 -36.688 -8.773 1 96.12 344 PHE B C 1
ATOM 5688 O O . PHE B 1 344 ? 1.239 -37.719 -8.359 1 96.12 344 PHE B O 1
ATOM 5695 N N . GLU B 1 345 ? 3.051 -36.406 -8.562 1 95.94 345 GLU B N 1
ATOM 5696 C CA . GLU B 1 345 ? 3.93 -37.375 -7.922 1 95.94 345 GLU B CA 1
ATOM 5697 C C . GLU B 1 345 ? 3.518 -37.625 -6.473 1 95.94 345 GLU B C 1
ATOM 5699 O O . GLU B 1 345 ? 3.539 -38.75 -6.004 1 95.94 345 GLU B O 1
ATOM 5704 N N . ALA B 1 346 ? 3.197 -36.594 -5.824 1 94.25 346 ALA B N 1
ATOM 5705 C CA . ALA B 1 346 ? 2.799 -36.688 -4.422 1 94.25 346 ALA B CA 1
ATOM 5706 C C . ALA B 1 346 ? 1.487 -37.438 -4.273 1 94.25 346 ALA B C 1
ATOM 5708 O O . ALA B 1 346 ? 1.282 -38.156 -3.283 1 94.25 346 ALA B O 1
ATOM 5709 N N . ALA B 1 347 ? 0.603 -37.219 -5.215 1 96.38 347 ALA B N 1
ATOM 5710 C CA . ALA B 1 347 ? -0.656 -37.969 -5.176 1 96.38 347 ALA B CA 1
ATOM 5711 C C . ALA B 1 347 ? -0.418 -39.469 -5.352 1 96.38 347 ALA B C 1
ATOM 5713 O O . ALA B 1 347 ? -0.946 -40.281 -4.59 1 96.38 347 ALA B O 1
ATOM 5714 N N . ASP B 1 348 ? 0.275 -39.781 -6.355 1 97.56 348 ASP B N 1
ATOM 5715 C CA . ASP B 1 348 ? 0.673 -41.156 -6.617 1 97.56 348 ASP B CA 1
ATOM 5716 C C . ASP B 1 348 ? 1.725 -41.219 -7.723 1 97.56 348 ASP B C 1
ATOM 5718 O O . ASP B 1 348 ? 1.557 -40.625 -8.781 1 97.56 348 ASP B O 1
ATOM 5722 N N . PRO B 1 349 ? 2.84 -41.906 -7.477 1 96.56 349 PRO B N 1
ATOM 5723 C CA . PRO B 1 349 ? 3.924 -41.969 -8.461 1 96.56 349 PRO B CA 1
ATOM 5724 C C . PRO B 1 349 ? 3.465 -42.5 -9.812 1 96.56 349 PRO B C 1
ATOM 5726 O O . PRO B 1 349 ? 4.176 -42.375 -10.812 1 96.56 349 PRO B O 1
ATOM 5729 N N . ARG B 1 350 ? 2.268 -43.188 -9.852 1 97 350 ARG B N 1
ATOM 5730 C CA . ARG B 1 350 ? 1.755 -43.75 -11.094 1 97 350 ARG B CA 1
ATOM 5731 C C . ARG B 1 350 ? 1.115 -42.656 -11.961 1 97 350 ARG B C 1
ATOM 5733 O O . ARG B 1 350 ? 0.857 -42.875 -13.148 1 97 350 ARG B O 1
ATOM 5740 N N . PHE B 1 351 ? 0.887 -41.469 -11.406 1 97.44 351 PHE B N 1
ATOM 5741 C CA . PHE B 1 351 ? 0.577 -40.312 -12.227 1 97.44 351 PHE B CA 1
ATOM 5742 C C . PHE B 1 351 ? 1.833 -39.781 -12.906 1 97.44 351 PHE B C 1
ATOM 5744 O O . PHE B 1 351 ? 2.727 -39.25 -12.242 1 97.44 351 PHE B O 1
ATOM 5751 N N . LYS B 1 352 ? 1.953 -39.906 -14.156 1 97.56 352 LYS B N 1
ATOM 5752 C CA . LYS B 1 352 ? 3.123 -39.438 -14.898 1 97.56 352 LYS B CA 1
ATOM 5753 C C . LYS B 1 352 ? 2.807 -38.156 -15.688 1 97.56 352 LYS B C 1
ATOM 5755 O O . LYS B 1 352 ? 1.91 -38.156 -16.531 1 97.56 352 LYS B O 1
ATOM 5760 N N . PHE B 1 353 ? 3.57 -37.156 -15.406 1 96.94 353 PHE B N 1
ATOM 5761 C CA . PHE B 1 353 ? 3.42 -35.906 -16.156 1 96.94 353 PHE B CA 1
ATOM 5762 C C . PHE B 1 353 ? 3.666 -36.156 -17.641 1 96.94 353 PHE B C 1
ATOM 5764 O O . PHE B 1 353 ? 4.645 -36.781 -18.016 1 96.94 353 PHE B O 1
ATOM 5771 N N . LEU B 1 354 ? 2.854 -35.625 -18.484 1 94.94 354 LEU B N 1
ATOM 5772 C CA . LEU B 1 354 ? 2.979 -35.812 -19.922 1 94.94 354 LEU B CA 1
ATOM 5773 C C . LEU B 1 354 ? 3.389 -34.5 -20.594 1 94.94 354 LEU B C 1
ATOM 5775 O O . LEU B 1 354 ? 4.375 -34.469 -21.328 1 94.94 354 LEU B O 1
ATOM 5779 N N . ASN B 1 355 ? 2.535 -33.5 -20.344 1 93.31 355 ASN B N 1
ATOM 5780 C CA . ASN B 1 355 ? 2.719 -32.219 -21.062 1 93.31 355 ASN B CA 1
ATOM 5781 C C . ASN B 1 355 ? 2.004 -31.078 -20.359 1 93.31 355 ASN B C 1
ATOM 5783 O O . ASN B 1 355 ? 1.141 -31.297 -19.516 1 93.31 355 ASN B O 1
ATOM 5787 N N . ALA B 1 356 ? 2.518 -29.922 -20.641 1 94.69 356 ALA B N 1
ATOM 5788 C CA . ALA B 1 356 ? 1.849 -28.688 -20.219 1 94.69 356 ALA B CA 1
ATOM 5789 C C . ALA B 1 356 ? 2.014 -27.578 -21.25 1 94.69 356 ALA B C 1
ATOM 5791 O O . ALA B 1 356 ? 3.09 -27.422 -21.828 1 94.69 356 ALA B O 1
ATOM 5792 N N . TRP B 1 357 ? 0.938 -26.938 -21.578 1 90.88 357 TRP B N 1
ATOM 5793 C CA . TRP B 1 357 ? 1.036 -25.844 -22.531 1 90.88 357 TRP B CA 1
ATOM 5794 C C . TRP B 1 357 ? -0.052 -24.812 -22.281 1 90.88 357 TRP B C 1
ATOM 5796 O O . TRP B 1 357 ? -1.08 -25.109 -21.672 1 90.88 357 TRP B O 1
ATOM 5806 N N . LYS B 1 358 ? 0.24 -23.641 -22.672 1 85.88 358 LYS B N 1
ATOM 5807 C CA . LYS B 1 358 ? -0.718 -22.531 -22.641 1 85.88 358 LYS B CA 1
ATOM 5808 C C . LYS B 1 358 ? -1.255 -22.219 -24.031 1 85.88 358 LYS B C 1
ATOM 5810 O O . LYS B 1 358 ? -0.507 -21.781 -24.906 1 85.88 358 LYS B O 1
ATOM 5815 N N . PRO B 1 359 ? -2.535 -22.453 -24.234 1 82.69 359 PRO B N 1
ATOM 5816 C CA . PRO B 1 359 ? -3.076 -22.062 -25.547 1 82.69 359 PRO B CA 1
ATOM 5817 C C . PRO B 1 359 ? -2.906 -20.578 -25.844 1 82.69 359 PRO B C 1
ATOM 5819 O O . PRO B 1 359 ? -2.873 -19.766 -24.906 1 82.69 359 PRO B O 1
ATOM 5822 N N . PRO B 1 360 ? -2.822 -20.25 -27.125 1 74.56 360 PRO B N 1
ATOM 5823 C CA . PRO B 1 360 ? -2.707 -18.844 -27.484 1 74.56 360 PRO B CA 1
ATOM 5824 C C . PRO B 1 360 ? -3.834 -17.984 -26.891 1 74.56 360 PRO B C 1
ATOM 5826 O O . PRO B 1 360 ? -4.992 -18.406 -26.891 1 74.56 360 PRO B O 1
ATOM 5829 N N . LYS B 1 361 ? -3.521 -16.906 -26.312 1 67.94 361 LYS B N 1
ATOM 5830 C CA . LYS B 1 361 ? -4.438 -15.891 -25.797 1 67.94 361 LYS B CA 1
ATOM 5831 C C . LYS B 1 361 ? -5.07 -16.328 -24.484 1 67.94 361 LYS B C 1
ATOM 5833 O O . LYS B 1 361 ? -5.824 -15.57 -23.875 1 67.94 361 LYS B O 1
ATOM 5838 N N . SER B 1 362 ? -4.758 -17.672 -24.156 1 74.56 362 SER B N 1
ATOM 5839 C CA . SER B 1 362 ? -5.312 -18.156 -22.891 1 74.56 362 SER B CA 1
ATOM 5840 C C . SER B 1 362 ? -4.465 -17.703 -21.719 1 74.56 362 SER B C 1
ATOM 5842 O O . SER B 1 362 ? -3.25 -17.531 -21.844 1 74.56 362 SER B O 1
ATOM 5844 N N . THR B 1 363 ? -5.113 -17.422 -20.547 1 73.06 363 THR B N 1
ATOM 5845 C CA . THR B 1 363 ? -4.402 -17.156 -19.297 1 73.06 363 THR B CA 1
ATOM 5846 C C . THR B 1 363 ? -4.086 -18.453 -18.562 1 73.06 363 THR B C 1
ATOM 5848 O O . THR B 1 363 ? -3.156 -18.5 -17.766 1 73.06 363 THR B O 1
ATOM 5851 N N . ILE B 1 364 ? -4.918 -19.531 -18.922 1 80.75 364 ILE B N 1
ATOM 5852 C CA . ILE B 1 364 ? -4.742 -20.766 -18.156 1 80.75 364 ILE B CA 1
ATOM 5853 C C . ILE B 1 364 ? -4.098 -21.828 -19.047 1 80.75 364 ILE B C 1
ATOM 5855 O O . ILE B 1 364 ? -4.121 -21.719 -20.266 1 80.75 364 ILE B O 1
ATOM 5859 N N . TRP B 1 365 ? -3.459 -22.766 -18.422 1 88.62 365 TRP B N 1
ATOM 5860 C CA . TRP B 1 365 ? -2.662 -23.828 -19.047 1 88.62 365 TRP B CA 1
ATOM 5861 C C . TRP B 1 365 ? -3.402 -25.156 -19.016 1 88.62 365 TRP B C 1
ATOM 5863 O O . TRP B 1 365 ? -4.367 -25.328 -18.266 1 88.62 365 TRP B O 1
ATOM 5873 N N . PHE B 1 366 ? -3.006 -25.953 -19.953 1 91.25 366 PHE B N 1
ATOM 5874 C CA . PHE B 1 366 ? -3.299 -27.375 -19.828 1 91.25 366 PHE B CA 1
ATOM 5875 C C . PHE B 1 366 ? -2.102 -28.125 -19.266 1 91.25 366 PHE B C 1
ATOM 5877 O O . PHE B 1 366 ? -0.974 -27.953 -19.719 1 91.25 366 PHE B O 1
ATOM 5884 N N . ILE B 1 367 ? -2.352 -28.875 -18.234 1 94.88 367 ILE B N 1
ATOM 5885 C CA . ILE B 1 367 ? -1.354 -29.766 -17.641 1 94.88 367 ILE B CA 1
ATOM 5886 C C . ILE B 1 367 ? -1.854 -31.203 -17.656 1 94.88 367 ILE B C 1
ATOM 5888 O O . ILE B 1 367 ? -2.922 -31.5 -17.125 1 94.88 367 ILE B O 1
ATOM 5892 N N . GLU B 1 368 ? -1.054 -32.062 -18.266 1 95 368 GLU B N 1
ATOM 5893 C CA . GLU B 1 368 ? -1.523 -33.438 -18.469 1 95 368 GLU B CA 1
ATOM 5894 C C . GLU B 1 368 ? -0.651 -34.438 -17.719 1 95 368 GLU B C 1
ATOM 5896 O O . GLU B 1 368 ? 0.575 -34.312 -17.703 1 95 368 GLU B O 1
ATOM 5901 N N . ALA B 1 369 ? -1.362 -35.312 -17.109 1 95.88 369 ALA B N 1
ATOM 5902 C CA . ALA B 1 369 ? -0.72 -36.5 -16.547 1 95.88 369 ALA B CA 1
ATOM 5903 C C . ALA B 1 369 ? -1.399 -37.781 -17.031 1 95.88 369 ALA B C 1
ATOM 5905 O O . ALA B 1 369 ? -2.586 -37.75 -17.359 1 95.88 369 ALA B O 1
ATOM 5906 N N . GLU B 1 370 ? -0.612 -38.781 -17.125 1 95.25 370 GLU B N 1
ATOM 5907 C CA . GLU B 1 370 ? -1.114 -40.094 -17.516 1 95.25 370 GLU B CA 1
ATOM 5908 C C . GLU B 1 370 ? -0.994 -41.094 -16.375 1 95.25 370 GLU B C 1
ATOM 5910 O O . GLU B 1 370 ? 0.014 -41.125 -15.664 1 95.25 370 GLU B O 1
ATOM 5915 N N . TRP B 1 371 ? -2.105 -41.844 -16.25 1 94.12 371 TRP B N 1
ATOM 5916 C CA . TRP B 1 371 ? -2.094 -42.906 -15.242 1 94.12 371 TRP B CA 1
ATOM 5917 C C . TRP B 1 371 ? -1.357 -44.156 -15.766 1 94.12 371 TRP B C 1
ATOM 5919 O O . TRP B 1 371 ? -1.766 -44.75 -16.766 1 94.12 371 TRP B O 1
ATOM 5929 N N . GLN B 1 372 ? -0.192 -44.531 -15.039 1 95.62 372 GLN B N 1
ATOM 5930 C CA . GLN B 1 372 ? 0.619 -45.688 -15.406 1 95.62 372 GLN B CA 1
ATOM 5931 C C . GLN B 1 372 ? 0.802 -46.625 -14.227 1 95.62 372 GLN B C 1
ATOM 5933 O O . GLN B 1 372 ? 1.848 -46.625 -13.57 1 95.62 372 GLN B O 1
ATOM 5938 N N . PRO B 1 373 ? -0.141 -47.531 -14.07 1 91.62 373 PRO B N 1
ATOM 5939 C CA . PRO B 1 373 ? -0.055 -48.469 -12.93 1 91.62 373 PRO B CA 1
ATOM 5940 C C . PRO B 1 373 ? 1.063 -49.5 -13.078 1 91.62 373 PRO B C 1
ATOM 5942 O O . PRO B 1 373 ? 1.444 -49.812 -14.203 1 91.62 373 PRO B O 1
#

Sequence (746 aa):
MASPNRLTVLSNVIAEKTKVISDFLASKGVEPPSFDVDGQADYAISADDKEAYEARLELIAASKELYALSHGPKDHIRNLCWDAMDPLSLHAIWTFRVPQAVPLNSKISYEDLAEKCHQLSGIFVPLFTFRRIIRHAITNRFFCEPELGFVAHNRASRVLLEEETLDAWVGLFCNDMWPGFVYTVEAMRRWPGSGEPNETGINVAYGHNLNWFDHTSRNDVVADRYSKSMKAHGGGVGFDVSHTVTGYPWADIGEGTVVDTVVADVYFFRWVFHGFAEKYAIQVLRALIPVLKKGAKVVINDGVIPDPGTVPWMEYRSIRCMDLLGMAVNNTGERALDDWIGLFEAADPRFKFLNAWKPPKSTIWFIEAEWQPMASPNRLTVLSNVIAEKTKVISDFLASKGVEPPSFDVDGQADYAISADDKEAYEARLELIAASKELYALSHGPKDHIRNLCWDAMDPLSLHAIWTFRVPQAVPLNSKISYEDLAEKCHQLSGIFVPLFTFRRIIRHAITNRFFCEPELGFVAHNRASRVLLEEETLDAWVGLFCNDMWPGFVYTVEAMRRWPGSGEPNETGINVAYGHNLNWFDHTSRNDVVADRYSKSMKAHGGGVGFDVSHTVTGYPWADIGEGTVVDTVVADVYFFRWVFHGFAEKYAIQVLRALIPVLKKGAKVVINDGVIPDPGTVPWMEYRSIRCMDLLGMAVNNTGERALDDWIGLFEAADPRFKFLNAWKPPKSTIWFIEAEWQP